Protein 2EAX (pdb70)

GO terms:
  GO:0042834 peptidoglycan binding (F, IDA)
  GO:0016019 peptidoglycan immune receptor activity (F, IDA)
  GO:0032991 protein-containing complex (C, IDA)
  GO:0016045 detection of bacterium (P, IDA)
  GO:0031640 killing of cells of another organism (P, IDA)
  GO:0050830 defense response to Gram-positive bacterium (P, IDA)
  GO:0061844 antimicrobial humoral immune response mediated by antimicrobial peptide (P, IDA)
  GO:0046982 protein heterodimerization activity (F, IPI)

InterPro domains:
  IPR002502 N-acetylmuramoyl-L-alanine amidase domain [PF01510] (74-212)
  IPR002502 N-acetylmuramoyl-L-alanine amidase domain [PF01510] (232-359)
  IPR002502 N-acetylmuramoyl-L-alanine amidase domain [SM00644] (65-212)
  IPR002502 N-acetylmuramoyl-L-alanine amidase domain [SM00644] (221-358)
  IPR002502 N-acetylmuramoyl-L-alanine amidase domain [cd06583] (75-212)
  IPR002502 N-acetylmuramoyl-L-alanine amidase domain [cd06583] (232-360)
  IPR006619 Peptidoglycan recognition protein family domain, metazoa/bacteria [SM00701] (53-195)
  IPR006619 Peptidoglycan recognition protein family domain, metazoa/bacteria [SM00701] (211-352)
  IPR015510 Peptidoglycan recognition protein [PTHR11022] (204-371)
  IPR036505 N-acetylmuramoyl-L-alanine amidase/PGRP domain superfamily [G3DSA:3.40.80.10] (49-211)
  IPR036505 N-acetylmuramoyl-L-alanine amidase/PGRP domain superfamily [G3DSA:3.40.80.10] (212-373)
  IPR036505 N-acetylmuramoyl-L-alanine amidase/PGRP domain superfamily [SSF55846] (56-213)
  IPR036505 N-acetylmuramoyl-L-alanine amidase/PGRP domain superfamily [SSF55846] (210-372)

Solvent-accessible surface area: 22883 Å² total

Nearest PDB structures (foldseek):
  2eax-assembly1_B  TM=1.003E+00  e=4.173E-35  Homo sapiens
  2aph-assembly1_A  TM=9.874E-01  e=2.428E-28  Homo sapiens
  4z8i-assembly1_A  TM=9.765E-01  e=5.369E-21  Branchiostoma belcheri tsingtauense
  5xz4-assembly2_B  TM=9.677E-01  e=7.755E-20  Bombus
  5xz3-assembly4_D  TM=9.638E-01  e=4.050E-19  Apis mellifera

B-factor: mean 18.82, std 8.01, range [1.0, 116.06]

Foldseek 3Di:
DPQEDECVRLPEDDFDAAWADDQFQEEEEFEPQDAADADDNRVSVVLNVQQCCCVVPVVHRTRQAQKEFHLVLGIYGGPHLIHFGDQFPPRGNRYHYYYYYHAPQPHDHDPSRVVSVLVVVVVCVVVRNHPVLHEYDYSVVRDDDCPPHPRVRVVCCVPPRYDD/DPQEDECVVLPEDDFDAAWADDQFQEEEEFEPAAAADADDNGVSVVLRVQQCCCCPPVVHRTRQAQWEFHLHLGIYGGPHLTHFGDQFPPRRRRYHGYYYYHQPQPHDRDPSGVVSVVVVVVVCVVVRNYPPQHAYEYSVVRDDDCPPHPRVRVVCCPPPRYDD/DPLEDACVRLPEDDFDADWADDAAQEEEEFAPQDAADADDVRVSVVLNVQQCCCVPVVVHRTRQAQKEFHLVLGIYGGPHLTHFGPQFVPRRNRYHGYYYYHQPAPNDGDPSGVVSVVVVVVVCVVVRNYPPLHAYEYSVVRDDDPPPHPRHRVVCCVPPRYDD

Sequence (494 aa):
CPGIVPRSVWGARETHCPRMTLPAKYGIIIHTAGRTCNISDECRLLVRDIQSFYIDRLKSCDIGYNFLVGQDGAIYEGVGWNVQGSSTPGYDDIALGITFMGTFTGIPPNAAALEAAQDLIQCAMVKGYLTPNYLLVGHSDVARTLSPGQALYNIISTWPHFKHCPGIVPRSVWGARETHCPRMTLPAKYGIIIHTAGRTCNISDECRLLVRDIQSFYIDRLKSCDIGYNFLVGQDGAIYEGVGWNVQGSSTPGYDDIALGITFMGTFTGIPPNAAALEAAQDLIQCAMVKGYLTPNYLLVGHSDVARTLSPGQALYNIISTWPHFKHCPGIVPRSVWGARETHCPRMTLPAKYGIIIHTAGRTCNISDECRLLVRDIQSFYIDRLKSCDIGYNFLVGQDGAIYEGVGWNVQGSSTPGYDDIALGITFMGTFTGIPPNAAALEAAQDLIQCAMVKGYLTPNYLLVGHSDVARTLSPGQALYNIISTWPHFKHAK

Structure (mmCIF, N/CA/C/O backbone):
data_2EAX
#
_entry.id   2EAX
#
_cell.length_a   41.940
_cell.length_b   61.390
_cell.length_c   97.950
_cell.angle_alpha   90.00
_cell.angle_beta   96.45
_cell.angle_gamma   90.00
#
_symmetry.space_group_name_H-M   'P 1 21 1'
#
loop_
_entity.id
_entity.type
_entity.pdbx_description
1 polymer 'Peptidoglycan recognition protein-I-beta'
2 polymer 'GLYCOSAMYL MURAMYL PENTAPEPTIDE'
3 branched '2-acetamido-2-deoxy-beta-D-glucopyranose-(1-4)-methyl 2-acetamido-3-O-[(1R)-1-carboxyethyl]-2-deoxy-beta-D-glucopyranoside'
4 water water
#
loop_
_atom_site.group_PDB
_atom_site.id
_atom_site.type_symbol
_atom_site.label_atom_id
_atom_site.label_alt_id
_atom_site.label_comp_id
_atom_site.label_asym_id
_atom_site.label_entity_id
_atom_site.label_seq_id
_atom_site.pdbx_PDB_ins_code
_atom_site.Cartn_x
_atom_site.Cartn_y
_atom_site.Cartn_z
_atom_site.occupancy
_atom_site.B_iso_or_equiv
_atom_site.auth_seq_id
_atom_site.auth_comp_id
_atom_site.auth_asym_id
_atom_site.auth_atom_id
_atom_site.pdbx_PDB_model_num
ATOM 1 N N . CYS A 1 1 ? 10.006 -7.925 -1.989 1.00 24.81 210 CYS A N 1
ATOM 2 C CA . CYS A 1 1 ? 8.932 -7.042 -2.536 1.00 26.00 210 CYS A CA 1
ATOM 3 C C . CYS A 1 1 ? 9.500 -6.058 -3.556 1.00 25.85 210 CYS A C 1
ATOM 4 O O . CYS A 1 1 ? 10.547 -5.447 -3.334 1.00 27.08 210 CYS A O 1
ATOM 7 N N . PRO A 1 2 ? 8.823 -5.909 -4.705 1.00 24.98 211 PRO A N 1
ATOM 8 C CA . PRO A 1 2 ? 9.280 -4.990 -5.748 1.00 23.41 211 PRO A CA 1
ATOM 9 C C . PRO A 1 2 ? 9.255 -3.518 -5.340 1.00 21.96 211 PRO A C 1
ATOM 10 O O . PRO A 1 2 ? 8.533 -3.124 -4.418 1.00 21.89 211 PRO A O 1
ATOM 14 N N . GLY A 1 3 ? 10.052 -2.712 -6.043 1.00 19.81 212 GLY A N 1
ATOM 15 C CA . GLY A 1 3 ? 10.128 -1.288 -5.765 1.00 16.67 212 GLY A CA 1
ATOM 16 C C . GLY A 1 3 ? 11.072 -0.915 -4.634 1.00 14.08 212 GLY A C 1
ATOM 17 O O . GLY A 1 3 ? 10.848 0.083 -3.945 1.00 13.53 212 GLY A O 1
ATOM 18 N N . ILE A 1 4 ? 12.135 -1.697 -4.458 1.00 12.33 213 ILE A N 1
ATOM 19 C CA . ILE A 1 4 ? 13.112 -1.457 -3.394 1.00 12.95 213 ILE A CA 1
ATOM 20 C C . ILE A 1 4 ? 14.561 -1.442 -3.902 1.00 13.79 213 ILE A C 1
ATOM 21 O O . ILE A 1 4 ? 15.032 -2.437 -4.460 1.00 13.56 213 ILE A O 1
ATOM 26 N N . VAL A 1 5 ? 15.259 -0.317 -3.713 1.00 12.83 214 VAL A N 1
ATOM 27 C CA . VAL A 1 5 ? 16.662 -0.194 -4.126 1.00 10.10 214 VAL A CA 1
ATOM 28 C C . VAL A 1 5 ? 17.495 -0.742 -2.952 1.00 9.68 214 VAL A C 1
ATOM 29 O O . VAL A 1 5 ? 17.375 -0.261 -1.830 1.00 6.73 214 VAL A O 1
ATOM 33 N N . PRO A 1 6 ? 18.341 -1.761 -3.202 1.00 8.56 215 PRO A N 1
ATOM 34 C CA . PRO A 1 6 ? 19.197 -2.408 -2.190 1.00 7.68 215 PRO A CA 1
ATOM 35 C C . PRO A 1 6 ? 20.448 -1.671 -1.701 1.00 8.69 215 PRO A C 1
ATOM 36 O O . PRO A 1 6 ? 20.947 -0.756 -2.353 1.00 10.28 215 PRO A O 1
ATOM 40 N N . ARG A 1 7 ? 20.964 -2.105 -0.551 1.00 11.64 216 ARG A N 1
ATOM 41 C CA . ARG A 1 7 ? 22.152 -1.500 0.055 1.00 10.88 216 ARG A CA 1
ATOM 42 C C . ARG A 1 7 ? 23.320 -1.269 -0.917 1.00 12.01 216 ARG A C 1
ATOM 43 O O . ARG A 1 7 ? 23.915 -0.196 -0.916 1.00 12.77 216 ARG A O 1
ATOM 51 N N . SER A 1 8 ? 23.640 -2.258 -1.750 1.00 12.99 217 SER A N 1
ATOM 52 C CA . SER A 1 8 ? 24.744 -2.121 -2.699 1.00 13.77 217 SER A CA 1
ATOM 53 C C . SER A 1 8 ? 24.522 -1.003 -3.716 1.00 14.43 217 SER A C 1
ATOM 54 O O . SER A 1 8 ? 25.479 -0.363 -4.152 1.00 14.76 217 SER A O 1
ATOM 57 N N . VAL A 1 9 ? 23.267 -0.766 -4.093 1.00 14.87 218 VAL A N 1
ATOM 58 C CA . VAL A 1 9 ? 22.954 0.277 -5.063 1.00 12.05 218 VAL A CA 1
ATOM 59 C C . VAL A 1 9 ? 23.231 1.687 -4.538 1.00 11.12 218 VAL A C 1
ATOM 60 O O . VAL A 1 9 ? 23.780 2.509 -5.275 1.00 8.84 218 VAL A O 1
ATOM 64 N N . TRP A 1 10 ? 22.855 1.980 -3.290 1.00 9.76 219 TRP A N 1
ATOM 65 C CA . TRP A 1 10 ? 23.131 3.311 -2.740 1.00 9.75 219 TRP A CA 1
ATOM 66 C C . TRP A 1 10 ? 24.467 3.373 -2.007 1.00 9.59 219 TRP A C 1
ATOM 67 O O . TRP A 1 10 ? 24.831 4.410 -1.460 1.00 11.59 219 TRP A O 1
ATOM 78 N N . GLY A 1 11 ? 25.188 2.252 -2.011 1.00 10.62 220 GLY A N 1
ATOM 79 C CA . GLY A 1 11 ? 26.507 2.176 -1.404 1.00 8.78 220 GLY A CA 1
ATOM 80 C C . GLY A 1 11 ? 26.642 2.201 0.102 1.00 10.01 220 GLY A C 1
ATOM 81 O O . GLY A 1 11 ? 27.370 3.033 0.639 1.00 9.74 220 GLY A O 1
ATOM 82 N N . ALA A 1 12 ? 25.982 1.274 0.788 1.00 10.94 221 ALA A N 1
ATOM 83 C CA . ALA A 1 12 ? 26.030 1.217 2.252 1.00 9.54 221 ALA A CA 1
ATOM 84 C C . ALA A 1 12 ? 27.363 0.718 2.821 1.00 10.76 221 ALA A C 1
ATOM 85 O O . ALA A 1 12 ? 28.119 0.018 2.140 1.00 12.39 221 ALA A O 1
ATOM 87 N N . ARG A 1 13 ? 27.632 1.072 4.080 1.00 10.57 222 ARG A N 1
ATOM 88 C CA . ARG A 1 13 ? 28.850 0.644 4.773 1.00 10.28 222 ARG A CA 1
ATOM 89 C C . ARG A 1 13 ? 28.597 -0.747 5.366 1.00 10.59 222 ARG A C 1
ATOM 90 O O . ARG A 1 13 ? 27.458 -1.081 5.704 1.00 9.44 222 ARG A O 1
ATOM 98 N N . GLU A 1 14 ? 29.652 -1.552 5.483 1.00 11.64 223 GLU A N 1
ATOM 99 C CA . GLU A 1 14 ? 29.543 -2.912 6.009 1.00 10.24 223 GLU A CA 1
ATOM 100 C C . GLU A 1 14 ? 29.340 -2.966 7.523 1.00 12.28 223 GLU A C 1
ATOM 101 O O . GLU A 1 14 ? 29.960 -2.203 8.272 1.00 11.53 223 GLU A O 1
ATOM 107 N N . THR A 1 15 ? 28.479 -3.884 7.965 1.00 12.67 224 THR A N 1
ATOM 108 C CA . THR A 1 15 ? 28.176 -4.058 9.389 1.00 14.10 224 THR A CA 1
ATOM 109 C C . THR A 1 15 ? 27.787 -5.502 9.695 1.00 15.23 224 THR A C 1
ATOM 110 O O . THR A 1 15 ? 27.595 -6.299 8.783 1.00 16.80 224 THR A O 1
ATOM 114 N N . HIS A 1 16 ? 27.675 -5.831 10.984 1.00 18.10 225 HIS A N 1
ATOM 115 C CA . HIS A 1 16 ? 27.285 -7.173 11.429 1.00 17.69 225 HIS A CA 1
ATOM 116 C C . HIS A 1 16 ? 26.505 -7.055 12.744 1.00 18.24 225 HIS A C 1
ATOM 117 O O . HIS A 1 16 ? 27.072 -7.191 13.837 1.00 15.66 225 HIS A O 1
ATOM 124 N N . CYS A 1 17 ? 25.199 -6.815 12.621 1.00 17.49 226 CYS A N 1
ATOM 125 C CA . CYS A 1 17 ? 24.312 -6.622 13.772 1.00 17.79 226 CYS A CA 1
ATOM 126 C C . CYS A 1 17 ? 23.295 -7.739 14.010 1.00 18.78 226 CYS A C 1
ATOM 127 O O . CYS A 1 17 ? 23.020 -8.540 13.114 1.00 22.14 226 CYS A O 1
ATOM 130 N N . PRO A 1 18 ? 22.714 -7.793 15.225 1.00 17.87 227 PRO A N 1
ATOM 131 C CA . PRO A 1 18 ? 21.717 -8.793 15.637 1.00 17.93 227 PRO A CA 1
ATOM 132 C C . PRO A 1 18 ? 20.542 -8.974 14.667 1.00 18.38 227 PRO A C 1
ATOM 133 O O . PRO A 1 18 ? 19.937 -8.006 14.203 1.00 17.99 227 PRO A O 1
ATOM 137 N N . ARG A 1 19 ? 20.213 -10.229 14.389 1.00 17.08 228 ARG A N 1
ATOM 138 C CA . ARG A 1 19 ? 19.133 -10.550 13.475 1.00 17.91 228 ARG A CA 1
ATOM 139 C C . ARG A 1 19 ? 17.735 -10.528 14.100 1.00 17.69 228 ARG A C 1
ATOM 140 O O . ARG A 1 19 ? 17.568 -10.663 15.319 1.00 13.82 228 ARG A O 1
ATOM 148 N N . MET A 1 20 ? 16.738 -10.350 13.237 1.00 17.59 229 MET A N 1
ATOM 149 C CA . MET A 1 20 ? 15.329 -10.278 13.624 1.00 20.38 229 MET A CA 1
ATOM 150 C C . MET A 1 20 ? 14.614 -11.599 13.339 1.00 20.90 229 MET A C 1
ATOM 151 O O . MET A 1 20 ? 14.971 -12.301 12.398 1.00 20.58 229 MET A O 1
ATOM 156 N N . THR A 1 21 ? 13.604 -11.919 14.149 1.00 22.50 230 THR A N 1
ATOM 157 C CA . THR A 1 21 ? 12.819 -13.149 13.991 1.00 22.95 230 THR A CA 1
ATOM 158 C C . THR A 1 21 ? 11.431 -12.822 13.431 1.00 23.85 230 THR A C 1
ATOM 159 O O . THR A 1 21 ? 10.669 -12.089 14.058 1.00 26.12 230 THR A O 1
ATOM 163 N N . LEU A 1 22 ? 11.102 -13.371 12.263 1.00 23.03 231 LEU A N 1
ATOM 164 C CA . LEU A 1 22 ? 9.805 -13.129 11.627 1.00 24.33 231 LEU A CA 1
ATOM 165 C C . LEU A 1 22 ? 8.759 -14.203 11.939 1.00 24.83 231 LEU A C 1
ATOM 166 O O . LEU A 1 22 ? 9.100 -15.353 12.209 1.00 26.49 231 LEU A O 1
ATOM 171 N N . PRO A 1 23 ? 7.463 -13.838 11.908 1.00 24.74 232 PRO A N 1
ATOM 172 C CA . PRO A 1 23 ? 6.924 -12.506 11.606 1.00 23.99 232 PRO A CA 1
ATOM 173 C C . PRO A 1 23 ? 7.037 -11.543 12.781 1.00 24.67 232 PRO A C 1
ATOM 174 O O . PRO A 1 23 ? 7.391 -11.943 13.891 1.00 24.43 232 PRO A O 1
ATOM 178 N N . ALA A 1 24 ? 6.732 -10.273 12.524 1.00 24.23 233 ALA A N 1
ATOM 179 C CA . ALA A 1 24 ? 6.782 -9.235 13.552 1.00 23.41 233 ALA A CA 1
ATOM 180 C C . ALA A 1 24 ? 5.358 -8.810 13.909 1.00 22.13 233 ALA A C 1
ATOM 181 O O . ALA A 1 24 ? 4.553 -8.498 13.024 1.00 21.17 233 ALA A O 1
ATOM 183 N N . LYS A 1 25 ? 5.049 -8.791 15.201 1.00 20.06 234 LYS A N 1
ATOM 184 C CA . LYS A 1 25 ? 3.708 -8.427 15.654 1.00 19.08 234 LYS A CA 1
ATOM 185 C C . LYS A 1 25 ? 3.340 -6.948 15.526 1.00 19.18 234 LYS A C 1
ATOM 186 O O . LYS A 1 25 ? 2.158 -6.612 15.459 1.00 19.18 234 LYS A O 1
ATOM 192 N N . TYR A 1 26 ? 4.337 -6.067 15.497 1.00 18.50 235 TYR A N 1
ATOM 193 C CA . TYR A 1 26 ? 4.065 -4.638 15.377 1.00 18.40 235 TYR A CA 1
ATOM 194 C C . TYR A 1 26 ? 4.656 -3.992 14.118 1.00 17.87 235 TYR A C 1
ATOM 195 O O . TYR A 1 26 ? 5.616 -4.489 13.530 1.00 16.98 235 TYR A O 1
ATOM 204 N N . GLY A 1 27 ? 4.042 -2.883 13.713 1.00 18.17 236 GLY A N 1
ATOM 205 C CA . GLY A 1 27 ? 4.483 -2.120 12.556 1.00 19.88 236 GLY A CA 1
ATOM 206 C C . GLY A 1 27 ? 4.598 -0.698 13.065 1.00 18.92 236 GLY A C 1
ATOM 207 O O . GLY A 1 27 ? 3.622 -0.155 13.578 1.00 20.19 236 GLY A O 1
ATOM 208 N N . ILE A 1 28 ? 5.773 -0.090 12.939 1.00 18.00 237 ILE A N 1
ATOM 209 C CA . ILE A 1 28 ? 5.972 1.258 13.462 1.00 15.22 237 ILE A CA 1
ATOM 210 C C . ILE A 1 28 ? 6.277 2.338 12.430 1.00 14.06 237 ILE A C 1
ATOM 211 O O . ILE A 1 28 ? 7.291 2.290 11.729 1.00 13.63 237 ILE A O 1
ATOM 216 N N . ILE A 1 29 ? 5.383 3.319 12.345 1.00 13.65 238 ILE A N 1
ATOM 217 C CA . ILE A 1 29 ? 5.548 4.424 11.409 1.00 13.62 238 ILE A CA 1
ATOM 218 C C . ILE A 1 29 ? 6.339 5.531 12.102 1.00 14.96 238 ILE A C 1
ATOM 219 O O . ILE A 1 29 ? 5.925 6.049 13.146 1.00 16.56 238 ILE A O 1
ATOM 224 N N . ILE A 1 30 ? 7.480 5.880 11.511 1.00 14.20 239 ILE A N 1
ATOM 225 C CA . ILE A 1 30 ? 8.377 6.893 12.060 1.00 13.63 239 ILE A CA 1
ATOM 226 C C . ILE A 1 30 ? 8.810 7.893 10.982 1.00 14.63 239 ILE A C 1
ATOM 227 O O . ILE A 1 30 ? 8.590 7.674 9.797 1.00 11.68 239 ILE A O 1
ATOM 232 N N . HIS A 1 31 ? 9.410 8.997 11.412 1.00 15.30 240 HIS A N 1
ATOM 233 C CA . HIS A 1 31 ? 9.928 10.005 10.493 1.00 14.55 240 HIS A CA 1
ATOM 234 C C . HIS A 1 31 ? 11.289 10.458 11.033 1.00 14.89 240 HIS A C 1
ATOM 235 O O . HIS A 1 31 ? 11.530 10.420 12.244 1.00 14.60 240 HIS A O 1
ATOM 242 N N . THR A 1 32 ? 12.179 10.872 10.135 1.00 16.79 241 THR A N 1
ATOM 243 C CA . THR A 1 32 ? 13.524 11.294 10.521 1.00 17.42 241 THR A CA 1
ATOM 244 C C . THR A 1 32 ? 13.611 12.688 11.128 1.00 17.64 241 THR A C 1
ATOM 245 O O . THR A 1 32 ? 14.540 12.987 11.882 1.00 17.61 241 THR A O 1
ATOM 249 N N . ALA A 1 33 ? 12.642 13.538 10.805 1.00 15.97 242 ALA A N 1
ATOM 250 C CA . ALA A 1 33 ? 12.637 14.906 11.303 1.00 16.97 242 ALA A CA 1
ATOM 251 C C . ALA A 1 33 ? 13.832 15.642 10.705 1.00 17.06 242 ALA A C 1
ATOM 252 O O . ALA A 1 33 ? 14.343 16.594 11.294 1.00 17.04 242 ALA A O 1
ATOM 254 N N . GLY A 1 34 ? 14.265 15.189 9.528 1.00 16.95 243 GLY A N 1
ATOM 255 C CA . GLY A 1 34 ? 15.397 15.798 8.845 1.00 15.95 243 GLY A CA 1
ATOM 256 C C . GLY A 1 34 ? 15.001 16.320 7.479 1.00 16.43 243 GLY A C 1
ATOM 257 O O . GLY A 1 34 ? 13.837 16.647 7.267 1.00 17.65 243 GLY A O 1
ATOM 258 N N . ARG A 1 35 ? 15.954 16.399 6.552 1.00 16.39 244 ARG A N 1
ATOM 259 C CA . ARG A 1 35 ? 15.665 16.895 5.206 1.00 16.61 244 ARG A CA 1
ATOM 260 C C . ARG A 1 35 ? 15.124 15.769 4.328 1.00 15.96 244 ARG A C 1
ATOM 261 O O . ARG A 1 35 ? 15.352 14.593 4.612 1.00 16.96 244 ARG A O 1
ATOM 269 N N . THR A 1 36 ? 14.415 16.128 3.260 1.00 15.97 245 THR A N 1
ATOM 270 C CA . THR A 1 36 ? 13.837 15.129 2.360 1.00 16.32 245 THR A CA 1
ATOM 271 C C . THR A 1 36 ? 14.589 15.043 1.029 1.00 16.47 245 THR A C 1
ATOM 272 O O . THR A 1 36 ? 15.605 15.705 0.841 1.00 15.78 245 THR A O 1
ATOM 276 N N . CYS A 1 37 ? 14.086 14.222 0.113 1.00 15.07 246 CYS A N 1
ATOM 277 C CA . CYS A 1 37 ? 14.714 14.046 -1.195 1.00 15.61 246 CYS A CA 1
ATOM 278 C C . CYS A 1 37 ? 13.635 13.762 -2.245 1.00 15.83 246 CYS A C 1
ATOM 279 O O . CYS A 1 37 ? 12.659 13.074 -1.958 1.00 15.13 246 CYS A O 1
ATOM 282 N N . ASN A 1 38 ? 13.814 14.293 -3.455 1.00 15.81 247 ASN A N 1
ATOM 283 C CA . ASN A 1 38 ? 12.846 14.103 -4.535 1.00 16.03 247 ASN A CA 1
ATOM 284 C C . ASN A 1 38 ? 13.384 13.381 -5.786 1.00 17.22 247 ASN A C 1
ATOM 285 O O . ASN A 1 38 ? 12.600 12.838 -6.569 1.00 16.80 247 ASN A O 1
ATOM 290 N N . ILE A 1 39 ? 14.702 13.393 -5.989 1.00 19.16 248 ILE A N 1
ATOM 291 C CA . ILE A 1 39 ? 15.311 12.718 -7.146 1.00 18.73 248 ILE A CA 1
ATOM 292 C C . ILE A 1 39 ? 16.241 11.589 -6.695 1.00 18.34 248 ILE A C 1
ATOM 293 O O . ILE A 1 39 ? 17.064 11.769 -5.803 1.00 19.73 248 ILE A O 1
ATOM 298 N N . SER A 1 40 ? 16.101 10.427 -7.325 1.00 17.77 249 SE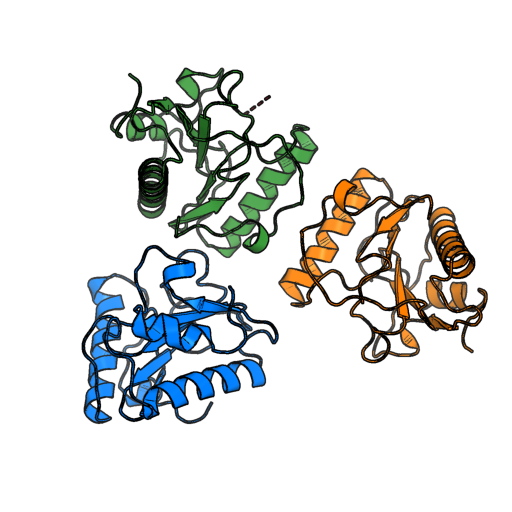R A N 1
ATOM 299 C CA . SER A 1 40 ? 16.896 9.238 -6.999 1.00 16.28 249 SER A CA 1
ATOM 300 C C . SER A 1 40 ? 18.345 9.461 -6.528 1.00 16.40 249 SER A C 1
ATOM 301 O O . SER A 1 40 ? 18.692 9.112 -5.392 1.00 15.68 249 SER A O 1
ATOM 304 N N . ASP A 1 41 ? 19.188 10.025 -7.396 1.00 17.31 250 ASP A N 1
ATOM 305 C CA . ASP A 1 41 ? 20.594 10.257 -7.061 1.00 16.96 250 ASP A CA 1
ATOM 306 C C . ASP A 1 41 ? 20.782 11.049 -5.766 1.00 18.88 250 ASP A C 1
ATOM 307 O O . ASP A 1 41 ? 21.801 10.901 -5.086 1.00 17.60 250 ASP A O 1
ATOM 312 N N . GLU A 1 42 ? 19.789 11.868 -5.423 1.00 18.76 251 GLU A N 1
ATOM 313 C CA . GLU A 1 42 ? 19.825 12.667 -4.201 1.00 18.96 251 GLU A CA 1
ATOM 314 C C . GLU A 1 42 ? 19.428 11.834 -2.978 1.00 19.47 251 GLU A C 1
ATOM 315 O O . GLU A 1 42 ? 19.993 11.997 -1.888 1.00 19.58 251 GLU A O 1
ATOM 321 N N . CYS A 1 43 ? 18.449 10.948 -3.157 1.00 17.13 252 CYS A N 1
ATOM 322 C CA . CYS A 1 43 ? 17.991 10.090 -2.066 1.00 14.95 252 CYS A CA 1
ATOM 323 C C . CYS A 1 43 ? 19.079 9.091 -1.667 1.00 13.99 252 CYS A C 1
ATOM 324 O O . CYS A 1 43 ? 19.310 8.862 -0.474 1.00 11.63 252 CYS A O 1
ATOM 327 N N . ARG A 1 44 ? 19.740 8.500 -2.666 1.00 11.90 253 ARG A N 1
ATOM 328 C CA . ARG A 1 44 ? 20.801 7.529 -2.418 1.00 9.46 253 ARG A CA 1
ATOM 329 C C . ARG A 1 44 ? 21.863 8.140 -1.507 1.00 9.35 253 ARG A C 1
ATOM 330 O O . ARG A 1 44 ? 22.432 7.457 -0.662 1.00 6.48 253 ARG A O 1
ATOM 338 N N . LEU A 1 45 ? 22.124 9.432 -1.683 1.00 10.28 254 LEU A N 1
ATOM 339 C CA . LEU A 1 45 ? 23.109 10.135 -0.862 1.00 8.76 254 LEU A CA 1
ATOM 340 C C . LEU A 1 45 ? 22.584 10.414 0.557 1.00 9.81 254 LEU A C 1
ATOM 341 O O . LEU A 1 45 ? 23.329 10.285 1.538 1.00 9.64 254 LEU A O 1
ATOM 346 N N . LEU A 1 46 ? 21.311 10.788 0.677 1.00 9.20 255 LEU A N 1
ATOM 347 C CA . LEU A 1 46 ? 20.732 11.078 2.000 1.00 10.71 255 LEU A CA 1
ATOM 348 C C . LEU A 1 46 ? 20.731 9.820 2.865 1.00 11.15 255 LEU A C 1
ATOM 349 O O . LEU A 1 46 ? 20.900 9.885 4.078 1.00 10.61 255 LEU A O 1
ATOM 354 N N . VAL A 1 47 ? 20.523 8.677 2.225 1.00 11.54 256 VAL A N 1
ATOM 355 C CA . VAL A 1 47 ? 20.488 7.406 2.925 1.00 11.67 256 VAL A CA 1
ATOM 356 C C . VAL A 1 47 ? 21.866 7.089 3.503 1.00 11.87 256 VAL A C 1
ATOM 357 O O . VAL A 1 47 ? 21.976 6.553 4.605 1.00 12.22 256 VAL A O 1
ATOM 361 N N . ARG A 1 48 ? 22.912 7.424 2.751 1.00 12.11 257 ARG A N 1
ATOM 362 C CA . ARG A 1 48 ? 24.281 7.191 3.193 1.00 10.04 257 ARG A CA 1
ATOM 363 C C . ARG A 1 48 ? 24.566 8.087 4.410 1.00 9.01 257 ARG A C 1
ATOM 364 O O . ARG A 1 48 ? 25.238 7.669 5.358 1.00 9.04 257 ARG A O 1
ATOM 372 N N . ASP A 1 49 ? 24.037 9.309 4.385 1.00 9.94 258 ASP A N 1
ATOM 373 C CA . ASP A 1 49 ? 24.230 10.260 5.481 1.00 8.27 258 ASP A CA 1
ATOM 374 C C . ASP A 1 49 ? 23.571 9.793 6.766 1.00 9.22 258 ASP A C 1
ATOM 375 O O . ASP A 1 49 ? 24.118 9.997 7.854 1.00 8.48 258 ASP A O 1
ATOM 380 N N . ILE A 1 50 ? 22.395 9.178 6.649 1.00 9.56 259 ILE A N 1
ATOM 381 C CA . ILE A 1 50 ? 21.683 8.699 7.836 1.00 9.48 259 ILE A CA 1
ATOM 382 C C . ILE A 1 50 ? 22.388 7.519 8.492 1.00 9.79 259 ILE A C 1
ATOM 383 O O . ILE A 1 50 ? 22.528 7.473 9.717 1.00 9.87 259 ILE A O 1
ATOM 388 N N . GLN A 1 51 ? 22.826 6.558 7.687 1.00 9.41 260 GLN A N 1
ATOM 389 C CA . GLN A 1 51 ? 23.518 5.399 8.242 1.00 10.01 260 GLN A CA 1
ATOM 390 C C . GLN A 1 51 ? 24.756 5.794 9.049 1.00 9.92 260 GLN A C 1
ATOM 391 O O . GLN A 1 51 ? 24.959 5.313 10.164 1.00 11.73 260 GLN A O 1
ATOM 397 N N . SER A 1 52 ? 25.581 6.666 8.478 1.00 9.85 261 SER A N 1
ATOM 398 C CA . SER A 1 52 ? 26.802 7.120 9.135 1.00 10.66 261 SER A CA 1
ATOM 399 C C . SER A 1 52 ? 26.557 7.858 10.451 1.00 12.22 261 SER A C 1
ATOM 400 O O . SER A 1 52 ? 27.414 7.847 11.334 1.00 11.55 261 SER A O 1
ATOM 403 N N . PHE A 1 53 ? 25.396 8.498 10.585 1.00 12.47 262 PHE A N 1
ATOM 404 C CA . PHE A 1 53 ? 25.062 9.227 11.808 1.00 13.35 262 PHE A CA 1
ATOM 405 C C . PHE A 1 53 ? 24.797 8.273 12.978 1.00 13.26 262 PHE A C 1
ATOM 406 O O . PHE A 1 53 ? 25.205 8.530 14.109 1.00 13.86 262 PHE A O 1
ATOM 414 N N . TYR A 1 54 ? 24.094 7.183 12.693 1.00 12.87 263 TYR A N 1
ATOM 415 C CA . TYR A 1 54 ? 23.766 6.175 13.694 1.00 12.46 263 TYR A CA 1
ATOM 416 C C . TYR A 1 54 ? 25.032 5.463 14.172 1.00 11.71 263 TYR A C 1
ATOM 417 O O . TYR A 1 54 ? 25.226 5.245 15.369 1.00 13.71 263 TYR A O 1
ATOM 426 N N . ILE A 1 55 ? 25.897 5.131 13.221 1.00 11.99 264 ILE A N 1
ATOM 427 C CA . ILE A 1 55 ? 27.149 4.434 13.481 1.00 11.57 264 ILE A CA 1
ATOM 428 C C . ILE A 1 55 ? 28.243 5.290 14.122 1.00 14.66 264 ILE A C 1
ATOM 429 O O . ILE A 1 55 ? 28.778 4.944 15.183 1.00 16.53 264 ILE A O 1
ATOM 434 N N . ASP A 1 56 ? 28.573 6.405 13.483 1.00 13.56 265 ASP A N 1
ATOM 435 C CA . ASP A 1 56 ? 29.623 7.283 13.985 1.00 14.36 265 ASP A CA 1
ATOM 436 C C . ASP A 1 56 ? 29.253 8.125 15.210 1.00 15.14 265 ASP A C 1
ATOM 437 O O . ASP A 1 56 ? 30.065 8.276 16.126 1.00 13.40 265 ASP A O 1
ATOM 442 N N . ARG A 1 57 ? 28.039 8.670 15.226 1.00 16.49 266 ARG A N 1
ATOM 443 C CA . ARG A 1 57 ? 27.598 9.546 16.315 1.00 15.92 266 ARG A CA 1
ATOM 444 C C . ARG A 1 57 ? 26.840 8.925 17.490 1.00 16.95 266 ARG A C 1
ATOM 445 O O . ARG A 1 57 ? 27.213 9.129 18.645 1.00 18.63 266 ARG A O 1
ATOM 453 N N . LEU A 1 58 ? 25.769 8.189 17.208 1.00 16.55 267 LEU A N 1
ATOM 454 C CA . LEU A 1 58 ? 24.977 7.581 18.277 1.00 15.46 267 LEU A CA 1
ATOM 455 C C . LEU A 1 58 ? 25.577 6.284 18.802 1.00 14.86 267 LEU A C 1
ATOM 456 O O . LEU A 1 58 ? 25.060 5.691 19.748 1.00 12.13 267 LEU A O 1
ATOM 461 N N . LYS A 1 59 ? 26.676 5.858 18.191 1.00 12.59 268 LYS A N 1
ATOM 462 C CA . LYS A 1 59 ? 27.349 4.625 18.583 1.00 11.33 268 LYS A CA 1
ATOM 463 C C . LYS A 1 59 ? 26.464 3.384 18.411 1.00 11.62 268 LYS A C 1
ATOM 464 O O . LYS A 1 59 ? 26.603 2.415 19.153 1.00 8.76 268 LYS A O 1
ATOM 470 N N . SER A 1 60 ? 25.564 3.410 17.428 1.00 14.28 269 SER A N 1
ATOM 471 C CA . SER A 1 60 ? 24.686 2.266 17.166 1.00 12.20 269 SER A CA 1
ATOM 472 C C . SER A 1 60 ? 25.394 1.294 16.230 1.00 13.65 269 SER A C 1
ATOM 473 O O . SER A 1 60 ? 26.389 1.657 15.595 1.00 13.61 269 SER A O 1
ATOM 476 N N . CYS A 1 61 ? 24.888 0.065 16.139 1.00 12.91 270 CYS A N 1
ATOM 477 C CA . CYS A 1 61 ? 25.505 -0.940 15.271 1.00 14.14 270 CYS A CA 1
ATOM 478 C C . CYS A 1 61 ? 25.281 -0.674 13.781 1.00 12.11 270 CYS A C 1
ATOM 479 O O . CYS A 1 61 ? 26.147 -0.973 12.970 1.00 13.73 270 CYS A O 1
ATOM 482 N N . ASP A 1 62 ? 24.125 -0.115 13.428 1.00 11.23 271 ASP A N 1
ATOM 483 C CA . ASP A 1 62 ? 23.795 0.194 12.027 1.00 9.98 271 ASP A CA 1
ATOM 484 C C . ASP A 1 62 ? 22.645 1.211 12.017 1.00 8.68 271 ASP A C 1
ATOM 485 O O . ASP A 1 62 ? 22.282 1.760 13.064 1.00 7.10 271 ASP A O 1
ATOM 490 N N . ILE A 1 63 ? 22.063 1.455 10.845 1.00 8.31 272 ILE A N 1
ATOM 491 C CA . ILE A 1 63 ? 20.948 2.388 10.747 1.00 9.52 272 ILE A CA 1
ATOM 492 C C . ILE A 1 63 ? 19.829 1.778 11.597 1.00 11.52 272 ILE A C 1
ATOM 493 O O . ILE A 1 63 ? 19.586 0.571 11.545 1.00 12.91 272 ILE A O 1
ATOM 498 N N . GLY A 1 64 ? 19.167 2.595 12.410 1.00 11.77 273 GLY A N 1
ATOM 499 C CA . GLY A 1 64 ? 18.120 2.071 13.271 1.00 10.42 273 GLY A CA 1
ATOM 500 C C . GLY A 1 64 ? 16.746 1.852 12.667 1.00 10.84 273 GLY A C 1
ATOM 501 O O . GLY A 1 64 ? 15.774 1.759 13.412 1.00 12.08 273 GLY A O 1
ATOM 502 N N . TYR A 1 65 ? 16.659 1.749 11.338 1.00 11.72 274 TYR A N 1
ATOM 503 C CA . TYR A 1 65 ? 15.381 1.558 10.647 1.00 9.87 274 TYR A CA 1
ATOM 504 C C . TYR A 1 65 ? 15.440 0.400 9.653 1.00 10.41 274 TYR A C 1
ATOM 505 O O . TYR A 1 65 ? 16.445 0.214 8.964 1.00 8.96 274 TYR A O 1
ATOM 514 N N . ASN A 1 66 ? 14.359 -0.376 9.573 1.00 10.14 275 ASN A N 1
ATOM 515 C CA . ASN A 1 66 ? 14.297 -1.502 8.636 1.00 8.87 275 ASN A CA 1
ATOM 516 C C . ASN A 1 66 ? 14.160 -1.002 7.185 1.00 5.55 275 ASN A C 1
ATOM 517 O O . ASN A 1 66 ? 14.857 -1.480 6.294 1.00 4.92 275 ASN A O 1
ATOM 522 N N . PHE A 1 67 ? 13.279 -0.032 6.950 1.00 5.87 276 PHE A N 1
ATOM 523 C CA . PHE A 1 67 ? 13.089 0.520 5.599 1.00 7.64 276 PHE A CA 1
ATOM 524 C C . PHE A 1 67 ? 12.839 2.036 5.615 1.00 8.75 276 PHE A C 1
ATOM 525 O O . PHE A 1 67 ? 12.401 2.584 6.631 1.00 9.47 276 PHE A O 1
ATOM 533 N N . LEU A 1 68 ? 13.139 2.701 4.495 1.00 9.33 277 LEU A N 1
ATOM 534 C CA . LEU A 1 68 ? 12.942 4.153 4.343 1.00 10.61 277 LEU A CA 1
ATOM 535 C C . LEU A 1 68 ? 12.171 4.520 3.067 1.00 12.49 277 LEU A C 1
ATOM 536 O O . LEU A 1 68 ? 12.156 3.769 2.087 1.00 8.73 277 LEU A O 1
ATOM 541 N N . VAL A 1 69 ? 11.539 5.692 3.082 1.00 13.71 278 VAL A N 1
ATOM 542 C CA . VAL A 1 69 ? 10.743 6.144 1.950 1.00 11.65 278 VAL A CA 1
ATOM 543 C C . VAL A 1 69 ? 11.183 7.501 1.399 1.00 14.43 278 VAL A C 1
ATOM 544 O O . VAL A 1 69 ? 11.332 8.469 2.150 1.00 11.66 278 VAL A O 1
ATOM 548 N N . GLY A 1 70 ? 11.367 7.562 0.080 1.00 14.45 279 GLY A N 1
ATOM 549 C CA . GLY A 1 70 ? 11.764 8.800 -0.574 1.00 14.90 279 GLY A CA 1
ATOM 550 C C . GLY A 1 70 ? 10.571 9.349 -1.342 1.00 16.13 279 GLY A C 1
ATOM 551 O O . GLY A 1 70 ? 9.618 8.607 -1.600 1.00 17.15 279 GLY A O 1
ATOM 552 N N . GLN A 1 71 ? 10.614 10.630 -1.710 1.00 13.97 280 GLN A N 1
ATOM 553 C CA . GLN A 1 71 ? 9.508 11.255 -2.441 1.00 13.78 280 GLN A CA 1
ATOM 554 C C . GLN A 1 71 ? 9.690 11.149 -3.959 1.00 12.82 280 GLN A C 1
ATOM 555 O O . GLN A 1 71 ? 9.062 11.873 -4.738 1.00 9.73 280 GLN A O 1
ATOM 561 N N . ASP A 1 72 ? 10.564 10.239 -4.369 1.00 12.45 281 ASP A N 1
ATOM 562 C CA . ASP A 1 72 ? 10.812 9.996 -5.781 1.00 13.72 281 ASP A CA 1
ATOM 563 C C . ASP A 1 72 ? 9.996 8.759 -6.126 1.00 14.44 281 ASP A C 1
ATOM 564 O O . ASP A 1 72 ? 10.116 8.198 -7.221 1.00 16.30 281 ASP A O 1
ATOM 569 N N . GLY A 1 73 ? 9.181 8.341 -5.158 1.00 14.90 282 GLY A N 1
ATOM 570 C CA . GLY A 1 73 ? 8.336 7.174 -5.318 1.00 17.56 282 GLY A CA 1
ATOM 571 C C . GLY A 1 73 ? 8.997 5.830 -5.053 1.00 17.50 282 GLY A C 1
ATOM 572 O O . GLY A 1 73 ? 8.392 4.787 -5.309 1.00 18.25 282 GLY A O 1
ATOM 573 N N . ALA A 1 74 ? 10.220 5.839 -4.528 1.00 19.40 283 ALA A N 1
ATOM 574 C CA . ALA A 1 74 ? 10.943 4.593 -4.265 1.00 18.69 283 ALA A CA 1
ATOM 575 C C . ALA A 1 74 ? 11.153 4.266 -2.789 1.00 18.07 283 ALA A C 1
ATOM 576 O O . ALA A 1 74 ? 11.080 5.141 -1.926 1.00 19.03 283 ALA A O 1
ATOM 578 N N . ILE A 1 75 ? 11.417 2.987 -2.520 1.00 16.16 284 ILE A N 1
ATOM 579 C CA . ILE A 1 75 ? 11.663 2.489 -1.165 1.00 13.59 284 ILE A CA 1
ATOM 580 C C . ILE A 1 75 ? 13.143 2.108 -1.028 1.00 12.14 284 ILE A C 1
ATOM 581 O O . ILE A 1 75 ? 13.725 1.502 -1.940 1.00 7.25 284 ILE A O 1
ATOM 586 N N . TYR A 1 76 ? 13.742 2.462 0.112 1.00 10.48 285 TYR A N 1
ATOM 587 C CA . TYR A 1 76 ? 15.154 2.178 0.370 1.00 9.37 285 TYR A CA 1
ATOM 588 C C . TYR A 1 76 ? 15.410 1.325 1.610 1.00 9.35 285 TYR A C 1
ATOM 589 O O . TYR A 1 76 ? 14.996 1.678 2.717 1.00 7.92 285 TYR A O 1
ATOM 598 N N . GLU A 1 77 ? 16.116 0.214 1.409 1.00 8.50 286 GLU A N 1
ATOM 599 C CA . GLU A 1 77 ? 16.455 -0.732 2.475 1.00 9.54 286 GLU A CA 1
ATOM 600 C C . GLU A 1 77 ? 17.437 -0.185 3.525 1.00 10.02 286 GLU A C 1
ATOM 601 O O . GLU A 1 77 ? 18.542 0.230 3.181 1.00 10.66 286 GLU A O 1
ATOM 607 N N . GLY A 1 78 ? 17.029 -0.188 4.796 1.00 8.77 287 GLY A N 1
ATOM 608 C CA . GLY A 1 78 ? 17.899 0.285 5.867 1.00 9.67 287 GLY A CA 1
ATOM 609 C C . GLY A 1 78 ? 18.723 -0.880 6.404 1.00 10.05 287 GLY A C 1
ATOM 610 O O . GLY A 1 78 ? 19.894 -1.041 6.057 1.00 12.36 287 GLY A O 1
ATOM 611 N N . VAL A 1 79 ? 18.112 -1.696 7.254 1.00 8.80 288 VAL A N 1
ATOM 612 C CA . VAL A 1 79 ? 18.784 -2.871 7.795 1.00 9.62 288 VAL A CA 1
ATOM 613 C C . VAL A 1 79 ? 18.124 -4.110 7.179 1.00 10.24 288 VAL A C 1
ATOM 614 O O . VAL A 1 79 ? 18.694 -5.210 7.187 1.00 7.46 288 VAL A O 1
ATOM 618 N N . GLY A 1 80 ? 16.926 -3.905 6.627 1.00 11.75 289 GLY A N 1
ATOM 619 C CA . GLY A 1 80 ? 16.196 -4.979 5.968 1.00 11.56 289 GLY A CA 1
ATOM 620 C C . GLY A 1 80 ? 15.125 -5.705 6.766 1.00 12.64 289 GLY A C 1
ATOM 621 O O . GLY A 1 80 ? 14.754 -5.300 7.872 1.00 11.05 289 GLY A O 1
ATOM 622 N N . TRP A 1 81 ? 14.622 -6.795 6.193 1.00 13.31 290 TRP A N 1
ATOM 623 C CA . TRP A 1 81 ? 13.599 -7.593 6.852 1.00 12.33 290 TRP A CA 1
ATOM 624 C C . TRP A 1 81 ? 14.212 -8.481 7.938 1.00 13.43 290 TRP A C 1
ATOM 625 O O . TRP A 1 81 ? 13.578 -8.757 8.967 1.00 11.05 290 TRP A O 1
ATOM 636 N N . ASN A 1 82 ? 15.451 -8.911 7.711 1.00 13.26 291 ASN A N 1
ATOM 637 C CA . ASN A 1 82 ? 16.121 -9.827 8.627 1.00 14.71 291 ASN A CA 1
ATOM 638 C C . ASN A 1 82 ? 17.040 -9.294 9.733 1.00 14.97 291 ASN A C 1
ATOM 639 O O . ASN A 1 82 ? 17.777 -10.071 10.341 1.00 13.31 291 ASN A O 1
ATOM 644 N N . VAL A 1 83 ? 16.988 -7.993 10.007 1.00 14.94 292 VAL A N 1
ATOM 645 C CA . VAL A 1 83 ? 17.810 -7.404 11.069 1.00 1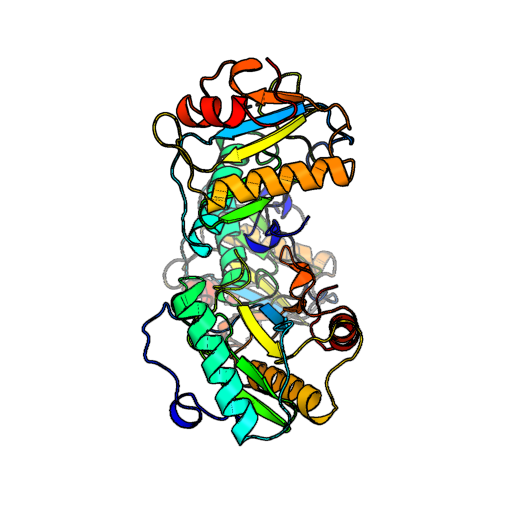3.80 292 VAL A CA 1
ATOM 646 C C . VAL A 1 83 ? 16.997 -6.466 11.975 1.00 15.05 292 VAL A C 1
ATOM 647 O O . VAL A 1 83 ? 16.112 -5.735 11.508 1.00 14.35 292 VAL A O 1
ATOM 651 N N . GLN A 1 84 ? 17.297 -6.496 13.272 1.00 13.90 293 GLN A N 1
ATOM 652 C CA . GLN A 1 84 ? 16.600 -5.656 14.233 1.00 11.92 293 GLN A CA 1
ATOM 653 C C . GLN A 1 84 ? 17.070 -4.215 14.076 1.00 13.77 293 GLN A C 1
ATOM 654 O O . GLN A 1 84 ? 18.236 -3.959 13.752 1.00 12.71 293 GLN A O 1
ATOM 660 N N . GLY A 1 85 ? 16.151 -3.279 14.287 1.00 13.08 294 GLY A N 1
ATOM 661 C CA . GLY A 1 85 ? 16.495 -1.876 14.222 1.00 12.42 294 GLY A CA 1
ATOM 662 C C . GLY A 1 85 ? 16.669 -1.450 15.672 1.00 12.71 294 GLY A C 1
ATOM 663 O O . GLY A 1 85 ? 16.699 -2.302 16.561 1.00 9.95 294 GLY A O 1
ATOM 664 N N . SER A 1 86 ? 16.785 -0.152 15.923 1.00 14.47 295 SER A N 1
ATOM 665 C CA . SER A 1 86 ? 16.926 0.348 17.290 1.00 16.11 295 SER A CA 1
ATOM 666 C C . SER A 1 86 ? 16.300 1.733 17.387 1.00 15.71 295 SER A C 1
ATOM 667 O O . SER A 1 86 ? 16.992 2.742 17.212 1.00 16.23 295 SER A O 1
ATOM 670 N N . SER A 1 87 ? 14.996 1.781 17.669 1.00 14.31 296 SER A N 1
ATOM 671 C CA . SER A 1 87 ? 14.288 3.055 17.761 1.00 13.83 296 SER A CA 1
ATOM 672 C C . SER A 1 87 ? 13.174 3.077 18.798 1.00 14.31 296 SER A C 1
ATOM 673 O O . SER A 1 87 ? 12.663 4.146 19.125 1.00 15.83 296 SER A O 1
ATOM 676 N N . THR A 1 88 ? 12.795 1.903 19.303 1.00 14.79 297 THR A N 1
ATOM 677 C CA . THR A 1 88 ? 11.734 1.785 20.306 1.00 14.42 297 THR A CA 1
ATOM 678 C C . THR A 1 88 ? 12.130 0.775 21.393 1.00 16.16 297 THR A C 1
ATOM 679 O O . THR A 1 88 ? 11.901 -0.424 21.240 1.00 17.34 297 THR A O 1
ATOM 683 N N . PRO A 1 89 ? 12.715 1.248 22.512 1.00 17.86 298 PRO A N 1
ATOM 684 C CA . PRO A 1 89 ? 13.137 0.368 23.609 1.00 16.99 298 PRO A CA 1
ATOM 685 C C . PRO A 1 89 ? 12.037 -0.533 24.179 1.00 18.43 298 PRO A C 1
ATOM 686 O O . PRO A 1 89 ? 11.086 -0.059 24.805 1.00 18.38 298 PRO A O 1
ATOM 690 N N . GLY A 1 90 ? 12.184 -1.837 23.967 1.00 18.42 299 GLY A N 1
ATOM 691 C CA . GLY A 1 90 ? 11.210 -2.787 24.472 1.00 16.08 299 GLY A CA 1
ATOM 692 C C . GLY A 1 90 ? 10.323 -3.413 23.413 1.00 16.04 299 GLY A C 1
ATOM 693 O O . GLY A 1 90 ? 9.634 -4.394 23.695 1.00 13.96 299 GLY A O 1
ATOM 694 N N . TYR A 1 91 ? 10.339 -2.848 22.204 1.00 15.58 300 TYR A N 1
ATOM 695 C CA . TYR A 1 91 ? 9.529 -3.349 21.091 1.00 18.33 300 TYR A CA 1
ATOM 696 C C . TYR A 1 91 ? 10.381 -3.702 19.862 1.00 17.90 300 TYR A C 1
ATOM 697 O O . TYR A 1 91 ? 9.865 -4.217 18.870 1.00 18.21 300 TYR A O 1
ATOM 706 N N . ASP A 1 92 ? 11.681 -3.424 19.943 1.00 17.86 301 ASP A N 1
ATOM 707 C CA . ASP A 1 92 ? 12.631 -3.669 18.853 1.00 17.45 301 ASP A CA 1
ATOM 708 C C . ASP A 1 92 ? 12.713 -5.097 18.297 1.00 17.87 301 ASP A C 1
ATOM 709 O O . ASP A 1 92 ? 12.740 -5.293 17.079 1.00 15.13 301 ASP A O 1
ATOM 714 N N . ASP A 1 93 ? 12.752 -6.095 19.175 1.00 16.38 302 ASP A N 1
ATOM 715 C CA . ASP A 1 93 ? 12.854 -7.472 18.711 1.00 15.55 302 ASP A CA 1
ATOM 716 C C . ASP A 1 93 ? 11.545 -8.070 18.201 1.00 14.63 302 ASP A C 1
ATOM 717 O O . ASP A 1 93 ? 11.502 -9.246 17.837 1.00 14.19 302 ASP A O 1
ATOM 722 N N . ILE A 1 94 ? 10.492 -7.259 18.150 1.00 13.96 303 ILE A N 1
ATOM 723 C CA . ILE A 1 94 ? 9.186 -7.726 17.688 1.00 13.40 303 ILE A CA 1
ATOM 724 C C . ILE A 1 94 ? 8.447 -6.721 16.790 1.00 13.23 303 ILE A C 1
ATOM 725 O O . ILE A 1 94 ? 7.219 -6.754 16.707 1.00 10.79 303 ILE A O 1
ATOM 730 N N . ALA A 1 95 ? 9.187 -5.843 16.115 1.00 13.72 304 ALA A N 1
ATOM 731 C CA . ALA A 1 95 ? 8.567 -4.839 15.257 1.00 12.88 304 ALA A CA 1
ATOM 732 C C . ALA A 1 95 ? 9.400 -4.459 14.038 1.00 13.29 304 ALA A C 1
ATOM 733 O O . ALA A 1 95 ? 10.604 -4.697 13.994 1.00 14.34 304 ALA A O 1
ATOM 735 N N . LEU A 1 96 ? 8.729 -3.865 13.052 1.00 12.40 305 LEU A N 1
ATOM 736 C CA . LEU A 1 96 ? 9.352 -3.419 11.811 1.00 11.56 305 LEU A CA 1
ATOM 737 C C . LEU A 1 96 ? 9.197 -1.909 11.669 1.00 10.38 305 LEU A C 1
ATOM 738 O O . LEU A 1 96 ? 8.099 -1.419 11.425 1.00 12.05 305 LEU A O 1
ATOM 743 N N . GLY A 1 97 ? 10.295 -1.176 11.821 1.00 8.01 306 GLY A N 1
ATOM 744 C CA . GLY A 1 97 ? 10.233 0.267 11.696 1.00 10.56 306 GLY A CA 1
ATOM 745 C C . GLY A 1 97 ? 10.255 0.771 10.257 1.00 9.22 306 GLY A C 1
ATOM 746 O O . GLY A 1 97 ? 11.141 0.416 9.484 1.00 8.70 306 GLY A O 1
ATOM 747 N N . ILE A 1 98 ? 9.267 1.588 9.902 1.00 10.70 307 ILE A N 1
ATOM 748 C CA . ILE A 1 98 ? 9.165 2.177 8.565 1.00 13.69 307 ILE A CA 1
ATOM 749 C C . ILE A 1 98 ? 9.142 3.696 8.730 1.00 12.53 307 ILE A C 1
ATOM 750 O O . ILE A 1 98 ? 8.224 4.240 9.339 1.00 14.96 307 ILE A O 1
ATOM 755 N N . THR A 1 99 ? 10.149 4.379 8.194 1.00 13.61 308 THR A N 1
ATOM 756 C CA . THR A 1 99 ? 10.226 5.829 8.334 1.00 11.89 308 THR A CA 1
ATOM 757 C C . THR A 1 99 ? 10.441 6.625 7.042 1.00 12.85 308 THR A C 1
ATOM 758 O O . THR A 1 99 ? 11.286 6.282 6.207 1.00 11.61 308 THR A O 1
ATOM 762 N N . PHE A 1 100 ? 9.672 7.702 6.889 1.00 14.23 309 PHE A N 1
ATOM 763 C CA . PHE A 1 100 ? 9.783 8.572 5.716 1.00 14.04 309 PHE A CA 1
ATOM 764 C C . PHE A 1 100 ? 10.909 9.585 5.923 1.00 14.38 309 PHE A C 1
ATOM 765 O O . PHE A 1 100 ? 10.971 10.245 6.963 1.00 15.17 309 PHE A O 1
ATOM 773 N N . MET A 1 101 ? 11.794 9.711 4.940 1.00 15.78 310 MET A N 1
ATOM 774 C CA . MET A 1 101 ? 12.897 10.668 5.031 1.00 15.34 310 MET A CA 1
ATOM 775 C C . MET A 1 101 ? 12.347 12.091 4.923 1.00 15.73 310 MET A C 1
ATOM 776 O O . MET A 1 101 ? 11.950 12.528 3.833 1.00 13.18 310 MET A O 1
ATOM 781 N N . GLY A 1 102 ? 12.325 12.805 6.052 1.00 14.62 311 GLY A N 1
ATOM 782 C CA . GLY A 1 102 ? 11.821 14.171 6.065 1.00 14.70 311 GLY A CA 1
ATOM 783 C C . GLY A 1 102 ? 11.150 14.568 7.371 1.00 15.29 311 GLY A C 1
ATOM 784 O O . GLY A 1 102 ? 11.219 13.838 8.354 1.00 12.60 311 GLY A O 1
ATOM 785 N N . THR A 1 103 ? 10.503 15.732 7.387 1.00 16.41 312 THR A N 1
ATOM 786 C CA . THR A 1 103 ? 9.805 16.204 8.585 1.00 18.21 312 THR A CA 1
ATOM 787 C C . THR A 1 103 ? 8.337 16.436 8.224 1.00 19.98 312 THR A C 1
ATOM 788 O O . THR A 1 103 ? 8.020 17.311 7.412 1.00 18.46 312 THR A O 1
ATOM 792 N N . PHE A 1 104 ? 7.443 15.661 8.838 1.00 21.23 313 PHE A N 1
ATOM 793 C CA . PHE A 1 104 ? 6.019 15.755 8.530 1.00 22.30 313 PHE A CA 1
ATOM 794 C C . PHE A 1 104 ? 5.079 16.056 9.699 1.00 23.29 313 PHE A C 1
ATOM 795 O O . PHE A 1 104 ? 4.102 15.338 9.918 1.00 24.12 313 PHE A O 1
ATOM 803 N N . THR A 1 105 ? 5.361 17.125 10.435 1.00 23.15 314 THR A N 1
ATOM 804 C CA . THR A 1 105 ? 4.524 17.508 11.569 1.00 23.59 314 THR A CA 1
ATOM 805 C C . THR A 1 105 ? 3.364 18.388 11.113 1.00 23.01 314 THR A C 1
ATOM 806 O O . THR A 1 105 ? 2.308 18.422 11.744 1.00 21.77 314 THR A O 1
ATOM 810 N N . GLY A 1 106 ? 3.576 19.107 10.016 1.00 22.74 315 GLY A N 1
ATOM 811 C CA . GLY A 1 106 ? 2.540 19.974 9.489 1.00 23.87 315 GLY A CA 1
ATOM 812 C C . GLY A 1 106 ? 2.129 19.578 8.087 1.00 23.59 315 GLY A C 1
ATOM 813 O O . GLY A 1 106 ? 0.957 19.674 7.726 1.00 24.70 315 GLY A O 1
ATOM 814 N N . ILE A 1 107 ? 3.098 19.128 7.295 1.00 24.80 316 ILE A N 1
ATOM 815 C CA . ILE A 1 107 ? 2.845 18.716 5.916 1.00 24.55 316 ILE A CA 1
ATOM 816 C C . ILE A 1 107 ? 3.147 17.235 5.716 1.00 23.80 316 ILE A C 1
ATOM 817 O O . ILE A 1 107 ? 4.248 16.777 6.009 1.00 22.07 316 ILE A O 1
ATOM 822 N N . PRO A 1 108 ? 2.164 16.466 5.219 1.00 24.24 317 PRO A N 1
ATOM 823 C CA . PRO A 1 108 ? 2.344 15.032 4.979 1.00 23.71 317 PRO A CA 1
ATOM 824 C C . PRO A 1 108 ? 3.092 14.801 3.661 1.00 22.35 317 PRO A C 1
ATOM 825 O O . PRO A 1 108 ? 3.283 15.737 2.888 1.00 22.39 317 PRO A O 1
ATOM 829 N N . PRO A 1 109 ? 3.546 13.559 3.404 1.00 21.86 318 PRO A N 1
ATOM 830 C CA . PRO A 1 109 ? 4.278 13.189 2.182 1.00 22.40 318 PRO A CA 1
ATOM 831 C C . PRO A 1 109 ? 3.387 13.104 0.936 1.00 22.45 318 PRO A C 1
ATOM 832 O O . PRO A 1 109 ? 2.195 12.818 1.045 1.00 21.40 318 PRO A O 1
ATOM 836 N N . ASN A 1 110 ? 3.973 13.331 -0.240 1.00 21.53 319 ASN A N 1
ATOM 837 C CA . ASN A 1 110 ? 3.225 13.281 -1.491 1.00 22.10 319 ASN A CA 1
ATOM 838 C C . ASN A 1 110 ? 2.561 11.923 -1.702 1.00 22.83 319 ASN A C 1
ATOM 839 O O . ASN A 1 110 ? 2.820 10.978 -0.960 1.00 22.53 319 ASN A O 1
ATOM 844 N N . ALA A 1 111 ? 1.707 11.835 -2.719 1.00 23.77 320 ALA A N 1
ATOM 845 C CA . ALA A 1 111 ? 0.988 10.601 -3.027 1.00 24.51 320 ALA A CA 1
ATOM 846 C C . ALA A 1 111 ? 1.912 9.441 -3.380 1.00 24.53 320 ALA A C 1
ATOM 847 O O . ALA A 1 111 ? 1.665 8.297 -2.993 1.00 23.70 320 ALA A O 1
ATOM 849 N N . ALA A 1 112 ? 2.975 9.746 -4.119 1.00 25.24 321 ALA A N 1
ATOM 850 C CA . ALA A 1 112 ? 3.943 8.741 -4.548 1.00 24.99 321 ALA A CA 1
ATOM 851 C C . ALA A 1 112 ? 4.533 7.963 -3.372 1.00 24.46 321 ALA A C 1
ATOM 852 O O . ALA A 1 112 ? 4.573 6.730 -3.380 1.00 24.38 321 ALA A O 1
ATOM 854 N N . ALA A 1 113 ? 4.981 8.694 -2.358 1.00 22.91 322 ALA A N 1
ATOM 855 C CA . ALA A 1 113 ? 5.582 8.091 -1.177 1.00 21.83 322 ALA A CA 1
ATOM 856 C C . ALA A 1 113 ? 4.591 7.305 -0.314 1.00 21.27 322 ALA A C 1
ATOM 857 O O . ALA A 1 113 ? 4.902 6.203 0.137 1.00 22.13 322 ALA A O 1
ATOM 859 N N . LEU A 1 114 ? 3.406 7.867 -0.080 1.00 21.42 323 LEU A N 1
ATOM 860 C CA . LEU A 1 114 ? 2.385 7.198 0.734 1.00 21.87 323 LEU A CA 1
ATOM 861 C C . LEU A 1 114 ? 1.922 5.882 0.102 1.00 21.53 323 LEU A C 1
ATOM 862 O O . LEU A 1 114 ? 1.676 4.901 0.806 1.00 19.02 323 LEU A O 1
ATOM 867 N N . GLU A 1 115 ? 1.809 5.875 -1.225 1.00 21.58 324 GLU A N 1
ATOM 868 C CA . GLU A 1 115 ? 1.388 4.683 -1.966 1.00 22.42 324 GLU A CA 1
ATOM 869 C C . GLU A 1 115 ? 2.411 3.561 -1.856 1.00 21.64 324 GLU A C 1
ATOM 870 O O . GLU A 1 115 ? 2.048 2.385 -1.817 1.00 23.72 324 GLU A O 1
ATOM 876 N N . ALA A 1 116 ? 3.689 3.925 -1.821 1.00 19.82 325 ALA A N 1
ATOM 877 C CA . ALA A 1 116 ? 4.756 2.939 -1.726 1.00 18.10 325 ALA A CA 1
ATOM 878 C C . ALA A 1 116 ? 4.832 2.336 -0.328 1.00 17.10 325 ALA A C 1
ATOM 879 O O . ALA A 1 116 ? 5.207 1.179 -0.169 1.00 14.66 325 ALA A O 1
ATOM 881 N N . ALA A 1 117 ? 4.468 3.122 0.682 1.00 18.18 326 ALA A N 1
ATOM 882 C CA . ALA A 1 117 ? 4.497 2.652 2.066 1.00 18.64 326 ALA A CA 1
ATOM 883 C C . ALA A 1 117 ? 3.389 1.630 2.308 1.00 19.58 326 ALA A C 1
ATOM 884 O O . ALA A 1 117 ? 3.626 0.574 2.902 1.00 20.65 326 ALA A O 1
ATOM 886 N N . GLN A 1 118 ? 2.181 1.949 1.848 1.00 18.95 327 GLN A N 1
ATOM 887 C CA . GLN A 1 118 ? 1.038 1.054 2.002 1.00 20.41 327 GLN A CA 1
ATOM 888 C C . GLN A 1 118 ? 1.238 -0.223 1.185 1.00 20.10 327 GLN A C 1
ATOM 889 O O . GLN A 1 118 ? 0.844 -1.313 1.609 1.00 19.06 327 GLN A O 1
ATOM 895 N N . ASP A 1 119 ? 1.845 -0.086 0.010 1.00 19.68 328 ASP A N 1
ATOM 896 C CA . ASP A 1 119 ? 2.113 -1.241 -0.832 1.00 20.09 328 ASP A CA 1
ATOM 897 C C . ASP A 1 119 ? 3.109 -2.166 -0.129 1.00 20.99 328 ASP A C 1
ATOM 898 O O . ASP A 1 119 ? 2.963 -3.389 -0.156 1.00 21.59 328 ASP A O 1
ATOM 903 N N . LEU A 1 120 ? 4.118 -1.576 0.507 1.00 20.02 329 LEU A N 1
ATOM 904 C CA . LEU A 1 120 ? 5.129 -2.352 1.214 1.00 20.37 329 LEU A CA 1
ATOM 905 C C . LEU A 1 120 ? 4.506 -3.142 2.364 1.00 20.80 329 LEU A C 1
ATOM 906 O O . LEU A 1 120 ? 4.769 -4.336 2.510 1.00 20.66 329 LEU A O 1
ATOM 911 N N . ILE A 1 121 ? 3.688 -2.473 3.178 1.00 21.83 330 ILE A N 1
ATOM 912 C CA . ILE A 1 121 ? 3.028 -3.116 4.317 1.00 23.25 330 ILE A CA 1
ATOM 913 C C . ILE A 1 121 ? 2.132 -4.272 3.866 1.00 24.80 330 ILE A C 1
ATOM 914 O O . ILE A 1 121 ? 2.127 -5.342 4.479 1.00 22.79 330 ILE A O 1
ATOM 919 N N . GLN A 1 122 ? 1.375 -4.050 2.795 1.00 25.44 331 GLN A N 1
ATOM 920 C CA . GLN A 1 122 ? 0.491 -5.080 2.269 1.00 26.20 331 GLN A CA 1
ATOM 921 C C . GLN A 1 122 ? 1.324 -6.254 1.751 1.00 27.43 331 GLN A C 1
ATOM 922 O O . GLN A 1 122 ? 0.941 -7.413 1.928 1.00 27.07 331 GLN A O 1
ATOM 928 N N . CYS A 1 123 ? 2.458 -5.950 1.117 1.00 27.67 332 CYS A N 1
ATOM 929 C CA . CYS A 1 123 ? 3.349 -6.987 0.594 1.00 28.09 332 CYS A CA 1
ATOM 930 C C . CYS A 1 123 ? 4.022 -7.714 1.756 1.00 29.75 332 CYS A C 1
ATOM 931 O O . CYS A 1 123 ? 4.443 -8.862 1.623 1.00 29.42 332 CYS A O 1
ATOM 934 N N . ALA A 1 124 ? 4.115 -7.030 2.895 1.00 31.20 333 ALA A N 1
ATOM 935 C CA . ALA A 1 124 ? 4.731 -7.589 4.092 1.00 31.95 333 ALA A CA 1
ATOM 936 C C . ALA A 1 124 ? 3.844 -8.649 4.751 1.00 33.57 333 ALA A C 1
ATOM 937 O O . ALA A 1 124 ? 4.324 -9.709 5.156 1.00 34.58 333 ALA A O 1
ATOM 939 N N . MET A 1 125 ? 2.553 -8.350 4.865 1.00 33.93 334 MET A N 1
ATOM 940 C CA . MET A 1 125 ? 1.592 -9.267 5.473 1.00 33.55 334 MET A CA 1
ATOM 941 C C . MET A 1 125 ? 1.359 -10.493 4.591 1.00 33.58 334 MET A C 1
ATOM 942 O O . MET A 1 125 ? 1.339 -11.626 5.077 1.00 34.15 334 MET A O 1
ATOM 947 N N . VAL A 1 126 ? 1.187 -10.251 3.296 1.00 32.88 335 VAL A N 1
ATOM 948 C CA . VAL A 1 126 ? 0.945 -11.311 2.322 1.00 31.80 335 VAL A CA 1
ATOM 949 C C . VAL A 1 126 ? 2.055 -12.357 2.280 1.00 30.69 335 VAL A C 1
ATOM 950 O O . VAL A 1 126 ? 1.785 -13.540 2.084 1.00 30.85 335 VAL A O 1
ATOM 954 N N . LYS A 1 127 ? 3.297 -11.922 2.468 1.00 30.20 336 LYS A N 1
ATOM 955 C CA . LYS A 1 127 ? 4.436 -12.834 2.441 1.00 30.40 336 LYS A CA 1
ATOM 956 C C . LYS A 1 127 ? 4.803 -13.365 3.825 1.00 29.97 336 LYS A C 1
ATOM 957 O O . LYS A 1 127 ? 5.852 -13.987 4.000 1.00 31.08 336 LYS A O 1
ATOM 963 N N . GLY A 1 128 ? 3.937 -13.119 4.803 1.00 28.34 337 GLY A N 1
ATOM 964 C CA . GLY A 1 128 ? 4.182 -13.603 6.150 1.00 27.32 337 GLY A CA 1
ATOM 965 C C . GLY A 1 128 ? 5.213 -12.833 6.954 1.00 27.31 337 GLY A C 1
ATOM 966 O O . GLY A 1 128 ? 5.594 -13.261 8.045 1.00 27.09 337 GLY A O 1
ATOM 967 N N . TYR A 1 129 ? 5.667 -11.698 6.431 1.00 27.40 338 TYR A N 1
ATOM 968 C CA . TYR A 1 129 ? 6.660 -10.889 7.134 1.00 26.74 338 TYR A CA 1
ATOM 969 C C . TYR A 1 129 ? 6.048 -10.270 8.396 1.00 26.31 338 TYR A C 1
ATOM 970 O O . TYR A 1 129 ? 6.752 -10.012 9.373 1.00 26.71 338 TYR A O 1
ATOM 979 N N . LEU A 1 130 ? 4.738 -10.037 8.359 1.00 26.48 339 LEU A N 1
ATOM 980 C CA . LEU A 1 130 ? 3.988 -9.473 9.487 1.00 26.50 339 LEU A CA 1
ATOM 981 C C . LEU A 1 130 ? 2.833 -10.412 9.813 1.00 26.28 339 LEU A C 1
ATOM 982 O O . LEU A 1 130 ? 2.154 -10.900 8.908 1.00 26.45 339 LEU A O 1
ATOM 987 N N . THR A 1 131 ? 2.608 -10.658 11.100 1.00 25.07 340 THR A N 1
ATOM 988 C CA . THR A 1 131 ? 1.525 -11.530 11.538 1.00 24.22 340 THR A CA 1
ATOM 989 C C . THR A 1 131 ? 0.213 -11.080 10.909 1.00 24.90 340 THR A C 1
ATOM 990 O O . THR A 1 131 ? -0.073 -9.885 10.851 1.00 24.59 340 THR A O 1
ATOM 994 N N . PRO A 1 132 ? -0.615 -12.033 10.446 1.00 26.28 341 PRO A N 1
ATOM 995 C CA . PRO A 1 132 ? -1.900 -11.697 9.822 1.00 26.55 341 PRO A CA 1
ATOM 996 C C . PRO A 1 132 ? -2.797 -10.802 10.680 1.00 27.63 341 PRO A C 1
ATOM 997 O O . PRO A 1 132 ? -3.775 -10.236 10.189 1.00 27.33 341 PRO A O 1
ATOM 1001 N N . ASN A 1 133 ? -2.460 -10.679 11.961 1.00 28.46 342 ASN A N 1
ATOM 1002 C CA . ASN A 1 133 ? -3.224 -9.842 12.878 1.00 29.65 342 ASN A CA 1
ATOM 1003 C C . ASN A 1 133 ? -2.284 -8.859 13.571 1.00 29.56 342 ASN A C 1
ATOM 1004 O O . ASN A 1 133 ? -2.448 -8.544 14.751 1.00 30.06 342 ASN A O 1
ATOM 1009 N N . TYR A 1 134 ? -1.294 -8.381 12.824 1.00 28.96 343 TYR A N 1
ATOM 1010 C CA . TYR A 1 134 ? -0.319 -7.437 13.355 1.00 27.56 343 TYR A CA 1
ATOM 1011 C C . TYR A 1 134 ? -1.016 -6.166 13.827 1.00 25.65 343 TYR A C 1
ATOM 1012 O O . TYR A 1 134 ? -2.200 -5.959 13.556 1.00 26.95 343 TYR A O 1
ATOM 1021 N N . LEU A 1 135 ? -0.273 -5.317 14.526 1.00 22.83 344 LEU A N 1
ATOM 1022 C CA . LEU A 1 135 ? -0.818 -4.064 15.037 1.00 20.00 344 LEU A CA 1
ATOM 1023 C C . LEU A 1 135 ? -0.079 -2.851 14.480 1.00 18.46 344 LEU A C 1
ATOM 1024 O O . LEU A 1 135 ? 1.137 -2.739 14.626 1.00 18.79 344 LEU A O 1
ATOM 1029 N N . LEU A 1 136 ? -0.814 -1.942 13.846 1.00 18.15 345 LEU A N 1
ATOM 1030 C CA . LEU A 1 136 ? -0.215 -0.726 13.300 1.00 15.55 345 LEU A CA 1
ATOM 1031 C C . LEU A 1 136 ? -0.162 0.311 14.424 1.00 16.75 345 LEU A C 1
ATOM 1032 O O . LEU A 1 136 ? -1.135 0.478 15.170 1.00 16.92 345 LEU A O 1
ATOM 1037 N N . VAL A 1 137 ? 0.971 0.996 14.563 1.00 14.80 346 VAL A N 1
ATOM 1038 C CA . VAL A 1 137 ? 1.121 2.001 15.615 1.00 13.68 346 VAL A CA 1
ATOM 1039 C C . VAL A 1 137 ? 2.080 3.117 15.243 1.00 14.48 346 VAL A C 1
ATOM 1040 O O . VAL A 1 137 ? 3.003 2.923 14.445 1.00 13.28 346 VAL A O 1
ATOM 1044 N N . GLY A 1 138 ? 1.852 4.284 15.839 1.00 15.71 347 GLY A N 1
ATOM 1045 C CA . GLY A 1 138 ? 2.712 5.430 15.608 1.00 17.07 347 GLY A CA 1
ATOM 1046 C C . GLY A 1 138 ? 3.827 5.385 16.635 1.00 18.15 347 GLY A C 1
ATOM 1047 O O . GLY A 1 138 ? 3.650 4.833 17.715 1.00 17.18 347 GLY A O 1
ATOM 1048 N N . HIS A 1 139 ? 4.977 5.964 16.311 1.00 20.14 348 HIS A N 1
ATOM 1049 C CA . HIS A 1 139 ? 6.115 5.950 17.221 1.00 20.76 348 HIS A CA 1
ATOM 1050 C C . HIS A 1 139 ? 5.748 6.500 18.602 1.00 21.75 348 HIS A C 1
ATOM 1051 O O . HIS A 1 139 ? 6.177 5.966 19.622 1.00 20.46 348 HIS A O 1
ATOM 1058 N N . SER A 1 140 ? 4.933 7.553 18.621 1.00 22.44 349 SER A N 1
ATOM 1059 C CA . SER A 1 140 ? 4.512 8.206 19.859 1.00 24.34 349 SER A CA 1
ATOM 1060 C C . SER A 1 140 ? 3.733 7.310 20.807 1.00 25.00 349 SER A C 1
ATOM 1061 O O . SER A 1 140 ? 3.725 7.532 22.019 1.00 25.18 349 SER A O 1
ATOM 1064 N N . ASP A 1 141 ? 3.068 6.303 20.254 1.00 24.40 350 ASP A N 1
ATOM 1065 C CA . ASP A 1 141 ? 2.273 5.391 21.062 1.00 23.31 350 ASP A CA 1
ATOM 1066 C C . ASP A 1 141 ? 3.113 4.515 21.996 1.00 21.63 350 ASP A C 1
ATOM 1067 O O . ASP A 1 141 ? 2.682 4.188 23.105 1.00 22.75 350 ASP A O 1
ATOM 1072 N N . VAL A 1 142 ? 4.314 4.154 21.552 1.00 19.61 351 VAL A N 1
ATOM 1073 C CA . VAL A 1 142 ? 5.187 3.284 22.331 1.00 17.97 351 VAL A CA 1
ATOM 1074 C C . VAL A 1 142 ? 6.581 3.835 22.632 1.00 19.21 351 VAL A C 1
ATOM 1075 O O . VAL A 1 142 ? 7.525 3.066 22.833 1.00 18.54 351 VAL A O 1
ATOM 1079 N N . ALA A 1 143 ? 6.712 5.157 22.681 1.00 19.66 352 ALA A N 1
ATOM 1080 C CA . ALA A 1 143 ? 8.008 5.763 22.949 1.00 21.53 352 ALA A CA 1
ATOM 1081 C C . ALA A 1 143 ? 7.932 7.213 23.420 1.00 22.86 352 ALA A C 1
ATOM 1082 O O . ALA A 1 143 ? 6.896 7.873 23.316 1.00 23.25 352 ALA A O 1
ATOM 1084 N N . ARG A 1 144 ? 9.051 7.692 23.950 1.00 23.41 353 ARG A N 1
ATOM 1085 C CA . ARG A 1 144 ? 9.170 9.060 24.430 1.00 23.55 353 ARG A CA 1
ATOM 1086 C C . ARG A 1 144 ? 9.582 9.946 23.251 1.00 23.62 353 ARG A C 1
ATOM 1087 O O . ARG A 1 144 ? 10.748 10.337 23.129 1.00 22.97 353 ARG A O 1
ATOM 1095 N N . THR A 1 145 ? 8.621 10.248 22.378 1.00 22.33 354 THR A N 1
ATOM 1096 C CA . THR A 1 145 ? 8.887 11.072 21.201 1.00 21.86 354 THR A CA 1
ATOM 1097 C C . THR A 1 145 ? 7.607 11.612 20.550 1.00 22.75 354 THR A C 1
ATOM 1098 O O . THR A 1 145 ? 6.500 11.159 20.849 1.00 22.17 354 THR A O 1
ATOM 1102 N N . LEU A 1 146 ? 7.772 12.581 19.653 1.00 23.34 355 LEU A N 1
ATOM 1103 C CA . LEU A 1 146 ? 6.649 13.192 18.946 1.00 23.66 355 LEU A CA 1
ATOM 1104 C C . LEU A 1 146 ? 6.508 12.622 17.535 1.00 24.04 355 LEU A C 1
ATOM 1105 O O . LEU A 1 146 ? 5.568 12.954 16.815 1.00 25.16 355 LEU A O 1
ATOM 1110 N N . SER A 1 147 ? 7.454 11.771 17.147 1.00 23.69 356 SER A N 1
ATOM 1111 C CA . SER A 1 147 ? 7.451 11.131 15.832 1.00 22.53 356 SER A CA 1
ATOM 1112 C C . SER A 1 147 ? 6.206 10.243 15.678 1.00 22.11 356 SER A C 1
ATOM 1113 O O . SER A 1 147 ? 5.680 9.733 16.672 1.00 20.20 356 SER A O 1
ATOM 1116 N N . PRO A 1 148 ? 5.722 10.040 14.433 1.00 20.93 357 PRO A N 1
ATOM 1117 C CA . PRO A 1 148 ? 6.222 10.559 13.155 1.00 21.18 357 PRO A CA 1
ATOM 1118 C C . PRO A 1 148 ? 5.533 11.844 12.701 1.00 22.17 357 PRO A C 1
ATOM 1119 O O . PRO A 1 148 ? 5.306 12.035 11.503 1.00 25.20 357 PRO A O 1
ATOM 1123 N N . GLY A 1 149 ? 5.191 12.718 13.641 1.00 21.88 358 GLY A N 1
ATOM 1124 C CA . GLY A 1 149 ? 4.535 13.961 13.273 1.00 21.43 358 GLY A CA 1
ATOM 1125 C C . GLY A 1 149 ? 3.027 13.825 13.269 1.00 20.74 358 GLY A C 1
ATOM 1126 O O . GLY A 1 149 ? 2.494 12.791 12.876 1.00 20.82 358 GLY A O 1
ATOM 1127 N N . GLN A 1 150 ? 2.337 14.875 13.706 1.00 22.19 359 GLN A N 1
ATOM 1128 C CA . GLN A 1 150 ? 0.880 14.869 13.776 1.00 22.09 359 GLN A CA 1
ATOM 1129 C C . GLN A 1 150 ? 0.235 14.627 12.409 1.00 21.85 359 GLN A C 1
ATOM 1130 O O . GLN A 1 150 ? -0.629 13.761 12.270 1.00 20.93 359 GLN A O 1
ATOM 1136 N N . ALA A 1 151 ? 0.659 15.389 11.404 1.00 23.18 360 ALA A N 1
ATOM 1137 C CA . ALA A 1 151 ? 0.113 15.259 10.055 1.00 23.05 360 ALA A CA 1
ATOM 1138 C C . ALA A 1 151 ? 0.090 13.812 9.576 1.00 24.99 360 ALA A C 1
ATOM 1139 O O . ALA A 1 151 ? -0.933 13.322 9.097 1.00 24.38 360 ALA A O 1
ATOM 1141 N N . LEU A 1 152 ? 1.228 13.137 9.707 1.00 25.52 361 LEU A N 1
ATOM 1142 C CA . LEU A 1 152 ? 1.361 11.756 9.269 1.00 25.54 361 LEU A CA 1
ATOM 1143 C C . LEU A 1 152 ? 0.624 10.806 10.207 1.00 26.03 361 LEU A C 1
ATOM 1144 O O . LEU A 1 152 ? 0.102 9.782 9.772 1.00 25.03 361 LEU A O 1
ATOM 1149 N N . TYR A 1 153 ? 0.580 11.151 11.492 1.00 27.28 362 TYR A N 1
ATOM 1150 C CA . TYR A 1 153 ? -0.098 10.320 12.485 1.00 28.04 362 TYR A CA 1
ATOM 1151 C C . TYR A 1 153 ? -1.598 10.240 12.199 1.00 28.95 362 TYR A C 1
ATOM 1152 O O . TYR A 1 153 ? -2.217 9.196 12.399 1.00 29.90 362 TYR A O 1
ATOM 1161 N N . ASN A 1 154 ? -2.179 11.342 11.729 1.00 29.16 363 ASN A N 1
ATOM 1162 C CA . ASN A 1 154 ? -3.607 11.376 11.421 1.00 28.57 363 ASN A CA 1
ATOM 1163 C C . ASN A 1 154 ? -3.950 10.495 10.218 1.00 28.21 363 ASN A C 1
ATOM 1164 O O . ASN A 1 154 ? -4.940 9.763 10.242 1.00 26.69 363 ASN A O 1
ATOM 1169 N N . ILE A 1 155 ? -3.137 10.575 9.166 1.00 28.62 364 ILE A N 1
ATOM 1170 C CA . ILE A 1 155 ? -3.368 9.777 7.963 1.00 28.42 364 ILE A CA 1
ATOM 1171 C C . ILE A 1 155 ? -3.322 8.279 8.254 1.00 27.10 364 ILE A C 1
ATOM 1172 O O . ILE A 1 155 ? -4.236 7.545 7.897 1.00 28.63 364 ILE A O 1
ATOM 1177 N N . ILE A 1 156 ? -2.254 7.833 8.903 1.00 26.30 365 ILE A N 1
ATOM 1178 C CA . ILE A 1 156 ? -2.088 6.422 9.228 1.00 24.80 365 ILE A CA 1
ATOM 1179 C C . ILE A 1 156 ? -3.131 5.905 10.215 1.00 25.30 365 ILE A C 1
ATOM 1180 O O . ILE A 1 156 ? -3.322 4.691 10.349 1.00 24.19 365 ILE A O 1
ATOM 1185 N N . SER A 1 157 ? -3.815 6.823 10.893 1.00 24.40 366 SER A N 1
ATOM 1186 C CA . SER A 1 157 ? -4.837 6.445 11.862 1.00 23.68 366 SER A CA 1
ATOM 1187 C C . SER A 1 157 ? -6.071 5.833 11.209 1.00 25.69 366 SER A C 1
ATOM 1188 O O . SER A 1 157 ? -6.890 5.216 11.886 1.00 25.48 366 SER A O 1
ATOM 1191 N N . THR A 1 158 ? -6.207 6.007 9.895 1.00 27.51 367 THR A N 1
ATOM 1192 C CA . THR A 1 158 ? -7.341 5.443 9.170 1.00 28.60 367 THR A CA 1
ATOM 1193 C C . THR A 1 158 ? -6.902 4.133 8.522 1.00 30.51 367 THR A C 1
ATOM 1194 O O . THR A 1 158 ? -7.728 3.294 8.165 1.00 30.18 367 THR A O 1
ATOM 1198 N N . TRP A 1 159 ? -5.591 3.965 8.386 1.00 32.25 368 TRP A N 1
ATOM 1199 C CA . TRP A 1 159 ? -5.022 2.761 7.787 1.00 33.97 368 TRP A CA 1
ATOM 1200 C C . TRP A 1 159 ? -5.409 1.507 8.576 1.00 34.18 368 TRP A C 1
ATOM 1201 O O . TRP A 1 159 ? -5.551 1.544 9.798 1.00 34.81 368 TRP A O 1
ATOM 1212 N N . PRO A 1 160 ? -5.591 0.377 7.876 1.00 34.73 369 PRO A N 1
ATOM 1213 C CA . PRO A 1 160 ? -5.967 -0.912 8.466 1.00 34.40 369 PRO A CA 1
ATOM 1214 C C . PRO A 1 160 ? -5.080 -1.381 9.620 1.00 34.44 369 PRO A C 1
ATOM 1215 O O . PRO A 1 160 ? -3.943 -0.934 9.769 1.00 34.00 369 PRO A O 1
ATOM 1219 N N . HIS A 1 161 ? -5.624 -2.284 10.430 1.00 34.42 370 HIS A N 1
ATOM 1220 C CA . HIS A 1 161 ? -4.917 -2.860 11.569 1.00 33.59 370 HIS A CA 1
ATOM 1221 C C . HIS A 1 161 ? -4.351 -1.873 12.583 1.00 32.89 370 HIS A C 1
ATOM 1222 O O . HIS A 1 161 ? -3.456 -2.227 13.350 1.00 32.53 370 HIS A O 1
ATOM 1229 N N . PHE A 1 162 ? -4.861 -0.645 12.599 1.00 32.89 371 PHE A N 1
ATOM 1230 C CA . PHE A 1 162 ? -4.366 0.340 13.557 1.00 32.07 371 PHE A CA 1
ATOM 1231 C C . PHE A 1 162 ? -4.884 0.031 14.958 1.00 32.00 371 PHE A C 1
ATOM 1232 O O . PHE A 1 162 ? -6.026 -0.400 15.130 1.00 30.71 371 PHE A O 1
ATOM 1240 N N . LYS A 1 163 ? -4.041 0.259 15.960 1.00 31.29 372 LYS A N 1
ATOM 1241 C CA . LYS A 1 163 ? -4.430 -0.003 17.335 1.00 31.65 372 LYS A CA 1
ATOM 1242 C C . LYS A 1 163 ? -4.864 1.276 18.039 1.00 30.84 372 LYS A C 1
ATOM 1243 O O . LYS A 1 163 ? -4.031 2.126 18.347 1.00 31.75 372 LYS A O 1
ATOM 1249 N N . HIS A 1 164 ? -6.169 1.394 18.280 1.00 30.59 373 HIS A N 1
ATOM 1250 C CA . HIS A 1 164 ? -6.787 2.536 18.965 1.00 30.74 373 HIS A CA 1
ATOM 1251 C C . HIS A 1 164 ? -8.128 2.902 18.326 1.00 30.29 373 HIS A C 1
ATOM 1252 O O . HIS A 1 164 ? -8.230 4.012 17.760 1.00 28.09 373 HIS A O 1
ATOM 1260 N N . CYS B 1 1 ? -22.334 -25.334 33.718 1.00 28.62 210 CYS B N 1
ATOM 1261 C CA . CYS B 1 1 ? -22.527 -26.687 34.303 1.00 27.02 210 CYS B CA 1
ATOM 1262 C C . CYS B 1 1 ? -21.591 -26.839 35.501 1.00 26.91 210 CYS B C 1
ATOM 1263 O O . CYS B 1 1 ? -20.593 -26.130 35.605 1.00 27.43 210 CYS B O 1
ATOM 1266 N N . PRO B 1 2 ? -21.918 -27.751 36.429 1.00 24.87 211 PRO B N 1
ATOM 1267 C CA . PRO B 1 2 ? -21.117 -28.009 37.629 1.00 24.64 211 PRO B CA 1
ATOM 1268 C C . PRO B 1 2 ? -19.763 -28.671 37.368 1.00 22.61 211 PRO B C 1
ATOM 1269 O O . PRO B 1 2 ? -19.565 -29.321 36.346 1.00 23.39 211 PRO B O 1
ATOM 1273 N N . GLY B 1 3 ? -18.835 -28.492 38.305 1.00 21.28 212 GLY B N 1
ATOM 1274 C CA . GLY B 1 3 ? -17.521 -29.098 38.193 1.00 17.79 212 GLY B CA 1
ATOM 1275 C C . GLY B 1 3 ? -16.495 -28.462 37.269 1.00 16.22 212 GLY B C 1
ATOM 1276 O O . GLY B 1 3 ? -15.583 -29.150 36.809 1.00 15.17 212 GLY B O 1
ATOM 1277 N N . ILE B 1 4 ? -16.627 -27.167 36.996 1.00 12.84 213 ILE B N 1
ATOM 1278 C CA . ILE B 1 4 ? -15.672 -26.466 36.136 1.00 11.30 213 ILE B CA 1
ATOM 1279 C C . ILE B 1 4 ? -14.988 -25.307 36.868 1.00 10.07 213 ILE B C 1
ATOM 1280 O O . ILE B 1 4 ? -15.658 -24.428 37.405 1.00 11.17 213 ILE B O 1
ATOM 1285 N N . VAL B 1 5 ? -13.659 -25.310 36.891 1.00 8.51 214 VAL B N 1
ATOM 1286 C CA . VAL B 1 5 ? -12.917 -24.217 37.519 1.00 8.91 214 VAL B CA 1
ATOM 1287 C C . VAL B 1 5 ? -12.754 -23.135 36.442 1.00 8.39 214 VAL B C 1
ATOM 1288 O O . VAL B 1 5 ? -12.149 -23.368 35.401 1.00 11.24 214 VAL B O 1
ATOM 1292 N N . PRO B 1 6 ? -13.319 -21.942 36.680 1.00 8.69 215 PRO B N 1
ATOM 1293 C CA . PRO B 1 6 ? -13.282 -20.791 35.770 1.00 7.87 215 PRO B CA 1
ATOM 1294 C C . PRO B 1 6 ? -11.931 -20.108 35.542 1.00 10.11 215 PRO B C 1
ATOM 1295 O O . PRO B 1 6 ? -11.017 -20.188 36.371 1.00 8.32 215 PRO B O 1
ATOM 1299 N N . ARG B 1 7 ? -11.840 -19.419 34.406 1.00 10.82 216 ARG B N 1
ATOM 1300 C CA . ARG B 1 7 ? -10.638 -18.697 33.983 1.00 9.36 216 ARG B CA 1
ATOM 1301 C C . ARG B 1 7 ? -10.001 -17.798 35.042 1.00 9.48 216 ARG B C 1
ATOM 1302 O O . ARG B 1 7 ? -8.796 -17.555 34.987 1.00 9.69 216 ARG B O 1
ATOM 1310 N N . SER B 1 8 ? -10.791 -17.305 35.998 1.00 8.04 217 SER B N 1
ATOM 1311 C CA . SER B 1 8 ? -10.241 -16.427 37.030 1.00 8.40 217 SER B CA 1
ATOM 1312 C C . SER B 1 8 ? -9.550 -17.201 38.158 1.00 9.97 217 SER B C 1
ATOM 1313 O O . SER B 1 8 ? -8.688 -16.657 38.854 1.00 11.00 217 SER B O 1
ATOM 1316 N N . VAL B 1 9 ? -9.917 -18.463 38.351 1.00 9.10 218 VAL B N 1
ATOM 1317 C CA . VAL B 1 9 ? -9.271 -19.230 39.405 1.00 8.64 218 VAL B CA 1
ATOM 1318 C C . VAL B 1 9 ? -7.889 -19.735 39.003 1.00 7.38 218 VAL B C 1
ATOM 1319 O O . VAL B 1 9 ? -7.007 -19.854 39.852 1.00 8.38 218 VAL B O 1
ATOM 1323 N N . TRP B 1 10 ? -7.688 -20.035 37.723 1.00 7.06 219 TRP B N 1
ATOM 1324 C CA . TRP B 1 10 ? -6.379 -20.496 37.295 1.00 6.15 219 TRP B CA 1
ATOM 1325 C C . TRP B 1 10 ? -5.495 -19.383 36.728 1.00 7.86 219 TRP B C 1
ATOM 1326 O O . TRP B 1 10 ? -4.347 -19.630 36.365 1.00 7.02 219 TRP B O 1
ATOM 1337 N N . GLY B 1 11 ? -6.032 -18.161 36.652 1.00 7.24 220 GLY B N 1
ATOM 1338 C CA . GLY B 1 11 ? -5.263 -17.024 36.156 1.00 6.09 220 GLY B CA 1
ATOM 1339 C C . GLY B 1 11 ? -5.010 -16.916 34.663 1.00 9.80 220 GLY B C 1
ATOM 1340 O O . GLY B 1 11 ? -3.858 -16.860 34.217 1.00 10.56 220 GLY B O 1
ATOM 1341 N N . ALA B 1 12 ? -6.087 -16.864 33.882 1.00 10.35 221 ALA B N 1
ATOM 1342 C CA . ALA B 1 12 ? -5.982 -16.758 32.432 1.00 6.86 221 ALA B CA 1
ATOM 1343 C C . ALA B 1 12 ? -5.657 -15.326 32.014 1.00 6.81 221 ALA B C 1
ATOM 1344 O O . ALA B 1 12 ? -6.103 -14.379 32.655 1.00 7.16 221 ALA B O 1
ATOM 1346 N N . ARG B 1 13 ? -4.868 -15.164 30.952 1.00 7.07 222 ARG B N 1
ATOM 1347 C CA . ARG B 1 13 ? -4.543 -13.822 30.462 1.00 7.14 222 ARG B CA 1
ATOM 1348 C C . ARG B 1 13 ? -5.825 -13.328 29.783 1.00 7.95 222 ARG B C 1
ATOM 1349 O O . ARG B 1 13 ? -6.659 -14.135 29.370 1.00 5.43 222 ARG B O 1
ATOM 1357 N N . GLU B 1 14 ? -5.984 -12.013 29.674 1.00 8.38 223 GLU B N 1
ATOM 1358 C CA . GLU B 1 14 ? -7.180 -11.411 29.071 1.00 10.50 223 GLU B CA 1
ATOM 1359 C C . GLU B 1 14 ? -7.116 -11.280 27.535 1.00 10.26 223 GLU B C 1
ATOM 1360 O O . GLU B 1 14 ? -6.091 -10.875 26.993 1.00 8.11 223 GLU B O 1
ATOM 1366 N N . THR B 1 15 ? -8.216 -11.612 26.852 1.00 9.63 224 THR B N 1
ATOM 1367 C CA . THR B 1 15 ? -8.302 -11.513 25.386 1.00 11.21 224 THR B CA 1
ATOM 1368 C C . THR B 1 15 ? -9.725 -11.157 24.937 1.00 12.48 224 THR B C 1
ATOM 1369 O O . THR B 1 15 ? -10.641 -11.067 25.756 1.00 12.18 224 THR B O 1
ATOM 1373 N N . HIS B 1 16 ? -9.900 -10.975 23.629 1.00 12.66 225 HIS B N 1
ATOM 1374 C CA . HIS B 1 16 ? -11.199 -10.640 23.037 1.00 14.71 225 HIS B CA 1
ATOM 1375 C C . HIS B 1 16 ? -11.298 -11.276 21.650 1.00 13.97 225 HIS B C 1
ATOM 1376 O O . HIS B 1 16 ? -10.814 -10.710 20.672 1.00 14.96 225 HIS B O 1
ATOM 1383 N N . CYS B 1 17 ? -11.940 -12.438 21.561 1.00 14.51 226 CYS B N 1
ATOM 1384 C CA . CYS B 1 17 ? -12.054 -13.148 20.286 1.00 13.44 226 CYS B CA 1
ATOM 1385 C C . CYS B 1 17 ? -13.482 -13.407 19.779 1.00 13.17 226 CYS B C 1
ATOM 1386 O O . CYS B 1 17 ? -14.442 -13.335 20.537 1.00 11.54 226 CYS B O 1
ATOM 1389 N N . PRO B 1 18 ? -13.630 -13.716 18.477 1.00 13.88 227 PRO B N 1
ATOM 1390 C CA . PRO B 1 18 ? -14.919 -13.989 17.826 1.00 16.97 227 PRO B CA 1
ATOM 1391 C C . PRO B 1 18 ? -15.884 -14.852 18.644 1.00 18.83 227 PRO B C 1
ATOM 1392 O O . PRO B 1 18 ? -15.498 -15.883 19.195 1.00 21.12 227 PRO B O 1
ATOM 1396 N N . ARG B 1 19 ? -17.142 -14.418 18.707 1.00 19.95 228 ARG B N 1
ATOM 1397 C CA . ARG B 1 19 ? -18.188 -15.102 19.475 1.00 19.67 228 ARG B CA 1
ATOM 1398 C C . ARG B 1 19 ? -18.733 -16.346 18.777 1.00 19.82 228 ARG B C 1
ATOM 1399 O O . ARG B 1 19 ? -18.657 -16.471 17.555 1.00 21.90 228 ARG B O 1
ATOM 1407 N N . MET B 1 20 ? -19.292 -17.260 19.562 1.00 19.75 229 MET B N 1
ATOM 1408 C CA . MET B 1 20 ? -19.857 -18.503 19.031 1.00 18.80 229 MET B CA 1
ATOM 1409 C C . MET B 1 20 ? -21.381 -18.525 19.162 1.00 17.80 229 MET B C 1
ATOM 1410 O O . MET B 1 20 ? -21.926 -18.166 20.206 1.00 14.98 229 MET B O 1
ATOM 1415 N N . THR B 1 21 ? -22.055 -18.953 18.095 1.00 16.42 230 THR B N 1
ATOM 1416 C CA . THR B 1 21 ? -23.512 -19.028 18.063 1.00 18.21 230 THR B CA 1
ATOM 1417 C C . THR B 1 21 ? -23.981 -20.438 18.418 1.00 18.94 230 THR B C 1
ATOM 1418 O O . THR B 1 21 ? -23.598 -21.410 17.760 1.00 19.20 230 THR B O 1
ATOM 1422 N N . LEU B 1 22 ? -24.822 -20.541 19.444 1.00 17.61 231 LEU B N 1
ATOM 1423 C CA . LEU B 1 22 ? -25.344 -21.832 19.882 1.00 19.28 231 LEU B CA 1
ATOM 1424 C C . LEU B 1 22 ? -26.731 -22.136 19.305 1.00 19.65 231 LEU B C 1
ATOM 1425 O O . LEU B 1 22 ? -27.468 -21.231 18.907 1.00 17.74 231 LEU B O 1
ATOM 1430 N N . PRO B 1 23 ? -27.093 -23.427 19.233 1.00 21.17 232 PRO B N 1
ATOM 1431 C CA . PRO B 1 23 ? -26.260 -24.559 19.661 1.00 21.37 232 PRO B CA 1
ATOM 1432 C C . PRO B 1 23 ? -25.288 -25.010 18.567 1.00 22.71 232 PRO B C 1
ATOM 1433 O O . PRO B 1 23 ? -25.516 -24.763 17.382 1.00 21.67 232 PRO B O 1
ATOM 1437 N N . ALA B 1 24 ? -24.205 -25.666 18.973 1.00 22.80 233 ALA B N 1
ATOM 1438 C CA . ALA B 1 24 ? -23.209 -26.156 18.026 1.00 21.05 233 ALA B CA 1
ATOM 1439 C C . ALA B 1 24 ? -23.592 -27.545 17.543 1.00 21.71 233 ALA B C 1
ATOM 1440 O O . ALA B 1 24 ? -23.962 -28.407 18.342 1.00 21.90 233 ALA B O 1
ATOM 1442 N N . LYS B 1 25 ? -23.488 -27.768 16.237 1.00 21.91 234 LYS B N 1
ATOM 1443 C CA . LYS B 1 25 ? -23.845 -29.060 15.665 1.00 22.83 234 LYS B CA 1
ATOM 1444 C C . LYS B 1 25 ? -22.798 -30.164 15.830 1.00 23.42 234 LYS B C 1
ATOM 1445 O O . LYS B 1 25 ? -23.116 -31.339 15.644 1.00 23.04 234 LYS B O 1
ATOM 1451 N N . TYR B 1 26 ? -21.566 -29.802 16.197 1.00 23.02 235 TYR B N 1
ATOM 1452 C CA . TYR B 1 26 ? -20.503 -30.799 16.354 1.00 20.78 235 TYR B CA 1
ATOM 1453 C C . TYR B 1 26 ? -19.792 -30.820 17.709 1.00 19.02 235 TYR B C 1
ATOM 1454 O O . TYR B 1 26 ? -19.766 -29.832 18.437 1.00 20.66 235 TYR B O 1
ATOM 1463 N N . GLY B 1 27 ? -19.198 -31.967 18.020 1.00 17.05 236 GLY B N 1
ATOM 1464 C CA . GLY B 1 27 ? -18.455 -32.134 19.260 1.00 17.27 236 GLY B CA 1
ATOM 1465 C C . GLY B 1 27 ? -17.090 -32.689 18.895 1.00 14.43 236 GLY B C 1
ATOM 1466 O O . GLY B 1 27 ? -17.015 -33.724 18.242 1.00 13.40 236 GLY B O 1
ATOM 1467 N N . ILE B 1 28 ? -16.011 -32.031 19.317 1.00 12.27 237 ILE B N 1
ATOM 1468 C CA . ILE B 1 28 ? -14.676 -32.502 18.956 1.00 11.75 237 ILE B CA 1
ATOM 1469 C C . ILE B 1 28 ? -13.705 -32.825 20.105 1.00 12.20 237 ILE B C 1
ATOM 1470 O O . ILE B 1 28 ? -13.349 -31.957 20.908 1.00 10.98 237 ILE B O 1
ATOM 1475 N N . ILE B 1 29 ? -13.280 -34.088 20.159 1.00 12.53 238 ILE B N 1
ATOM 1476 C CA . ILE B 1 29 ? -12.341 -34.581 21.173 1.00 11.80 238 ILE B CA 1
ATOM 1477 C C . ILE B 1 29 ? -10.909 -34.410 20.655 1.00 11.10 238 ILE B C 1
ATOM 1478 O O . ILE B 1 29 ? -10.557 -34.914 19.583 1.00 10.17 238 ILE B O 1
ATOM 1483 N N . ILE B 1 30 ? -10.085 -33.711 21.428 1.00 9.67 239 ILE B N 1
ATOM 1484 C CA . ILE B 1 30 ? -8.703 -33.435 21.038 1.00 10.75 239 ILE B CA 1
ATOM 1485 C C . ILE B 1 30 ? -7.730 -33.699 22.195 1.00 13.62 239 ILE B C 1
ATOM 1486 O O . ILE B 1 30 ? -8.139 -33.713 23.359 1.00 8.32 239 ILE B O 1
ATOM 1491 N N . HIS B 1 31 ? -6.452 -33.923 21.884 1.00 13.37 240 HIS B N 1
ATOM 1492 C CA . HIS B 1 31 ? -5.458 -34.122 22.944 1.00 15.02 240 HIS B CA 1
ATOM 1493 C C . HIS B 1 31 ? -4.317 -33.152 22.677 1.00 14.51 240 HIS B C 1
ATOM 1494 O O . HIS B 1 31 ? -4.037 -32.841 21.526 1.00 12.36 240 HIS B O 1
ATOM 1501 N N . THR B 1 32 ? -3.652 -32.676 23.727 1.00 15.03 241 THR B N 1
ATOM 1502 C CA . THR B 1 32 ? -2.561 -31.722 23.532 1.00 15.73 241 THR B CA 1
ATOM 1503 C C . THR B 1 32 ? -1.273 -32.344 22.984 1.00 16.35 241 THR B C 1
ATOM 1504 O O . THR B 1 32 ? -0.546 -31.708 22.212 1.00 14.14 241 THR B O 1
ATOM 1508 N N . ALA B 1 33 ? -1.004 -33.587 23.373 1.00 16.49 242 ALA B N 1
ATOM 1509 C CA . ALA B 1 33 ? 0.209 -34.285 22.952 1.00 18.07 242 ALA B CA 1
ATOM 1510 C C . ALA B 1 33 ? 1.412 -33.724 23.721 1.00 17.86 242 ALA B C 1
ATOM 1511 O O . ALA B 1 33 ? 2.534 -33.696 23.217 1.00 17.69 242 ALA B O 1
ATOM 1513 N N . GLY B 1 34 ? 1.164 -33.267 24.943 1.00 17.08 243 GLY B N 1
ATOM 1514 C CA . GLY B 1 34 ? 2.233 -32.718 25.758 1.00 17.83 243 GLY B CA 1
ATOM 1515 C C . GLY B 1 34 ? 2.269 -33.425 27.098 1.00 18.06 243 GLY B C 1
ATOM 1516 O O . GLY B 1 34 ? 1.898 -34.596 27.185 1.00 18.23 243 GLY B O 1
ATOM 1517 N N . ARG B 1 35 ? 2.711 -32.729 28.145 1.00 17.41 244 ARG B N 1
ATOM 1518 C CA . ARG B 1 35 ? 2.768 -33.336 29.470 1.00 15.34 244 ARG B CA 1
ATOM 1519 C C . ARG B 1 35 ? 1.387 -33.252 30.109 1.00 15.59 244 ARG B C 1
ATOM 1520 O O . ARG B 1 35 ? 0.542 -32.488 29.639 1.00 15.11 244 ARG B O 1
ATOM 1528 N N . THR B 1 36 ? 1.168 -34.026 31.177 1.00 15.53 245 THR B N 1
ATOM 1529 C CA . THR B 1 36 ? -0.116 -34.063 31.888 1.00 15.67 245 THR B CA 1
ATOM 1530 C C . THR B 1 36 ? -0.018 -33.517 33.322 1.00 16.87 245 THR B C 1
ATOM 1531 O O . THR B 1 36 ? 1.054 -33.105 33.754 1.00 18.07 245 THR B O 1
ATOM 1535 N N . CYS B 1 37 ? -1.138 -33.518 34.051 1.00 18.15 246 CYS B N 1
ATOM 1536 C CA . CYS B 1 37 ? -1.176 -33.021 35.435 1.00 18.24 246 CYS B CA 1
ATOM 1537 C C . CYS B 1 37 ? -2.091 -33.868 36.328 1.00 17.95 246 CYS B C 1
ATOM 1538 O O . CYS B 1 37 ? -3.169 -34.274 35.898 1.00 17.16 246 CYS B O 1
ATOM 1541 N N . ASN B 1 38 ? -1.670 -34.117 37.571 1.00 18.17 247 ASN B N 1
ATOM 1542 C CA . ASN B 1 38 ? -2.468 -34.919 38.502 1.00 17.30 247 ASN B CA 1
ATOM 1543 C C . ASN B 1 38 ? -3.010 -34.209 39.756 1.00 17.36 247 ASN B C 1
ATOM 1544 O O . ASN B 1 38 ? -4.027 -34.631 40.301 1.00 18.17 247 ASN B O 1
ATOM 1549 N N . ILE B 1 39 ? -2.340 -33.161 40.234 1.00 17.69 248 ILE B N 1
ATOM 1550 C CA . ILE B 1 39 ? -2.852 -32.423 41.392 1.00 19.05 248 ILE B CA 1
ATOM 1551 C C . ILE B 1 39 ? -3.315 -31.037 40.933 1.00 19.46 248 ILE B C 1
ATOM 1552 O O . ILE B 1 39 ? -2.770 -30.484 39.978 1.00 19.24 248 ILE B O 1
ATOM 1557 N N . SER B 1 40 ? -4.321 -30.493 41.617 1.00 19.31 249 SER B N 1
ATOM 1558 C CA . SER B 1 40 ? -4.916 -29.189 41.294 1.00 18.97 249 SER B CA 1
ATOM 1559 C C . SER B 1 40 ? -3.989 -28.003 41.045 1.00 18.08 249 SER B C 1
ATOM 1560 O O . SER B 1 40 ? -3.988 -27.427 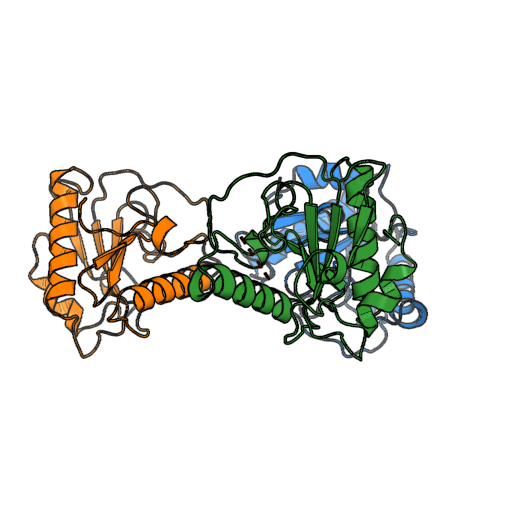39.955 1.00 18.54 249 SER B O 1
ATOM 1563 N N . ASP B 1 41 ? -3.224 -27.616 42.061 1.00 16.51 250 ASP B N 1
ATOM 1564 C CA . ASP B 1 41 ? -2.323 -26.476 41.929 1.00 16.92 250 ASP B CA 1
ATOM 1565 C C . ASP B 1 41 ? -1.371 -26.664 40.749 1.00 17.18 250 ASP B C 1
ATOM 1566 O O . ASP B 1 41 ? -0.878 -25.690 40.185 1.00 17.73 250 ASP B O 1
ATOM 1571 N N . GLU B 1 42 ? -1.131 -27.920 40.373 1.00 17.69 251 GLU B N 1
ATOM 1572 C CA . GLU B 1 42 ? -0.250 -28.243 39.249 1.00 15.53 251 GLU B CA 1
ATOM 1573 C C . GLU B 1 42 ? -0.943 -28.079 37.900 1.00 14.80 251 GLU B C 1
ATOM 1574 O O . GLU B 1 42 ? -0.318 -27.645 36.932 1.00 14.04 251 GLU B O 1
ATOM 1580 N N . CYS B 1 43 ? -2.225 -28.429 37.831 1.00 14.32 252 CYS B N 1
ATOM 1581 C CA . CYS B 1 43 ? -2.991 -28.312 36.581 1.00 14.23 252 CYS B CA 1
ATOM 1582 C C . CYS B 1 43 ? -3.252 -26.863 36.170 1.00 13.65 252 CYS B C 1
ATOM 1583 O O . CYS B 1 43 ? -3.270 -26.543 34.979 1.00 13.54 252 CYS B O 1
ATOM 1586 N N . ARG B 1 44 ? -3.484 -26.000 37.158 1.00 12.98 253 ARG B N 1
ATOM 1587 C CA . ARG B 1 44 ? -3.753 -24.587 36.908 1.00 11.62 253 ARG B CA 1
ATOM 1588 C C . ARG B 1 44 ? -2.564 -23.947 36.213 1.00 12.42 253 ARG B C 1
ATOM 1589 O O . ARG B 1 44 ? -2.712 -22.999 35.444 1.00 10.46 253 ARG B O 1
ATOM 1597 N N . LEU B 1 45 ? -1.380 -24.480 36.488 1.00 12.73 254 LEU B N 1
ATOM 1598 C CA . LEU B 1 45 ? -0.154 -23.965 35.892 1.00 10.44 254 LEU B CA 1
ATOM 1599 C C . LEU B 1 45 ? -0.013 -24.490 34.474 1.00 8.83 254 LEU B C 1
ATOM 1600 O O . LEU B 1 45 ? 0.498 -23.802 33.587 1.00 6.39 254 LEU B O 1
ATOM 1605 N N . LEU B 1 46 ? -0.482 -25.714 34.263 1.00 9.39 255 LEU B N 1
ATOM 1606 C CA . LEU B 1 46 ? -0.403 -26.336 32.949 1.00 8.62 255 LEU B CA 1
ATOM 1607 C C . LEU B 1 46 ? -1.308 -25.581 31.978 1.00 10.44 255 LEU B C 1
ATOM 1608 O O . LEU B 1 46 ? -0.958 -25.370 30.817 1.00 11.13 255 LEU B O 1
ATOM 1613 N N . VAL B 1 47 ? -2.473 -25.172 32.467 1.00 11.13 256 VAL B N 1
ATOM 1614 C CA . VAL B 1 47 ? -3.438 -24.449 31.650 1.00 12.65 256 VAL B CA 1
ATOM 1615 C C . VAL B 1 47 ? -2.893 -23.072 31.309 1.00 11.31 256 VAL B C 1
ATOM 1616 O O . VAL B 1 47 ? -3.218 -22.510 30.264 1.00 12.52 256 VAL B O 1
ATOM 1620 N N . ARG B 1 48 ? -2.069 -22.527 32.199 1.00 11.32 257 ARG B N 1
ATOM 1621 C CA . ARG B 1 48 ? -1.470 -21.223 31.964 1.00 10.19 257 ARG B CA 1
ATOM 1622 C C . ARG B 1 48 ? -0.448 -21.306 30.822 1.00 10.56 257 ARG B C 1
ATOM 1623 O O . ARG B 1 48 ? -0.463 -20.476 29.917 1.00 10.87 257 ARG B O 1
ATOM 1631 N N . ASP B 1 49 ? 0.410 -22.327 30.851 1.00 10.28 258 ASP B N 1
ATOM 1632 C CA . ASP B 1 49 ? 1.437 -22.513 29.821 1.00 9.66 258 ASP B CA 1
ATOM 1633 C C . ASP B 1 49 ? 0.882 -22.712 28.404 1.00 10.31 258 ASP B C 1
ATOM 1634 O O . ASP B 1 49 ? 1.469 -22.236 27.428 1.00 11.38 258 ASP B O 1
ATOM 1639 N N . ILE B 1 50 ? -0.238 -23.421 28.292 1.00 11.02 259 ILE B N 1
ATOM 1640 C CA . ILE B 1 50 ? -0.860 -23.699 26.994 1.00 11.02 259 ILE B CA 1
ATOM 1641 C C . ILE B 1 50 ? -1.444 -22.473 26.292 1.00 11.09 259 ILE B C 1
ATOM 1642 O O . ILE B 1 50 ? -1.262 -22.286 25.085 1.00 9.81 259 ILE B O 1
ATOM 1647 N N . GLN B 1 51 ? -2.170 -21.653 27.041 1.00 10.56 260 GLN B N 1
ATOM 1648 C CA . GLN B 1 51 ? -2.768 -20.451 26.481 1.00 9.34 260 GLN B CA 1
ATOM 1649 C C . GLN B 1 51 ? -1.668 -19.539 25.932 1.00 9.74 260 GLN B C 1
ATOM 1650 O O . GLN B 1 51 ? -1.806 -18.964 24.844 1.00 9.15 260 GLN B O 1
ATOM 1656 N N . SER B 1 52 ? -0.581 -19.416 26.692 1.00 8.98 261 SER B N 1
ATOM 1657 C CA . SER B 1 52 ? 0.560 -18.582 26.311 1.00 8.21 261 SER B CA 1
ATOM 1658 C C . SER B 1 52 ? 1.262 -19.098 25.048 1.00 10.14 261 SER B C 1
ATOM 1659 O O . SER B 1 52 ? 1.868 -18.325 24.304 1.00 9.86 261 SER B O 1
ATOM 1662 N N . PHE B 1 53 ? 1.172 -20.402 24.801 1.00 10.78 262 PHE B N 1
ATOM 1663 C CA . PHE B 1 53 ? 1.787 -21.001 23.619 1.00 12.26 262 PHE B CA 1
ATOM 1664 C C . PHE B 1 53 ? 0.962 -20.627 22.393 1.00 14.13 262 PHE B C 1
ATOM 1665 O O . PHE B 1 53 ? 1.492 -20.346 21.315 1.00 11.50 262 PHE B O 1
ATOM 1673 N N . TYR B 1 54 ? -0.351 -20.632 22.574 1.00 14.28 263 TYR B N 1
ATOM 1674 C CA . TYR B 1 54 ? -1.273 -20.312 21.500 1.00 12.81 263 TYR B CA 1
ATOM 1675 C C . TYR B 1 54 ? -1.223 -18.846 21.114 1.00 13.09 263 TYR B C 1
ATOM 1676 O O . TYR B 1 54 ? -1.336 -18.497 19.938 1.00 14.61 263 TYR B O 1
ATOM 1685 N N . ILE B 1 55 ? -1.034 -17.992 22.110 1.00 13.15 264 ILE B N 1
ATOM 1686 C CA . ILE B 1 55 ? -0.974 -16.556 21.891 1.00 14.46 264 ILE B CA 1
ATOM 1687 C C . ILE B 1 55 ? 0.402 -16.084 21.409 1.00 14.78 264 ILE B C 1
ATOM 1688 O O . ILE B 1 55 ? 0.501 -15.392 20.398 1.00 14.68 264 ILE B O 1
ATOM 1693 N N . ASP B 1 56 ? 1.455 -16.478 22.126 1.00 15.89 265 ASP B N 1
ATOM 1694 C CA . ASP B 1 56 ? 2.829 -16.078 21.805 1.00 15.16 265 ASP B CA 1
ATOM 1695 C C . ASP B 1 56 ? 3.528 -16.745 20.611 1.00 16.19 265 ASP B C 1
ATOM 1696 O O . ASP B 1 56 ? 4.170 -16.061 19.816 1.00 15.04 265 ASP B O 1
ATOM 1701 N N . ARG B 1 57 ? 3.415 -18.066 20.490 1.00 16.85 266 ARG B N 1
ATOM 1702 C CA . ARG B 1 57 ? 4.077 -18.801 19.413 1.00 16.22 266 ARG B CA 1
ATOM 1703 C C . ARG B 1 57 ? 3.262 -19.002 18.123 1.00 19.41 266 ARG B C 1
ATOM 1704 O O . ARG B 1 57 ? 3.754 -18.742 17.013 1.00 15.89 266 ARG B O 1
ATOM 1712 N N . LEU B 1 58 ? 2.027 -19.474 18.271 1.00 19.48 267 LEU B N 1
ATOM 1713 C CA . LEU B 1 58 ? 1.155 -19.736 17.130 1.00 19.09 267 LEU B CA 1
ATOM 1714 C C . LEU B 1 58 ? 0.436 -18.491 16.589 1.00 20.99 267 LEU B C 1
ATOM 1715 O O . LEU B 1 58 ? -0.207 -18.546 15.539 1.00 21.08 267 LEU B O 1
ATOM 1720 N N . LYS B 1 59 ? 0.551 -17.376 17.305 1.00 22.18 268 LYS B N 1
ATOM 1721 C CA . LYS B 1 59 ? -0.079 -16.112 16.908 1.00 23.03 268 LYS B CA 1
ATOM 1722 C C . LYS B 1 59 ? -1.596 -16.186 16.773 1.00 22.02 268 LYS B C 1
ATOM 1723 O O . LYS B 1 59 ? -2.177 -15.490 15.946 1.00 20.89 268 LYS B O 1
ATOM 1729 N N . SER B 1 60 ? -2.226 -17.031 17.587 1.00 21.63 269 SER B N 1
ATOM 1730 C CA . SER B 1 60 ? -3.678 -17.200 17.589 1.00 19.06 269 SER B CA 1
ATOM 1731 C C . SER B 1 60 ? -4.283 -16.187 18.567 1.00 17.92 269 SER B C 1
ATOM 1732 O O . SER B 1 60 ? -3.565 -15.654 19.411 1.00 19.23 269 SER B O 1
ATOM 1735 N N . CYS B 1 61 ? -5.588 -15.925 18.470 1.00 16.55 270 CYS B N 1
ATOM 1736 C CA . CYS B 1 61 ? -6.244 -14.957 19.373 1.00 15.92 270 CYS B CA 1
ATOM 1737 C C . CYS B 1 61 ? -6.334 -15.432 20.828 1.00 14.66 270 CYS B C 1
ATOM 1738 O O . CYS B 1 61 ? -6.277 -14.629 21.765 1.00 13.71 270 CYS B O 1
ATOM 1741 N N . ASP B 1 62 ? -6.486 -16.737 21.025 1.00 13.69 271 ASP B N 1
ATOM 1742 C CA . ASP B 1 62 ? -6.580 -17.278 22.379 1.00 11.41 271 ASP B CA 1
ATOM 1743 C C . ASP B 1 62 ? -6.331 -18.770 22.324 1.00 11.22 271 ASP B C 1
ATOM 1744 O O . ASP B 1 62 ? -6.031 -19.312 21.260 1.00 15.28 271 ASP B O 1
ATOM 1749 N N . ILE B 1 63 ? -6.460 -19.434 23.468 1.00 11.71 272 ILE B N 1
ATOM 1750 C CA . ILE B 1 63 ? -6.282 -20.873 23.519 1.00 10.37 272 ILE B CA 1
ATOM 1751 C C . ILE B 1 63 ? -7.298 -21.430 22.522 1.00 8.48 272 ILE B C 1
ATOM 1752 O O . ILE B 1 63 ? -8.441 -20.972 22.470 1.00 6.69 272 ILE B O 1
ATOM 1757 N N . GLY B 1 64 ? -6.873 -22.393 21.709 1.00 7.63 273 GLY B N 1
ATOM 1758 C CA . GLY B 1 64 ? -7.758 -22.953 20.702 1.00 8.28 273 GLY B CA 1
ATOM 1759 C C . GLY B 1 64 ? -8.736 -24.037 21.128 1.00 7.57 273 GLY B C 1
ATOM 1760 O O . GLY B 1 64 ? -9.212 -24.803 20.287 1.00 6.97 273 GLY B O 1
ATOM 1761 N N . TYR B 1 65 ? -9.062 -24.093 22.415 1.00 8.69 274 TYR B N 1
ATOM 1762 C CA . TYR B 1 65 ? -9.986 -25.109 22.918 1.00 8.34 274 TYR B CA 1
ATOM 1763 C C . TYR B 1 65 ? -11.094 -24.501 23.788 1.00 9.53 274 TYR B C 1
ATOM 1764 O O . TYR B 1 65 ? -10.842 -23.599 24.598 1.00 8.88 274 TYR B O 1
ATOM 1773 N N . ASN B 1 66 ? -12.315 -25.006 23.621 1.00 8.98 275 ASN B N 1
ATOM 1774 C CA . ASN B 1 66 ? -13.458 -24.531 24.391 1.00 9.03 275 ASN B CA 1
ATOM 1775 C C . ASN B 1 66 ? -13.340 -24.958 25.857 1.00 7.31 275 ASN B C 1
ATOM 1776 O O . ASN B 1 66 ? -13.641 -24.179 26.761 1.00 5.46 275 ASN B O 1
ATOM 1781 N N . PHE B 1 67 ? -12.900 -26.197 26.071 1.00 9.02 276 PHE B N 1
ATOM 1782 C CA . PHE B 1 67 ? -12.713 -26.767 27.404 1.00 9.02 276 PHE B CA 1
ATOM 1783 C C . PHE B 1 67 ? -11.562 -27.787 27.422 1.00 9.28 276 PHE B C 1
ATOM 1784 O O . PHE B 1 67 ? -11.247 -28.395 26.403 1.00 10.42 276 PHE B O 1
ATOM 1792 N N . LEU B 1 68 ? -10.940 -27.963 28.587 1.00 10.09 277 LEU B N 1
ATOM 1793 C CA . LEU B 1 68 ? -9.837 -28.907 28.765 1.00 9.33 277 LEU B CA 1
ATOM 1794 C C . LEU B 1 68 ? -10.110 -29.851 29.938 1.00 9.15 277 LEU B C 1
ATOM 1795 O O . LEU B 1 68 ? -10.891 -29.533 30.823 1.00 7.17 277 LEU B O 1
ATOM 1800 N N . VAL B 1 69 ? -9.434 -30.999 29.945 1.00 10.94 278 VAL B N 1
ATOM 1801 C CA . VAL B 1 69 ? -9.621 -32.015 30.982 1.00 12.02 278 VAL B CA 1
ATOM 1802 C C . VAL B 1 69 ? -8.329 -32.370 31.739 1.00 12.14 278 VAL B C 1
ATOM 1803 O O . VAL B 1 69 ? -7.322 -32.753 31.131 1.00 11.90 278 VAL B O 1
ATOM 1807 N N . GLY B 1 70 ? -8.368 -32.263 33.064 1.00 13.61 279 GLY B N 1
ATOM 1808 C CA . GLY B 1 70 ? -7.198 -32.586 33.873 1.00 16.61 279 GLY B CA 1
ATOM 1809 C C . GLY B 1 70 ? -7.310 -33.949 34.539 1.00 17.25 279 GLY B C 1
ATOM 1810 O O . GLY B 1 70 ? -8.406 -34.362 34.909 1.00 15.88 279 GLY B O 1
ATOM 1811 N N . GLN B 1 71 ? -6.188 -34.653 34.689 1.00 19.53 280 GLN B N 1
ATOM 1812 C CA . GLN B 1 71 ? -6.201 -35.979 35.308 1.00 18.89 280 GLN B CA 1
ATOM 1813 C C . GLN B 1 71 ? -6.598 -35.883 36.763 1.00 20.95 280 GLN B C 1
ATOM 1814 O O . GLN B 1 71 ? -6.602 -36.869 37.513 1.00 20.61 280 GLN B O 1
ATOM 1820 N N . ASP B 1 72 ? -6.889 -34.661 37.171 1.00 21.21 281 ASP B N 1
ATOM 1821 C CA . ASP B 1 72 ? -7.405 -34.444 38.491 1.00 21.86 281 ASP B CA 1
ATOM 1822 C C . ASP B 1 72 ? -8.859 -34.435 38.002 1.00 25.01 281 ASP B C 1
ATOM 1823 O O . ASP B 1 72 ? -9.155 -33.870 36.948 1.00 28.04 281 ASP B O 1
ATOM 1828 N N . GLY B 1 73 ? -9.763 -35.096 38.704 1.00 22.91 282 GLY B N 1
ATOM 1829 C CA . GLY B 1 73 ? -11.134 -35.147 38.222 1.00 19.55 282 GLY B CA 1
ATOM 1830 C C . GLY B 1 73 ? -11.847 -33.844 37.901 1.00 15.36 282 GLY B C 1
ATOM 1831 O O . GLY B 1 73 ? -13.069 -33.814 37.946 1.00 15.99 282 GLY B O 1
ATOM 1832 N N . ALA B 1 74 ? -11.120 -32.785 37.554 1.00 13.26 283 ALA B N 1
ATOM 1833 C CA . ALA B 1 74 ? -11.756 -31.496 37.261 1.00 12.95 283 ALA B CA 1
ATOM 1834 C C . ALA B 1 74 ? -11.694 -31.012 35.808 1.00 13.49 283 ALA B C 1
ATOM 1835 O O . ALA B 1 74 ? -10.803 -31.391 35.052 1.00 13.06 283 ALA B O 1
ATOM 1837 N N . ILE B 1 75 ? -12.648 -30.149 35.447 1.00 13.04 284 ILE B N 1
ATOM 1838 C CA . ILE B 1 75 ? -12.742 -29.574 34.113 1.00 14.87 284 ILE B CA 1
ATOM 1839 C C . ILE B 1 75 ? -12.320 -28.108 34.161 1.00 12.96 284 ILE B C 1
ATOM 1840 O O . ILE B 1 75 ? -12.786 -27.361 35.021 1.00 13.78 284 ILE B O 1
ATOM 1845 N N . TYR B 1 76 ? -11.459 -27.697 33.231 1.00 10.42 285 TYR B N 1
ATOM 1846 C CA . TYR B 1 76 ? -10.987 -26.317 33.189 1.00 10.47 285 TYR B CA 1
ATOM 1847 C C . TYR B 1 76 ? -11.415 -25.582 31.912 1.00 11.73 285 TYR B C 1
ATOM 1848 O O . TYR B 1 76 ? -11.175 -26.043 30.788 1.00 7.84 285 TYR B O 1
ATOM 1857 N N . GLU B 1 77 ? -12.042 -24.426 32.107 1.00 13.14 286 GLU B N 1
ATOM 1858 C CA . GLU B 1 77 ? -12.536 -23.592 31.015 1.00 12.94 286 GLU B CA 1
ATOM 1859 C C . GLU B 1 77 ? -11.422 -23.016 30.136 1.00 12.80 286 GLU B C 1
ATOM 1860 O O . GLU B 1 77 ? -10.443 -22.463 30.639 1.00 13.08 286 GLU B O 1
ATOM 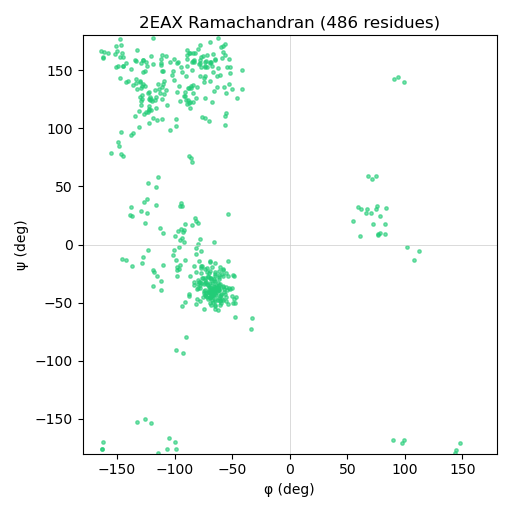1866 N N . GLY B 1 78 ? -11.588 -23.150 28.821 1.00 12.38 287 GLY B N 1
ATOM 1867 C CA . GLY B 1 78 ? -10.617 -22.626 27.870 1.00 10.07 287 GLY B CA 1
ATOM 1868 C C . GLY B 1 78 ? -11.149 -21.293 27.380 1.00 10.02 287 GLY B C 1
ATOM 1869 O O . GLY B 1 78 ? -10.856 -20.258 27.980 1.00 8.67 287 GLY B O 1
ATOM 1870 N N . VAL B 1 79 ? -11.922 -21.312 26.291 1.00 9.22 288 VAL B N 1
ATOM 1871 C CA . VAL B 1 79 ? -12.538 -20.092 25.778 1.00 7.43 288 VAL B CA 1
ATOM 1872 C C . VAL B 1 79 ? -14.011 -20.047 26.188 1.00 7.68 288 VAL B C 1
ATOM 1873 O O . VAL B 1 79 ? -14.675 -19.027 26.020 1.00 10.44 288 VAL B O 1
ATOM 1877 N N . GLY B 1 80 ? -14.511 -21.152 26.736 1.00 11.41 289 GLY B N 1
ATOM 1878 C CA . GLY B 1 80 ? -15.894 -21.212 27.189 1.00 11.84 289 GLY B CA 1
ATOM 1879 C C . GLY B 1 80 ? -16.913 -21.660 26.156 1.00 14.20 289 GLY B C 1
ATOM 1880 O O . GLY B 1 80 ? -16.542 -22.161 25.086 1.00 14.97 289 GLY B O 1
ATOM 1881 N N . TRP B 1 81 ? -18.196 -21.480 26.473 1.00 15.23 290 TRP B N 1
ATOM 1882 C CA . TRP B 1 81 ? -19.282 -21.870 25.564 1.00 16.51 290 TRP B CA 1
ATOM 1883 C C . TRP B 1 81 ? -19.565 -20.811 24.508 1.00 17.49 290 TRP B C 1
ATOM 1884 O O . TRP B 1 81 ? -19.960 -21.134 23.388 1.00 16.87 290 TRP B O 1
ATOM 1895 N N . ASN B 1 82 ? -19.362 -19.546 24.870 1.00 18.04 291 ASN B N 1
ATOM 1896 C CA . ASN B 1 82 ? -19.669 -18.435 23.974 1.00 18.02 291 ASN B CA 1
ATOM 1897 C C . ASN B 1 82 ? -18.591 -17.871 23.034 1.00 18.17 291 ASN B C 1
ATOM 1898 O O . ASN B 1 82 ? -18.791 -16.809 22.444 1.00 19.29 291 ASN B O 1
ATOM 1903 N N . VAL B 1 83 ? -17.472 -18.572 22.867 1.00 17.81 292 VAL B N 1
ATOM 1904 C CA . VAL B 1 83 ? -16.405 -18.099 21.974 1.00 15.86 292 VAL B CA 1
ATOM 1905 C C . VAL B 1 83 ? -15.917 -19.229 21.063 1.00 15.26 292 VAL B C 1
ATOM 1906 O O . VAL B 1 83 ? -15.767 -20.365 21.518 1.00 12.58 292 VAL B O 1
ATOM 1910 N N . GLN B 1 84 ? -15.672 -18.922 19.786 1.00 13.34 293 GLN B N 1
ATOM 1911 C CA . GLN B 1 84 ? -15.204 -19.939 18.841 1.00 14.71 293 GLN B CA 1
ATOM 1912 C C . GLN B 1 84 ? -13.780 -20.374 19.172 1.00 15.89 293 GLN B C 1
ATOM 1913 O O . GLN B 1 84 ? -13.020 -19.641 19.803 1.00 16.75 293 GLN B O 1
ATOM 1919 N N . GLY B 1 85 ? -13.423 -21.574 18.736 1.00 16.66 294 GLY B N 1
ATOM 1920 C CA . GLY B 1 85 ? -12.081 -22.070 18.975 1.00 17.95 294 GLY B CA 1
ATOM 1921 C C . GLY B 1 85 ? -11.299 -21.980 17.677 1.00 18.10 294 GLY B C 1
ATOM 1922 O O . GLY B 1 85 ? -11.742 -21.323 16.731 1.00 14.70 294 GLY B O 1
ATOM 1923 N N . SER B 1 86 ? -10.141 -22.633 17.622 1.00 18.84 295 SER B N 1
ATOM 1924 C CA . SER B 1 86 ? -9.317 -22.613 16.415 1.00 17.53 295 SER B CA 1
ATOM 1925 C C . SER B 1 86 ? -8.419 -23.836 16.339 1.00 18.37 295 SER B C 1
ATOM 1926 O O . SER B 1 86 ? -7.228 -23.767 16.643 1.00 20.09 295 SER B O 1
ATOM 1929 N N . SER B 1 87 ? -8.996 -24.961 15.934 1.00 16.36 296 SER B N 1
ATOM 1930 C CA . SER B 1 87 ? -8.238 -26.192 15.807 1.00 16.26 296 SER B CA 1
ATOM 1931 C C . SER B 1 87 ? -8.687 -27.004 14.595 1.00 14.45 296 SER B C 1
ATOM 1932 O O . SER B 1 87 ? -7.992 -27.928 14.168 1.00 13.55 296 SER B O 1
ATOM 1935 N N . THR B 1 88 ? -9.829 -26.629 14.020 1.00 14.55 297 THR B N 1
ATOM 1936 C CA . THR B 1 88 ? -10.384 -27.342 12.872 1.00 13.88 297 THR B CA 1
ATOM 1937 C C . THR B 1 88 ? -10.906 -26.397 11.787 1.00 15.92 297 THR B C 1
ATOM 1938 O O . THR B 1 88 ? -12.046 -25.928 11.853 1.00 15.78 297 THR B O 1
ATOM 1942 N N . PRO B 1 89 ? -10.076 -26.114 10.764 1.00 15.36 298 PRO B N 1
ATOM 1943 C CA . PRO B 1 89 ? -10.426 -25.228 9.653 1.00 13.97 298 PRO B CA 1
ATOM 1944 C C . PRO B 1 89 ? -11.685 -25.608 8.884 1.00 14.81 298 PRO B C 1
ATOM 1945 O O . PRO B 1 89 ? -11.666 -26.526 8.063 1.00 14.55 298 PRO B O 1
ATOM 1949 N N . GLY B 1 90 ? -12.774 -24.885 9.146 1.00 14.50 299 GLY B N 1
ATOM 1950 C CA . GLY B 1 90 ? -14.024 -25.145 8.455 1.00 12.98 299 GLY B CA 1
ATOM 1951 C C . GLY B 1 90 ? -15.136 -25.699 9.328 1.00 14.31 299 GLY B C 1
ATOM 1952 O O . GLY B 1 90 ? -16.270 -25.859 8.862 1.00 13.69 299 GLY B O 1
ATOM 1953 N N . TYR B 1 91 ? -14.819 -25.995 10.586 1.00 12.12 300 TYR B N 1
ATOM 1954 C CA . TYR B 1 91 ? -15.803 -26.534 11.521 1.00 13.37 300 TYR B CA 1
ATOM 1955 C C . TYR B 1 91 ? -15.832 -25.723 12.805 1.00 12.38 300 TYR B C 1
ATOM 1956 O O . TYR B 1 91 ? -16.721 -25.884 13.644 1.00 10.77 300 TYR B O 1
ATOM 1965 N N . ASP B 1 92 ? -14.846 -24.846 12.941 1.00 12.27 301 ASP B N 1
ATOM 1966 C CA . ASP B 1 92 ? -14.699 -23.984 14.102 1.00 13.09 301 ASP B CA 1
ATOM 1967 C C . ASP B 1 92 ? -15.949 -23.199 14.523 1.00 13.50 301 ASP B C 1
ATOM 1968 O O . ASP B 1 92 ? -16.273 -23.141 15.713 1.00 8.51 301 ASP B O 1
ATOM 1973 N N . ASP B 1 93 ? -16.648 -22.605 13.560 1.00 11.61 302 ASP B N 1
ATOM 1974 C CA . ASP B 1 93 ? -17.830 -21.808 13.878 1.00 13.47 302 ASP B CA 1
ATOM 1975 C C . ASP B 1 93 ? -19.117 -22.596 14.151 1.00 15.76 302 ASP B C 1
ATOM 1976 O O . ASP B 1 93 ? -20.165 -22.011 14.445 1.00 15.88 302 ASP B O 1
ATOM 1981 N N . ILE B 1 94 ? -19.030 -23.922 14.090 1.00 15.97 303 ILE B N 1
ATOM 1982 C CA . ILE B 1 94 ? -20.188 -24.773 14.339 1.00 14.89 303 ILE B CA 1
ATOM 1983 C C . ILE B 1 94 ? -19.851 -25.978 15.218 1.00 13.64 303 ILE B C 1
ATOM 1984 O O . ILE B 1 94 ? -20.549 -26.992 15.173 1.00 11.38 303 ILE B O 1
ATOM 1989 N N . ALA B 1 95 ? -18.799 -25.864 16.025 1.00 12.49 304 ALA B N 1
ATOM 1990 C CA . ALA B 1 95 ? -18.381 -26.980 16.870 1.00 11.31 304 ALA B CA 1
ATOM 1991 C C . ALA B 1 95 ? -17.816 -26.552 18.216 1.00 11.57 304 ALA B C 1
ATOM 1992 O O . ALA B 1 95 ? -17.482 -25.391 18.407 1.00 10.31 304 ALA B O 1
ATOM 1994 N N . LEU B 1 96 ? -17.714 -27.511 19.136 1.00 13.29 305 LEU B N 1
ATOM 1995 C CA . LEU B 1 96 ? -17.194 -27.289 20.493 1.00 14.17 305 LEU B CA 1
ATOM 1996 C C . LEU B 1 96 ? -16.003 -28.216 20.789 1.00 15.83 305 LEU B C 1
ATOM 1997 O O . LEU B 1 96 ? -16.165 -29.434 20.886 1.00 14.53 305 LEU B O 1
ATOM 2002 N N . GLY B 1 97 ? -14.819 -27.630 20.961 1.00 17.55 306 GLY B N 1
ATOM 2003 C CA . GLY B 1 97 ? -13.618 -28.413 21.226 1.00 18.48 306 GLY B CA 1
ATOM 2004 C C . GLY B 1 97 ? -13.293 -28.765 22.673 1.00 18.02 306 GLY B C 1
ATOM 2005 O O . GLY B 1 97 ? -13.125 -27.880 23.519 1.00 18.41 306 GLY B O 1
ATOM 2006 N N . ILE B 1 98 ? -13.190 -30.067 22.941 1.00 16.57 307 ILE B N 1
ATOM 2007 C CA . ILE B 1 98 ? -12.879 -30.605 24.266 1.00 16.21 307 ILE B CA 1
ATOM 2008 C C . ILE B 1 98 ? -11.589 -31.428 24.182 1.00 15.60 307 ILE B C 1
ATOM 2009 O O . ILE B 1 98 ? -11.564 -32.461 23.519 1.00 14.48 307 ILE B O 1
ATOM 2014 N N . THR B 1 99 ? -10.532 -30.989 24.865 1.00 16.95 308 THR B N 1
ATOM 2015 C CA . THR B 1 99 ? -9.265 -31.718 24.819 1.00 16.75 308 THR B CA 1
ATOM 2016 C C . THR B 1 99 ? -8.667 -32.080 26.173 1.00 15.70 308 THR B C 1
ATOM 2017 O O . THR B 1 99 ? -8.664 -31.274 27.099 1.00 17.21 308 THR B O 1
ATOM 2021 N N . PHE B 1 100 ? -8.148 -33.300 26.275 1.00 16.36 309 PHE B N 1
ATOM 2022 C CA . PHE B 1 100 ? -7.526 -33.765 27.515 1.00 14.50 309 PHE B CA 1
ATOM 2023 C C . PHE B 1 100 ? -6.048 -33.367 27.497 1.00 14.98 309 PHE B C 1
ATOM 2024 O O . PHE B 1 100 ? -5.350 -33.552 26.487 1.00 13.09 309 PHE B O 1
ATOM 2032 N N . MET B 1 101 ? -5.569 -32.827 28.612 1.00 14.57 310 MET B N 1
ATOM 2033 C CA . MET B 1 101 ? -4.181 -32.402 28.715 1.00 13.10 310 MET B CA 1
ATOM 2034 C C . MET B 1 101 ? -3.239 -33.585 28.885 1.00 14.01 310 MET B C 1
ATOM 2035 O O . MET B 1 101 ? -3.233 -34.231 29.929 1.00 14.68 310 MET B O 1
ATOM 2040 N N . GLY B 1 102 ? -2.448 -33.863 27.849 1.00 14.62 311 GLY B N 1
ATOM 2041 C CA . GLY B 1 102 ? -1.508 -34.969 27.903 1.00 14.78 311 GLY B CA 1
ATOM 2042 C C . GLY B 1 102 ? -1.326 -35.686 26.573 1.00 15.80 311 GLY B C 1
ATOM 2043 O O . GLY B 1 102 ? -1.887 -35.288 25.551 1.00 15.02 311 GLY B O 1
ATOM 2044 N N . THR B 1 103 ? -0.521 -36.744 26.580 1.00 15.29 312 THR B N 1
ATOM 2045 C CA . THR B 1 103 ? -0.290 -37.524 25.372 1.00 16.26 312 THR B CA 1
ATOM 2046 C C . THR B 1 103 ? -0.943 -38.887 25.565 1.00 16.16 312 THR B C 1
ATOM 2047 O O . THR B 1 103 ? -0.455 -39.710 26.333 1.00 16.03 312 THR B O 1
ATOM 2051 N N . PHE B 1 104 ? -2.050 -39.117 24.861 1.00 17.65 313 PHE B N 1
ATOM 2052 C CA . PHE B 1 104 ? -2.786 -40.373 24.969 1.00 17.63 313 PHE B CA 1
ATOM 2053 C C . PHE B 1 104 ? -2.821 -41.183 23.673 1.00 19.17 313 PHE B C 1
ATOM 2054 O O . PHE B 1 104 ? -3.881 -41.627 23.224 1.00 17.41 313 PHE B O 1
ATOM 2062 N N . THR B 1 105 ? -1.652 -41.367 23.073 1.00 21.56 314 THR B N 1
ATOM 2063 C CA . THR B 1 105 ? -1.536 -42.141 21.845 1.00 23.77 314 THR B CA 1
ATOM 2064 C C . THR B 1 105 ? -1.450 -43.615 22.225 1.00 23.29 314 THR B C 1
ATOM 2065 O O . THR B 1 105 ? -1.962 -44.479 21.518 1.00 23.12 314 THR B O 1
ATOM 2069 N N . GLY B 1 106 ? -0.795 -43.888 23.350 1.00 24.10 315 GLY B N 1
ATOM 2070 C CA . GLY B 1 106 ? -0.648 -45.255 23.813 1.00 25.12 315 GLY B CA 1
ATOM 2071 C C . GLY B 1 106 ? -1.438 -45.526 25.078 1.00 26.04 315 GLY B C 1
ATOM 2072 O O . GLY B 1 106 ? -2.036 -46.595 25.228 1.00 26.74 315 GLY B O 1
ATOM 2073 N N . ILE B 1 107 ? -1.444 -44.553 25.987 1.00 27.03 316 ILE B N 1
ATOM 2074 C CA . ILE B 1 107 ? -2.157 -44.674 27.256 1.00 26.90 316 ILE B CA 1
ATOM 2075 C C . ILE B 1 107 ? -3.328 -43.697 27.347 1.00 26.23 316 ILE B C 1
ATOM 2076 O O . ILE B 1 107 ? -3.190 -42.518 27.029 1.00 25.84 316 ILE B O 1
A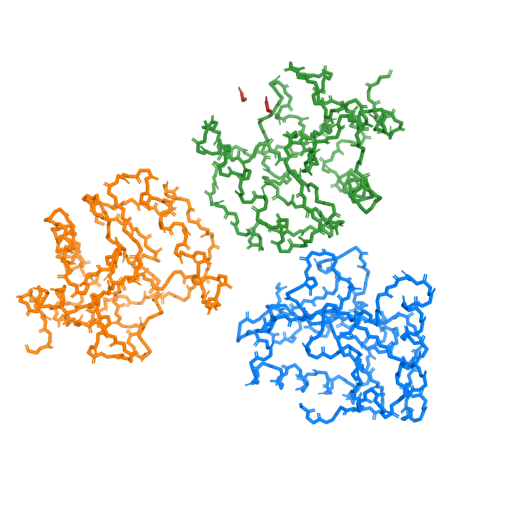TOM 2081 N N . PRO B 1 108 ? -4.501 -44.182 27.785 1.00 26.36 317 PRO B N 1
ATOM 2082 C CA . PRO B 1 108 ? -5.701 -43.351 27.921 1.00 25.99 317 PRO B CA 1
ATOM 2083 C C . PRO B 1 108 ? -5.787 -42.642 29.283 1.00 24.94 317 PRO B C 1
ATOM 2084 O O . PRO B 1 108 ? -5.069 -42.989 30.219 1.00 24.56 317 PRO B O 1
ATOM 2088 N N . PRO B 1 109 ? -6.665 -41.630 29.401 1.00 24.16 318 PRO B N 1
ATOM 2089 C CA . PRO B 1 109 ? -6.853 -40.869 30.645 1.00 24.03 318 PRO B CA 1
ATOM 2090 C C . PRO B 1 109 ? -7.417 -41.749 31.753 1.00 24.40 318 PRO B C 1
ATOM 2091 O O . PRO B 1 109 ? -7.999 -42.796 31.480 1.00 24.81 318 PRO B O 1
ATOM 2095 N N . ASN B 1 110 ? -7.255 -41.329 33.006 1.00 25.39 319 ASN B N 1
ATOM 2096 C CA . ASN B 1 110 ? -7.774 -42.124 34.112 1.00 24.14 319 ASN B CA 1
ATOM 2097 C C . ASN B 1 110 ? -9.298 -42.095 34.119 1.00 24.20 319 ASN B C 1
ATOM 2098 O O . ASN B 1 110 ? -9.915 -41.378 33.336 1.00 24.38 319 ASN B O 1
ATOM 2103 N N . ALA B 1 111 ? -9.901 -42.880 35.004 1.00 23.75 320 ALA B N 1
ATOM 2104 C CA . ALA B 1 111 ? -11.355 -42.955 35.097 1.00 24.07 320 ALA B CA 1
ATOM 2105 C C . ALA B 1 111 ? -12.008 -41.612 35.403 1.00 23.98 320 ALA B C 1
ATOM 2106 O O . ALA B 1 111 ? -12.992 -41.230 34.762 1.00 23.13 320 ALA B O 1
ATOM 2108 N N . ALA B 1 112 ? -11.457 -40.905 36.384 1.00 22.86 321 ALA B N 1
ATOM 2109 C CA . ALA B 1 112 ? -11.979 -39.610 36.809 1.00 22.10 321 ALA B CA 1
ATOM 2110 C C . ALA B 1 112 ? -12.049 -38.553 35.710 1.00 22.60 321 ALA B C 1
ATOM 2111 O O . ALA B 1 112 ? -12.878 -37.647 35.779 1.00 23.35 321 ALA B O 1
ATOM 2113 N N . ALA B 1 113 ? -11.181 -38.662 34.706 1.00 22.97 322 ALA B N 1
ATOM 2114 C CA . ALA B 1 113 ? -11.138 -37.702 33.601 1.00 22.60 322 ALA B CA 1
ATOM 2115 C C . ALA B 1 113 ? -12.203 -37.969 32.539 1.00 23.53 322 ALA B C 1
ATOM 2116 O O . ALA B 1 113 ? -12.887 -37.048 32.085 1.00 21.98 322 ALA B O 1
ATOM 2118 N N . LEU B 1 114 ? -12.328 -39.231 32.139 1.00 23.69 323 LEU B N 1
ATOM 2119 C CA . LEU B 1 114 ? -13.309 -39.628 31.137 1.00 23.20 323 LEU B CA 1
ATOM 2120 C C . LEU B 1 114 ? -14.715 -39.340 31.659 1.00 23.04 323 LEU B C 1
ATOM 2121 O O . LEU B 1 114 ? -15.599 -38.933 30.903 1.00 24.45 323 LEU B O 1
ATOM 2126 N N . GLU B 1 115 ? -14.917 -39.551 32.956 1.00 22.56 324 GLU B N 1
ATOM 2127 C CA . GLU B 1 115 ? -16.210 -39.294 33.582 1.00 20.15 324 GLU B CA 1
ATOM 2128 C C . GLU B 1 115 ? -16.522 -37.803 33.501 1.00 18.22 324 GLU B C 1
ATOM 2129 O O . GLU B 1 115 ? -17.641 -37.403 33.195 1.00 16.08 324 GLU B O 1
ATOM 2135 N N . ALA B 1 116 ? -15.513 -36.990 33.789 1.00 16.69 325 ALA B N 1
ATOM 2136 C CA . ALA B 1 116 ? -15.643 -35.546 33.747 1.00 15.69 325 ALA B CA 1
ATOM 2137 C C . ALA B 1 116 ? -16.094 -35.071 32.366 1.00 14.96 325 ALA B C 1
ATOM 2138 O O . ALA B 1 116 ? -16.932 -34.183 32.252 1.00 13.88 325 ALA B O 1
ATOM 2140 N N . ALA B 1 117 ? -15.538 -35.679 31.322 1.00 16.42 326 ALA B N 1
ATOM 2141 C CA . ALA B 1 117 ? -15.860 -35.323 29.939 1.00 16.94 326 ALA B CA 1
ATOM 2142 C C . ALA B 1 117 ? -17.289 -35.661 29.500 1.00 18.09 326 ALA B C 1
ATOM 2143 O O . ALA B 1 117 ? -17.974 -34.828 28.894 1.00 16.13 326 ALA B O 1
ATOM 2145 N N . GLN B 1 118 ? -17.736 -36.881 29.792 1.00 19.75 327 GLN B N 1
ATOM 2146 C CA . GLN B 1 118 ? -19.087 -37.313 29.423 1.00 19.92 327 GLN B CA 1
ATOM 2147 C C . GLN B 1 118 ? -20.169 -36.504 30.148 1.00 19.13 327 GLN B C 1
ATOM 2148 O O . GLN B 1 118 ? -21.201 -36.177 29.568 1.00 17.32 327 GLN B O 1
ATOM 2154 N N . ASP B 1 119 ? -19.926 -36.178 31.414 1.00 19.93 328 ASP B N 1
ATOM 2155 C CA . ASP B 1 119 ? -20.888 -35.400 32.196 1.00 21.61 328 ASP B CA 1
ATOM 2156 C C . ASP B 1 119 ? -21.042 -33.996 31.632 1.00 22.13 328 ASP B C 1
ATOM 2157 O O . ASP B 1 119 ? -22.105 -33.383 31.741 1.00 22.57 328 ASP B O 1
ATOM 2162 N N . LEU B 1 120 ? -19.968 -33.499 31.028 1.00 21.64 329 LEU B N 1
ATOM 2163 C CA . LEU B 1 120 ? -19.947 -32.170 30.433 1.00 21.47 329 LEU B CA 1
ATOM 2164 C C . LEU B 1 120 ? -20.749 -32.162 29.134 1.00 21.88 329 LEU B C 1
ATOM 2165 O O . LEU B 1 120 ? -21.513 -31.236 28.868 1.00 22.43 329 LEU B O 1
ATOM 2170 N N . ILE B 1 121 ? -20.565 -33.201 28.329 1.00 22.76 330 ILE B N 1
ATOM 2171 C CA . ILE B 1 121 ? -21.264 -33.314 27.058 1.00 24.11 330 ILE B CA 1
ATOM 2172 C C . ILE B 1 121 ? -22.765 -33.486 27.264 1.00 25.32 330 ILE B C 1
ATOM 2173 O O . ILE B 1 121 ? -23.562 -32.899 26.533 1.00 25.22 330 ILE B O 1
ATOM 2178 N N . GLN B 1 122 ? -23.148 -34.282 28.262 1.00 25.37 331 GLN B N 1
ATOM 2179 C CA . GLN B 1 122 ? -24.560 -34.518 28.544 1.00 26.18 331 GLN B CA 1
ATOM 2180 C C . GLN B 1 122 ? -25.229 -33.251 29.072 1.00 27.58 331 GLN B C 1
ATOM 2181 O O . GLN B 1 122 ? -26.385 -32.967 28.748 1.00 26.76 331 GLN B O 1
ATOM 2187 N N . CYS B 1 123 ? -24.500 -32.489 29.882 1.00 26.97 332 CYS B N 1
ATOM 2188 C CA . CYS B 1 123 ? -25.035 -31.252 30.431 1.00 27.42 332 CYS B CA 1
ATOM 2189 C C . CYS B 1 123 ? -25.189 -30.202 29.340 1.00 28.19 332 CYS B C 1
ATOM 2190 O O . CYS B 1 123 ? -25.987 -29.270 29.470 1.00 26.88 332 CYS B O 1
ATOM 2193 N N . ALA B 1 124 ? -24.427 -30.363 28.263 1.00 28.12 333 ALA B N 1
ATOM 2194 C CA . ALA B 1 124 ? -24.452 -29.424 27.152 1.00 28.83 333 ALA B CA 1
ATOM 2195 C C . ALA B 1 124 ? -25.752 -29.459 26.358 1.00 29.69 333 ALA B C 1
ATOM 2196 O O . ALA B 1 124 ? -26.360 -28.413 26.116 1.00 29.50 333 ALA B O 1
ATOM 2198 N N . MET B 1 125 ? -26.176 -30.654 25.950 1.00 29.55 334 MET B N 1
ATOM 2199 C CA . MET B 1 125 ? -27.405 -30.788 25.172 1.00 29.46 334 MET B CA 1
ATOM 2200 C C . MET B 1 125 ? -28.664 -30.647 26.017 1.00 29.52 334 MET B C 1
ATOM 2201 O O . MET B 1 125 ? -29.705 -30.222 25.514 1.00 29.59 334 MET B O 1
ATOM 2206 N N . VAL B 1 126 ? -28.576 -31.007 27.294 1.00 28.33 335 VAL B N 1
ATOM 2207 C CA . VAL B 1 126 ? -29.724 -30.890 28.185 1.00 28.44 335 VAL B CA 1
ATOM 2208 C C . VAL B 1 126 ? -30.087 -29.420 28.337 1.00 27.91 335 VAL B C 1
ATOM 2209 O O . VAL B 1 126 ? -31.224 -29.083 28.655 1.00 28.86 335 VAL B O 1
ATOM 2213 N N . LYS B 1 127 ? -29.112 -28.547 28.096 1.00 27.50 336 LYS B N 1
ATOM 2214 C CA . LYS B 1 127 ? -29.332 -27.111 28.207 1.00 27.05 336 LYS B CA 1
ATOM 2215 C C . LYS B 1 127 ? -29.327 -26.388 26.861 1.00 26.14 336 LYS B C 1
ATOM 2216 O O . LYS B 1 127 ? -29.322 -25.159 26.808 1.00 26.01 336 LYS B O 1
ATOM 2222 N N . GLY B 1 128 ? -29.330 -27.156 25.775 1.00 26.33 337 GLY B N 1
ATOM 2223 C CA . GLY B 1 128 ? -29.362 -26.566 24.446 1.00 25.65 337 GLY B CA 1
ATOM 2224 C C . GLY B 1 128 ? -28.062 -26.014 23.891 1.00 25.67 337 GLY B C 1
ATOM 2225 O O . GLY B 1 128 ? -28.068 -25.341 22.854 1.00 26.68 337 GLY B O 1
ATOM 2226 N N . TYR B 1 129 ? -26.951 -26.291 24.568 1.00 24.77 338 TYR B N 1
ATOM 2227 C CA . TYR B 1 129 ? -25.641 -25.817 24.124 1.00 22.98 338 TYR B CA 1
ATOM 2228 C C . TYR B 1 129 ? -25.203 -26.624 22.905 1.00 20.80 338 TYR B C 1
ATOM 2229 O O . TYR B 1 129 ? -24.345 -26.199 22.133 1.00 19.18 338 TYR B O 1
ATOM 2238 N N . LEU B 1 130 ? -25.797 -27.800 22.756 1.00 20.37 339 LEU B N 1
ATOM 2239 C CA . LEU B 1 130 ? -25.501 -28.693 21.644 1.00 19.20 339 LEU B CA 1
ATOM 2240 C C . LEU B 1 130 ? -26.821 -29.127 21.013 1.00 19.81 339 LEU B C 1
ATOM 2241 O O . LEU B 1 130 ? -27.715 -29.601 21.707 1.00 20.94 339 LEU B O 1
ATOM 2246 N N . THR B 1 131 ? -26.947 -28.950 19.701 1.00 21.07 340 THR B N 1
ATOM 2247 C CA . THR B 1 131 ? -28.166 -29.324 18.987 1.00 22.32 340 THR B CA 1
ATOM 2248 C C . THR B 1 131 ? -28.707 -30.666 19.485 1.00 22.69 340 THR B C 1
ATOM 2249 O O . THR B 1 131 ? -27.946 -31.527 19.916 1.00 21.11 340 THR B O 1
ATOM 2253 N N . PRO B 1 132 ? -30.034 -30.858 19.425 1.00 23.54 341 PRO B N 1
ATOM 2254 C CA . PRO B 1 132 ? -30.633 -32.115 19.881 1.00 24.78 341 PRO B CA 1
ATOM 2255 C C . PRO B 1 132 ? -30.100 -33.334 19.129 1.00 25.78 341 PRO B C 1
ATOM 2256 O O . PRO B 1 132 ? -30.110 -34.442 19.658 1.00 27.35 341 PRO B O 1
ATOM 2260 N N . ASN B 1 133 ? -29.625 -33.125 17.902 1.00 27.07 342 ASN B N 1
ATOM 2261 C CA . ASN B 1 133 ? -29.091 -34.218 17.089 1.00 28.60 342 ASN B CA 1
ATOM 2262 C C . ASN B 1 133 ? -27.655 -33.954 16.626 1.00 28.80 342 ASN B C 1
ATOM 2263 O O . ASN B 1 133 ? -27.284 -34.282 15.495 1.00 27.14 342 ASN B O 1
ATOM 2268 N N . TYR B 1 134 ? -26.851 -33.374 17.512 1.00 28.20 343 TYR B N 1
ATOM 2269 C CA . TYR B 1 134 ? -25.459 -33.043 17.204 1.00 27.68 343 TYR B CA 1
ATOM 2270 C C . TYR B 1 134 ? -24.660 -34.253 16.742 1.00 26.25 343 TYR B C 1
ATOM 2271 O O . TYR B 1 134 ? -25.134 -35.383 16.817 1.00 27.21 343 TYR B O 1
ATOM 2280 N N . LEU B 1 135 ? -23.434 -34.004 16.289 1.00 24.89 344 LEU B N 1
ATOM 2281 C CA . LEU B 1 135 ? -22.550 -35.062 15.808 1.00 21.97 344 LEU B CA 1
ATOM 2282 C C . LEU B 1 135 ? -21.183 -35.057 16.503 1.00 20.49 344 LEU B C 1
ATOM 2283 O O . LEU B 1 135 ? -20.390 -34.135 16.322 1.00 19.70 344 LEU B O 1
ATOM 2288 N N . LEU B 1 136 ? -20.920 -36.090 17.301 1.00 18.68 345 LEU B N 1
ATOM 2289 C CA . LEU B 1 136 ? -19.646 -36.216 18.004 1.00 17.82 345 LEU B CA 1
ATOM 2290 C C . LEU B 1 136 ? -18.630 -36.768 17.011 1.00 19.41 345 LEU B C 1
ATOM 2291 O O . LEU B 1 136 ? -18.930 -37.702 16.264 1.00 18.68 345 LEU B O 1
ATOM 2296 N N . VAL B 1 137 ? -17.429 -36.193 17.004 1.00 19.50 346 VAL B N 1
ATOM 2297 C CA . VAL B 1 137 ? -16.392 -36.626 16.077 1.00 18.87 346 VAL B CA 1
ATOM 2298 C C . VAL B 1 137 ? -14.965 -36.582 16.634 1.00 19.90 346 VAL B C 1
ATOM 2299 O O . VAL B 1 137 ? -14.688 -35.911 17.631 1.00 18.61 346 VAL B O 1
ATOM 2303 N N . GLY B 1 138 ? -14.067 -37.319 15.981 1.00 18.31 347 GLY B N 1
ATOM 2304 C CA . GLY B 1 138 ? -12.678 -37.348 16.397 1.00 16.72 347 GLY B CA 1
ATOM 2305 C C . GLY B 1 138 ? -11.932 -36.252 15.666 1.00 17.06 347 GLY B C 1
ATOM 2306 O O . GLY B 1 138 ? -12.237 -35.957 14.507 1.00 17.03 347 GLY B O 1
ATOM 2307 N N . HIS B 1 139 ? -10.955 -35.645 16.329 1.00 17.63 348 HIS B N 1
ATOM 2308 C CA . HIS B 1 139 ? -10.197 -34.562 15.719 1.00 19.00 348 HIS B CA 1
ATOM 2309 C C . HIS B 1 139 ? -9.658 -34.955 14.353 1.00 20.11 348 HIS B C 1
ATOM 2310 O O . HIS B 1 139 ? -9.647 -34.145 13.430 1.00 21.22 348 HIS B O 1
ATOM 2317 N N . SER B 1 140 ? -9.224 -36.207 14.230 1.00 21.34 349 SER B N 1
ATOM 2318 C CA . SER B 1 140 ? -8.654 -36.726 12.990 1.00 21.42 349 SER B CA 1
ATOM 2319 C C . SER B 1 140 ? -9.620 -36.895 11.818 1.00 22.24 349 SER B C 1
ATOM 2320 O O . SER B 1 140 ? -9.180 -37.068 10.679 1.00 23.64 349 SER B O 1
ATOM 2323 N N . ASP B 1 141 ? -10.923 -36.846 12.082 1.00 22.14 350 ASP B N 1
ATOM 2324 C CA . ASP B 1 141 ? -11.920 -37.015 11.019 1.00 21.23 350 ASP B CA 1
ATOM 2325 C C . ASP B 1 141 ? -12.107 -35.800 10.117 1.00 20.67 350 ASP B C 1
ATOM 2326 O O . ASP B 1 141 ? -12.643 -35.914 9.015 1.00 21.56 350 ASP B O 1
ATOM 2331 N N . VAL B 1 142 ? -11.674 -34.637 10.579 1.00 20.51 351 VAL B N 1
ATOM 2332 C CA . VAL B 1 142 ? -11.840 -33.420 9.798 1.00 19.59 351 VAL B CA 1
ATOM 2333 C C . VAL B 1 142 ? -10.607 -32.516 9.819 1.00 19.04 351 VAL B C 1
ATOM 2334 O O . VAL B 1 142 ? -10.736 -31.291 9.745 1.00 19.77 351 VAL B O 1
ATOM 2338 N N . ALA B 1 143 ? -9.419 -33.115 9.905 1.00 17.44 352 ALA B N 1
ATOM 2339 C CA . ALA B 1 143 ? -8.182 -32.337 9.959 1.00 17.70 352 ALA B CA 1
ATOM 2340 C C . ALA B 1 143 ? -6.889 -33.095 9.626 1.00 17.73 352 ALA B C 1
ATOM 2341 O O . ALA B 1 143 ? -6.836 -34.325 9.673 1.00 16.10 352 ALA B O 1
ATOM 2343 N N . ARG B 1 144 ? -5.848 -32.331 9.301 1.00 17.85 353 ARG B N 1
ATOM 2344 C CA . ARG B 1 144 ? -4.535 -32.877 8.971 1.00 19.94 353 ARG B CA 1
ATOM 2345 C C . ARG B 1 144 ? -3.764 -33.103 10.267 1.00 20.44 353 ARG B C 1
ATOM 2346 O O . ARG B 1 144 ? -2.809 -32.384 10.571 1.00 19.39 353 ARG B O 1
ATOM 2354 N N . THR B 1 145 ? -4.195 -34.107 11.027 1.00 22.62 354 THR B N 1
ATOM 2355 C CA . THR B 1 145 ? -3.577 -34.441 12.302 1.00 22.79 354 THR B CA 1
ATOM 2356 C C . THR B 1 145 ? -3.858 -35.885 12.705 1.00 23.98 354 THR B C 1
ATOM 2357 O O . THR B 1 145 ? -4.741 -36.539 12.153 1.00 23.82 354 THR B O 1
ATOM 2361 N N . LEU B 1 146 ? -3.096 -36.370 13.679 1.00 24.01 355 LEU B N 1
ATOM 2362 C CA . LEU B 1 146 ? -3.258 -37.723 14.190 1.00 25.33 355 LEU B CA 1
ATOM 2363 C C . LEU B 1 146 ? -4.082 -37.672 15.475 1.00 25.37 355 LEU B C 1
ATOM 2364 O O . LEU B 1 146 ? -4.561 -38.696 15.958 1.00 26.31 355 LEU B O 1
ATOM 2369 N N . SER B 1 147 ? -4.246 -36.463 16.012 1.00 25.77 356 SER B N 1
ATOM 2370 C CA . SER B 1 147 ? -5.007 -36.228 17.242 1.00 23.58 356 SER B CA 1
ATOM 2371 C C . SER B 1 147 ? -6.397 -36.861 17.180 1.00 23.33 356 SER B C 1
ATOM 2372 O O . SER B 1 147 ? -6.964 -37.024 16.099 1.00 23.80 356 SER B O 1
ATOM 2375 N N . PRO B 1 148 ? -6.969 -37.224 18.343 1.00 22.79 357 PRO B N 1
ATOM 2376 C CA . PRO B 1 148 ? -6.428 -37.095 19.701 1.00 21.82 357 PRO B CA 1
ATOM 2377 C C . PRO B 1 148 ? -5.739 -38.373 20.183 1.00 21.48 357 PRO B C 1
ATOM 2378 O O . PRO B 1 148 ? -5.774 -38.699 21.377 1.00 18.85 357 PRO B O 1
ATOM 2382 N N . GLY B 1 149 ? -5.114 -39.091 19.254 1.00 22.03 358 GLY B N 1
ATOM 2383 C CA . GLY B 1 149 ? -4.440 -40.327 19.611 1.00 22.87 358 GLY B CA 1
ATOM 2384 C C . GLY B 1 149 ? -5.344 -41.528 19.409 1.00 23.54 358 GLY B C 1
ATOM 2385 O O . GLY B 1 149 ? -6.548 -41.452 19.635 1.00 24.50 358 GLY B O 1
ATOM 2386 N N . GLN B 1 150 ? -4.761 -42.642 18.986 1.00 24.29 359 GLN B N 1
ATOM 2387 C CA . GLN B 1 150 ? -5.521 -43.861 18.743 1.00 25.58 359 GLN B CA 1
ATOM 2388 C C . GLN B 1 150 ? -6.240 -44.387 19.989 1.00 25.22 359 GLN B C 1
ATOM 2389 O O . GLN B 1 150 ? -7.428 -44.708 19.940 1.00 25.40 359 GLN B O 1
ATOM 2395 N N . ALA B 1 151 ? -5.515 -44.477 21.100 1.00 23.58 360 ALA B N 1
ATOM 2396 C CA . ALA B 1 151 ? -6.066 -44.984 22.353 1.00 23.90 360 ALA B CA 1
ATOM 2397 C C . ALA B 1 151 ? -7.340 -44.277 22.809 1.00 23.23 360 ALA B C 1
ATOM 2398 O O . ALA B 1 151 ? -8.340 -44.920 23.129 1.00 25.28 360 ALA B O 1
ATOM 2400 N N . LEU B 1 152 ? -7.293 -42.952 22.856 1.00 22.72 361 LEU B N 1
ATOM 2401 C CA . LEU B 1 152 ? -8.439 -42.157 23.281 1.00 22.11 361 LEU B CA 1
ATOM 2402 C C . LEU B 1 152 ? -9.504 -42.145 22.184 1.00 23.01 361 LEU B C 1
ATOM 2403 O O . LEU B 1 152 ? -10.695 -42.030 22.465 1.00 21.59 361 LEU B O 1
ATOM 2408 N N . TYR B 1 153 ? -9.066 -42.272 20.933 1.00 24.35 362 TYR B N 1
ATOM 2409 C CA . TYR B 1 153 ? -9.973 -42.273 19.787 1.00 24.97 362 TYR B CA 1
ATOM 2410 C C . TYR B 1 153 ? -10.933 -43.463 19.813 1.00 24.95 362 TYR B C 1
ATOM 2411 O O . TYR B 1 153 ? -12.108 -43.326 19.490 1.00 24.50 362 TYR B O 1
ATOM 2420 N N . ASN B 1 154 ? -10.426 -44.631 20.190 1.00 25.12 363 ASN B N 1
ATOM 2421 C CA . ASN B 1 154 ? -11.250 -45.833 20.237 1.00 25.91 363 ASN B CA 1
ATOM 2422 C C . ASN B 1 154 ? -12.259 -45.777 21.391 1.00 25.15 363 ASN B C 1
ATOM 2423 O O . ASN B 1 154 ? -13.324 -46.392 21.324 1.00 24.84 363 ASN B O 1
ATOM 2428 N N . ILE B 1 155 ? -11.919 -45.041 22.445 1.00 25.06 364 ILE B N 1
ATOM 2429 C CA . ILE B 1 155 ? -12.801 -44.903 23.604 1.00 24.39 364 ILE B CA 1
ATOM 2430 C C . ILE B 1 155 ? -14.094 -44.173 23.249 1.00 24.62 364 ILE B C 1
ATOM 2431 O O . ILE B 1 155 ? -15.194 -44.689 23.464 1.00 25.74 364 ILE B O 1
ATOM 2436 N N . ILE B 1 156 ? -13.945 -42.971 22.701 1.00 24.31 365 ILE B N 1
ATOM 2437 C CA . ILE B 1 156 ? -15.073 -42.125 22.317 1.00 23.02 365 ILE B CA 1
ATOM 2438 C C . ILE B 1 156 ? -15.890 -42.677 21.153 1.00 22.79 365 ILE B C 1
ATOM 2439 O O . ILE B 1 156 ? -17.037 -42.282 20.942 1.00 21.54 365 ILE B O 1
ATOM 2444 N N . SER B 1 157 ? -15.294 -43.587 20.397 1.00 23.65 366 SER B N 1
ATOM 2445 C CA . SER B 1 157 ? -15.965 -44.184 19.250 1.00 25.07 366 SER B CA 1
ATOM 2446 C C . SER B 1 157 ? -17.278 -44.869 19.632 1.00 25.86 366 SER B C 1
ATOM 2447 O O . SER B 1 157 ? -18.159 -45.054 18.786 1.00 26.82 366 SER B O 1
ATOM 2450 N N . THR B 1 158 ? -17.400 -45.232 20.905 1.00 24.64 367 THR B N 1
ATOM 2451 C CA . THR B 1 158 ? -18.584 -45.916 21.419 1.00 24.74 367 THR B CA 1
ATOM 2452 C C . THR B 1 158 ? -19.596 -44.971 22.066 1.00 26.09 367 THR B C 1
ATOM 2453 O O . THR B 1 158 ? -20.773 -45.307 22.209 1.00 25.72 367 THR B O 1
ATOM 2457 N N . TRP B 1 159 ? -19.134 -43.794 22.468 1.00 26.05 368 TRP B N 1
ATOM 2458 C CA . TRP B 1 159 ? -20.005 -42.816 23.103 1.00 26.89 368 TRP B CA 1
ATOM 2459 C C . TRP B 1 159 ? -21.174 -42.460 22.187 1.00 26.66 368 TRP B C 1
ATOM 2460 O O . TRP B 1 159 ? -21.159 -42.775 20.999 1.00 27.21 368 TRP B O 1
ATOM 2471 N N . PRO B 1 160 ? -22.212 -41.814 22.741 1.00 26.98 369 PRO B N 1
ATOM 2472 C CA . PRO B 1 160 ? -23.419 -41.398 22.018 1.00 28.14 369 PRO B CA 1
ATOM 2473 C C . PRO B 1 160 ? -23.231 -40.271 21.002 1.00 29.82 369 PRO B C 1
ATOM 2474 O O . PRO B 1 160 ? -22.498 -39.310 21.250 1.00 28.98 369 PRO B O 1
ATOM 2478 N N . HIS B 1 161 ? -23.918 -40.406 19.867 1.00 31.24 370 HIS B N 1
ATOM 2479 C CA . HIS B 1 161 ? -23.900 -39.422 18.788 1.00 32.85 370 HIS B CA 1
ATOM 2480 C C . HIS B 1 161 ? -22.626 -39.335 17.957 1.00 33.29 370 HIS B C 1
ATOM 2481 O O . HIS B 1 161 ? -22.415 -38.342 17.264 1.00 34.06 370 HIS B O 1
ATOM 2488 N N . PHE B 1 162 ? -21.781 -40.360 18.010 1.00 34.81 371 PHE B N 1
ATOM 2489 C CA . PHE B 1 162 ? -20.541 -40.343 17.233 1.00 34.57 371 PHE B CA 1
ATOM 2490 C C . PHE B 1 162 ? -20.865 -40.513 15.749 1.00 34.35 371 PHE B C 1
ATOM 2491 O O . PHE B 1 162 ? -21.878 -41.120 15.402 1.00 34.25 371 PHE B O 1
ATOM 2499 N N . LYS B 1 163 ? -20.006 -39.986 14.877 1.00 34.26 372 LYS B N 1
ATOM 2500 C CA . LYS B 1 163 ? -20.239 -40.082 13.439 1.00 32.79 372 LYS B CA 1
ATOM 2501 C C . LYS B 1 163 ? -19.372 -41.121 12.733 1.00 33.05 372 LYS B C 1
ATOM 2502 O O . LYS B 1 163 ? -18.218 -40.851 12.396 1.00 33.54 372 LYS B O 1
ATOM 2508 N N . HIS B 1 164 ? -19.954 -42.296 12.503 1.00 32.45 373 HIS B N 1
ATOM 2509 C CA . HIS B 1 164 ? -19.304 -43.414 11.819 1.00 32.03 373 HIS B CA 1
ATOM 2510 C C . HIS B 1 164 ? -19.878 -44.719 12.363 1.00 31.29 373 HIS B C 1
ATOM 2511 O O . HIS B 1 164 ? -20.557 -44.671 13.414 1.00 28.52 373 HIS B O 1
ATOM 2519 N N . CYS C 1 1 ? 1.940 7.349 30.351 1.00 24.51 210 CYS C N 1
ATOM 2520 C CA . CYS C 1 1 ? 3.337 7.781 30.061 1.00 24.33 210 CYS C CA 1
ATOM 2521 C C . CYS C 1 1 ? 4.013 6.802 29.093 1.00 23.10 210 CYS C C 1
ATOM 2522 O O . CYS C 1 1 ? 3.793 5.594 29.171 1.00 23.88 210 CYS C O 1
ATOM 2525 N N . PRO C 1 2 ? 4.825 7.322 28.153 1.00 20.96 211 PRO C N 1
ATOM 2526 C CA . PRO C 1 2 ? 5.557 6.541 27.144 1.00 21.13 211 PRO C CA 1
ATOM 2527 C C . PRO C 1 2 ? 6.729 5.722 27.688 1.00 19.78 211 PRO C C 1
ATOM 2528 O O . PRO C 1 2 ? 7.223 5.974 28.785 1.00 21.95 211 PRO C O 1
ATOM 2532 N N . GLY C 1 3 ? 7.181 4.756 26.897 1.00 19.19 212 GLY C N 1
ATOM 2533 C CA . GLY C 1 3 ? 8.296 3.921 27.302 1.00 16.94 212 GLY C CA 1
ATOM 2534 C C . GLY C 1 3 ? 7.861 2.902 28.329 1.00 16.82 212 GLY C C 1
ATOM 2535 O O . GLY C 1 3 ? 8.630 2.525 29.217 1.00 16.95 212 GLY C O 1
ATOM 2536 N N . ILE C 1 4 ? 6.618 2.453 28.199 1.00 15.79 213 ILE C N 1
ATOM 2537 C CA . ILE C 1 4 ? 6.046 1.484 29.124 1.00 12.97 213 ILE C CA 1
ATOM 2538 C C . ILE C 1 4 ? 5.381 0.336 28.367 1.00 10.62 213 ILE C C 1
ATOM 2539 O O . ILE C 1 4 ? 4.393 0.546 27.667 1.00 11.12 213 ILE C O 1
ATOM 2544 N N . VAL C 1 5 ? 5.920 -0.874 28.506 1.00 9.30 214 VAL C N 1
ATOM 2545 C CA . VAL C 1 5 ? 5.327 -2.035 27.851 1.00 9.17 214 VAL C CA 1
ATOM 2546 C C . VAL C 1 5 ? 4.208 -2.514 28.787 1.00 7.97 214 VAL C C 1
ATOM 2547 O O . VAL C 1 5 ? 4.448 -2.802 29.952 1.00 8.78 214 VAL C O 1
ATOM 2551 N N . PRO C 1 6 ? 2.963 -2.582 28.283 1.00 9.17 215 PRO C N 1
ATOM 2552 C CA . PRO C 1 6 ? 1.768 -3.009 29.029 1.00 9.04 215 PRO C CA 1
ATOM 2553 C C . PRO C 1 6 ? 1.713 -4.466 29.479 1.00 9.51 215 PRO C C 1
ATOM 2554 O O . PRO C 1 6 ? 2.469 -5.299 28.998 1.00 12.26 215 PRO C O 1
ATOM 2558 N N . ARG C 1 7 ? 0.809 -4.757 30.415 1.00 11.55 216 ARG C N 1
ATOM 2559 C CA . ARG C 1 7 ? 0.640 -6.107 30.943 1.00 10.44 216 ARG C CA 1
ATOM 2560 C C . ARG C 1 7 ? 0.340 -7.112 29.826 1.00 11.94 216 ARG C C 1
ATOM 2561 O O . ARG C 1 7 ? 0.841 -8.234 29.855 1.00 12.87 216 ARG C O 1
ATOM 2569 N N . SER C 1 8 ? -0.447 -6.710 28.828 1.00 11.11 217 SER C N 1
ATOM 2570 C CA . SER C 1 8 ? -0.777 -7.617 27.733 1.00 8.31 217 SER C CA 1
ATOM 2571 C C . SER C 1 8 ? 0.447 -7.998 26.885 1.00 8.93 217 SER C C 1
ATOM 2572 O O . SER C 1 8 ? 0.520 -9.112 26.369 1.00 8.66 217 SER C O 1
ATOM 2575 N N . VAL C 1 9 ? 1.415 -7.090 26.764 1.00 8.94 218 VAL C N 1
ATOM 2576 C CA . VAL C 1 9 ? 2.620 -7.350 25.979 1.00 8.23 218 VAL C CA 1
ATOM 2577 C C . VAL C 1 9 ? 3.578 -8.396 26.576 1.00 8.08 218 VAL C C 1
ATOM 2578 O O . VAL C 1 9 ? 4.138 -9.212 25.825 1.00 6.53 218 VAL C O 1
ATOM 2582 N N . TRP C 1 10 ? 3.796 -8.353 27.894 1.00 6.40 219 TRP C N 1
ATOM 2583 C CA . TRP C 1 10 ? 4.655 -9.338 28.563 1.00 7.39 219 TRP C CA 1
ATOM 2584 C C . TRP C 1 10 ? 3.839 -10.512 29.118 1.00 7.52 219 TRP C C 1
ATOM 2585 O O . TRP C 1 10 ? 4.384 -11.379 29.811 1.00 4.55 219 TRP C O 1
ATOM 2596 N N . GLY C 1 11 ? 2.536 -10.520 28.825 1.00 6.94 220 GLY C N 1
ATOM 2597 C CA . GLY C 1 11 ? 1.653 -11.601 29.258 1.00 8.26 220 GLY C CA 1
ATOM 2598 C C . GLY C 1 11 ? 1.333 -11.789 30.738 1.00 9.28 220 GLY C C 1
ATOM 2599 O O . GLY C 1 11 ? 1.583 -12.866 31.292 1.00 9.48 220 GLY C O 1
ATOM 2600 N N . ALA C 1 12 ? 0.750 -10.778 31.379 1.00 7.61 221 ALA C N 1
ATOM 2601 C CA . ALA C 1 12 ? 0.403 -10.872 32.806 1.00 7.61 221 ALA C CA 1
ATOM 2602 C C . ALA C 1 12 ? -0.846 -11.703 33.091 1.00 9.92 221 ALA C C 1
ATOM 2603 O O . ALA C 1 12 ? -1.725 -11.813 32.241 1.00 11.54 221 ALA C O 1
ATOM 2605 N N . ARG C 1 13 ? -0.916 -12.292 34.291 1.00 11.67 222 ARG C N 1
ATOM 2606 C CA . ARG C 1 13 ? -2.080 -13.088 34.692 1.00 13.53 222 ARG C CA 1
ATOM 2607 C C . ARG C 1 13 ? -3.189 -12.121 35.103 1.00 14.32 222 ARG C C 1
ATOM 2608 O O . ARG C 1 13 ? -2.912 -10.986 35.485 1.00 14.71 222 ARG C O 1
ATOM 2616 N N . GLU C 1 14 ? -4.441 -12.567 35.023 1.00 14.92 223 GLU C N 1
ATOM 2617 C CA . GLU C 1 14 ? -5.575 -11.715 35.363 1.00 13.12 223 GLU C CA 1
ATOM 2618 C C . GLU C 1 14 ? -5.888 -11.682 36.852 1.00 12.86 223 GLU C C 1
ATOM 2619 O O . GLU C 1 14 ? -5.864 -12.720 37.524 1.00 13.28 223 GLU C O 1
ATOM 2625 N N . THR C 1 15 ? -6.181 -10.484 37.359 1.00 13.00 224 THR C N 1
ATOM 2626 C CA . THR C 1 15 ? -6.524 -10.288 38.770 1.00 13.23 224 THR C CA 1
ATOM 2627 C C . THR C 1 15 ? -7.550 -9.161 38.945 1.00 14.03 224 THR C C 1
ATOM 2628 O O . THR C 1 15 ? -7.873 -8.455 37.985 1.00 14.34 224 THR C O 1
ATOM 2632 N N . HIS C 1 16 ? -8.064 -9.006 40.168 1.00 15.93 225 HIS C N 1
ATOM 2633 C CA . HIS C 1 16 ? -9.032 -7.950 40.490 1.00 15.73 225 HIS C CA 1
ATOM 2634 C C . HIS C 1 16 ? -8.817 -7.479 41.932 1.00 14.68 225 HIS C C 1
ATOM 2635 O O . HIS C 1 16 ? -9.584 -7.827 42.838 1.00 12.66 225 HIS C O 1
ATOM 2642 N N . CYS C 1 17 ? -7.786 -6.657 42.120 1.00 13.47 226 CYS C N 1
ATOM 2643 C CA . CYS C 1 17 ? -7.397 -6.159 43.437 1.00 12.93 226 CYS C CA 1
ATOM 2644 C C . CYS C 1 17 ? -7.847 -4.744 43.797 1.00 13.97 226 CYS C C 1
ATOM 2645 O O . CYS C 1 17 ? -8.172 -3.938 42.920 1.00 12.08 226 CYS C O 1
ATOM 2648 N N . PRO C 1 18 ? -7.870 -4.431 45.109 1.00 12.79 227 PRO C N 1
ATOM 2649 C CA . PRO C 1 18 ? -8.275 -3.120 45.627 1.00 14.28 227 PRO C CA 1
ATOM 2650 C C . PRO C 1 18 ? -7.629 -1.991 44.830 1.00 13.37 227 PRO C C 1
ATOM 2651 O O . PRO C 1 18 ? -6.418 -1.954 44.674 1.00 13.93 227 PRO C O 1
ATOM 2655 N N . ARG C 1 19 ? -8.450 -1.077 44.333 1.00 16.48 228 ARG C N 1
ATOM 2656 C CA . ARG C 1 19 ? -7.973 0.041 43.532 1.00 19.06 228 ARG C CA 1
ATOM 2657 C C . ARG C 1 19 ? -7.359 1.164 44.369 1.00 20.85 228 ARG C C 1
ATOM 2658 O O . ARG C 1 19 ? -7.640 1.289 45.560 1.00 19.87 228 ARG C O 1
ATOM 2666 N N . MET C 1 20 ? -6.526 1.988 43.737 1.00 22.57 229 MET C N 1
ATOM 2667 C CA . MET C 1 20 ? -5.878 3.082 44.450 1.00 21.82 229 MET C CA 1
ATOM 2668 C C . MET C 1 20 ? -6.394 4.464 44.062 1.00 22.49 229 MET C C 1
ATOM 2669 O O . MET C 1 20 ? -6.655 4.745 42.890 1.00 21.22 229 MET C O 1
ATOM 2674 N N . THR C 1 21 ? -6.520 5.328 45.064 1.00 21.62 230 THR C N 1
ATOM 2675 C CA . THR C 1 21 ? -7.014 6.676 44.862 1.00 20.57 230 THR C CA 1
ATOM 2676 C C . THR C 1 21 ? -5.859 7.650 44.605 1.00 21.25 230 THR C C 1
ATOM 2677 O O . THR C 1 21 ? -4.886 7.708 45.361 1.00 20.41 230 THR C O 1
ATOM 2681 N N . LEU C 1 22 ? -5.956 8.404 43.520 1.00 19.35 231 LEU C N 1
ATOM 2682 C CA . LEU C 1 22 ? -4.913 9.367 43.202 1.00 20.65 231 LEU C CA 1
ATOM 2683 C C . LEU C 1 22 ? -5.293 10.767 43.671 1.00 20.99 231 LEU C C 1
ATOM 2684 O O . LEU C 1 22 ? -6.477 11.076 43.840 1.00 20.73 231 LEU C O 1
ATOM 2689 N N . PRO C 1 23 ? -4.290 11.630 43.906 1.00 20.90 232 PRO C N 1
ATOM 2690 C CA . PRO C 1 23 ? -2.849 11.381 43.765 1.00 20.11 232 PRO C CA 1
ATOM 2691 C C . PRO C 1 23 ? -2.192 10.707 44.974 1.00 20.90 232 PRO C C 1
ATOM 2692 O O . PRO C 1 23 ? -2.761 10.664 46.068 1.00 17.70 232 PRO C O 1
ATOM 2696 N N . ALA C 1 24 ? -0.980 10.194 44.762 1.00 20.81 233 ALA C N 1
ATOM 2697 C CA . ALA C 1 24 ? -0.218 9.533 45.821 1.00 19.78 233 ALA C CA 1
ATOM 2698 C C . ALA C 1 24 ? 0.705 10.552 46.478 1.00 19.84 233 ALA C C 1
ATOM 2699 O O . ALA C 1 24 ? 1.172 11.482 45.823 1.00 20.20 233 ALA C O 1
ATOM 2701 N N . LYS C 1 25 ? 0.970 10.384 47.770 1.00 20.27 234 LYS C N 1
ATOM 2702 C CA . LYS C 1 25 ? 1.835 11.321 48.484 1.00 20.96 234 LYS C CA 1
ATOM 2703 C C . LYS C 1 25 ? 3.278 10.838 48.610 1.00 20.25 234 LYS C C 1
ATOM 2704 O O . LYS C 1 25 ? 4.198 11.648 48.702 1.00 20.18 234 LYS C O 1
ATOM 2710 N N . TYR C 1 26 ? 3.475 9.523 48.598 1.00 19.88 235 TYR C N 1
ATOM 2711 C CA . TYR C 1 26 ? 4.817 8.949 48.706 1.00 20.59 235 TYR C CA 1
ATOM 2712 C C . TYR C 1 26 ? 5.292 8.254 47.427 1.00 20.28 235 TYR C C 1
ATOM 2713 O O . TYR C 1 26 ? 4.489 7.797 46.613 1.00 19.71 235 TYR C O 1
ATOM 2722 N N . GLY C 1 27 ? 6.613 8.193 47.268 1.00 21.71 236 GLY C N 1
ATOM 2723 C CA . GLY C 1 27 ? 7.234 7.545 46.124 1.00 20.02 236 GLY C CA 1
ATOM 2724 C C . GLY C 1 27 ? 8.361 6.696 46.683 1.00 21.12 236 GLY C C 1
ATOM 2725 O O . GLY C 1 27 ? 9.361 7.231 47.166 1.00 22.13 236 GLY C O 1
ATOM 2726 N N . ILE C 1 28 ? 8.217 5.375 46.624 1.00 20.70 237 ILE C N 1
ATOM 2727 C CA . ILE C 1 28 ? 9.231 4.492 47.194 1.00 19.50 237 ILE C CA 1
ATOM 2728 C C . ILE C 1 28 ? 10.058 3.665 46.202 1.00 20.41 237 ILE C C 1
ATOM 2729 O O . ILE C 1 28 ? 9.521 2.931 45.370 1.00 21.55 237 ILE C O 1
ATOM 2734 N N . ILE C 1 29 ? 11.379 3.798 46.310 1.00 19.20 238 ILE C N 1
ATOM 2735 C CA . ILE C 1 29 ? 12.320 3.095 45.445 1.00 16.28 238 ILE C CA 1
ATOM 2736 C C . ILE C 1 29 ? 12.717 1.761 46.073 1.00 15.89 238 ILE C C 1
ATOM 2737 O O . ILE C 1 29 ? 13.142 1.716 47.225 1.00 16.12 238 ILE C O 1
ATOM 2742 N N . ILE C 1 30 ? 12.581 0.682 45.303 1.00 15.20 239 ILE C N 1
ATOM 2743 C CA . ILE C 1 30 ? 12.903 -0.661 45.775 1.00 13.85 239 ILE C CA 1
ATOM 2744 C C . ILE C 1 30 ? 13.715 -1.459 44.762 1.00 12.96 239 ILE C C 1
ATOM 2745 O O . ILE C 1 30 ? 13.739 -1.143 43.581 1.00 11.97 239 ILE C O 1
ATOM 2750 N N . HIS C 1 31 ? 14.407 -2.481 45.250 1.00 13.44 240 HIS C N 1
ATOM 2751 C CA . HIS C 1 31 ? 15.157 -3.382 44.390 1.00 12.45 240 HIS C CA 1
ATOM 2752 C C . HIS C 1 31 ? 14.637 -4.780 44.759 1.00 11.58 240 HIS C C 1
ATOM 2753 O O . HIS C 1 31 ? 14.227 -5.021 45.898 1.00 11.05 240 HIS C O 1
ATOM 2760 N N . THR C 1 32 ? 14.629 -5.691 43.798 1.00 11.08 241 THR C N 1
ATOM 2761 C CA . THR C 1 32 ? 14.121 -7.031 44.044 1.00 10.15 241 THR C CA 1
ATOM 2762 C C . THR C 1 32 ? 15.084 -7.925 44.812 1.00 10.51 241 THR C C 1
ATOM 2763 O O . THR C 1 32 ? 14.669 -8.919 45.399 1.00 11.03 241 THR C O 1
ATOM 2767 N N . ALA C 1 33 ? 16.364 -7.571 44.800 1.00 10.61 242 ALA C N 1
ATOM 2768 C CA . ALA C 1 33 ? 17.397 -8.351 45.475 1.00 11.46 242 ALA C CA 1
ATOM 2769 C C . ALA C 1 33 ? 17.578 -9.708 44.794 1.00 12.99 242 ALA C C 1
ATOM 2770 O O . ALA C 1 33 ? 17.941 -10.688 45.451 1.00 12.17 242 ALA C O 1
ATOM 2772 N N . GLY C 1 34 ? 17.327 -9.750 43.479 1.00 11.18 243 GLY C N 1
ATOM 2773 C CA . GLY C 1 34 ? 17.464 -10.979 42.708 1.00 11.24 243 GLY C CA 1
ATOM 2774 C C . GLY C 1 34 ? 18.241 -10.803 41.403 1.00 12.24 243 GLY C C 1
ATOM 2775 O O . GLY C 1 34 ? 19.090 -9.911 41.304 1.00 10.57 243 GLY C O 1
ATOM 2776 N N . ARG C 1 35 ? 17.958 -11.645 40.405 1.00 12.94 244 ARG C N 1
ATOM 2777 C CA . ARG C 1 35 ? 18.649 -11.579 39.105 1.00 12.87 244 ARG C CA 1
ATOM 2778 C C . ARG C 1 35 ? 18.132 -10.433 38.223 1.00 13.66 244 ARG C C 1
ATOM 2779 O O . ARG C 1 35 ? 17.028 -9.925 38.441 1.00 13.88 244 ARG C O 1
ATOM 2787 N N . THR C 1 36 ? 18.924 -10.048 37.220 1.00 12.59 245 THR C N 1
ATOM 2788 C CA . THR C 1 36 ? 18.566 -8.954 36.322 1.00 14.80 245 THR C CA 1
ATOM 2789 C C . THR C 1 36 ? 18.412 -9.344 34.838 1.00 14.37 245 THR C C 1
ATOM 2790 O O . THR C 1 36 ? 18.626 -10.494 34.458 1.00 14.10 245 THR C O 1
ATOM 2794 N N . CYS C 1 37 ? 18.048 -8.368 34.009 1.00 15.31 246 CYS C N 1
ATOM 2795 C CA . CYS C 1 37 ? 17.837 -8.584 32.572 1.00 14.96 246 CYS C CA 1
ATOM 2796 C C . CYS C 1 37 ? 18.380 -7.412 31.734 1.00 15.59 246 CYS C C 1
ATOM 2797 O O . CYS C 1 37 ? 18.235 -6.252 32.123 1.00 15.82 246 CYS C O 1
ATOM 2800 N N . ASN C 1 38 ? 18.991 -7.724 30.589 1.00 14.16 247 ASN C N 1
ATOM 2801 C CA . ASN C 1 38 ? 19.558 -6.713 29.692 1.00 14.31 247 ASN C CA 1
ATOM 2802 C C . ASN C 1 38 ? 18.916 -6.658 28.290 1.00 14.72 247 ASN C C 1
ATOM 2803 O O . ASN C 1 38 ? 18.994 -5.631 27.615 1.00 16.91 247 ASN C O 1
ATOM 2808 N N . ILE C 1 39 ? 18.309 -7.751 27.837 1.00 14.26 248 ILE C N 1
ATOM 2809 C CA . ILE C 1 39 ? 17.663 -7.746 26.522 1.00 14.94 248 ILE C CA 1
ATOM 2810 C C . ILE C 1 39 ? 16.150 -7.921 26.662 1.00 15.70 248 ILE C C 1
ATOM 2811 O O . ILE C 1 39 ? 15.677 -8.719 27.473 1.00 15.74 248 ILE C O 1
ATOM 2816 N N . SER C 1 40 ? 15.406 -7.144 25.878 1.00 15.84 249 SER C N 1
ATOM 2817 C CA . SER C 1 40 ? 13.939 -7.144 25.884 1.00 17.23 249 SER C CA 1
ATOM 2818 C C . SER C 1 40 ? 13.227 -8.468 26.161 1.00 17.86 249 SER C C 1
ATOM 2819 O O . SER C 1 40 ? 12.638 -8.649 27.232 1.00 19.59 249 SER C O 1
ATOM 2822 N N . ASP C 1 41 ? 13.262 -9.381 25.194 1.00 17.91 250 ASP C N 1
ATOM 2823 C CA . ASP C 1 41 ? 12.598 -10.673 25.348 1.00 19.62 250 ASP C CA 1
ATOM 2824 C C . ASP C 1 41 ? 12.964 -11.345 26.670 1.00 19.07 250 ASP C C 1
ATOM 2825 O O . ASP C 1 41 ? 12.191 -12.139 27.207 1.00 19.41 250 ASP C O 1
ATOM 2830 N N . GLU C 1 42 ? 14.142 -11.015 27.194 1.00 17.97 251 GLU C N 1
ATOM 2831 C CA . GLU C 1 42 ? 14.611 -11.581 28.455 1.00 18.38 251 GLU C CA 1
ATOM 2832 C C . GLU C 1 42 ? 13.950 -10.914 29.653 1.00 16.28 251 GLU C C 1
ATOM 2833 O O . GLU C 1 42 ? 13.691 -11.563 30.661 1.00 16.60 251 GLU C O 1
ATOM 2839 N N . CYS C 1 43 ? 13.686 -9.615 29.549 1.00 14.13 252 CYS C N 1
ATOM 2840 C CA . CYS C 1 43 ? 13.037 -8.896 30.644 1.00 13.45 252 CYS C CA 1
ATOM 2841 C C . CYS C 1 43 ? 11.560 -9.274 30.759 1.00 10.35 252 CYS C C 1
ATOM 2842 O O . CYS C 1 43 ? 11.053 -9.452 31.866 1.00 10.28 252 CYS C O 1
ATOM 2845 N N . ARG C 1 44 ? 10.876 -9.390 29.619 1.00 10.98 253 ARG C N 1
ATOM 2846 C CA . ARG C 1 44 ? 9.459 -9.750 29.614 1.00 9.29 253 ARG C CA 1
ATOM 2847 C C . ARG C 1 44 ? 9.244 -10.989 30.477 1.00 10.06 253 ARG C C 1
ATOM 2848 O O . ARG C 1 44 ? 8.254 -11.090 31.199 1.00 7.91 253 ARG C O 1
ATOM 2856 N N . LEU C 1 45 ? 10.199 -11.912 30.414 1.00 11.27 254 LEU C N 1
ATOM 2857 C CA . LEU C 1 45 ? 10.148 -13.161 31.179 1.00 10.33 254 LEU C CA 1
ATOM 2858 C C . LEU C 1 45 ? 10.427 -12.989 32.683 1.00 10.86 254 LEU C C 1
ATOM 2859 O O . LEU C 1 45 ? 9.866 -13.710 33.507 1.00 9.17 254 LEU C O 1
ATOM 2864 N N . LEU C 1 46 ? 11.291 -12.043 33.040 1.00 11.43 255 LEU C N 1
ATOM 2865 C CA . LEU C 1 46 ? 11.622 -11.807 34.445 1.00 10.81 255 LEU C CA 1
ATOM 2866 C C . LEU C 1 46 ? 10.431 -11.215 35.198 1.00 11.36 255 LEU C C 1
ATOM 2867 O O . LEU C 1 46 ? 10.294 -11.412 36.399 1.00 12.47 255 LEU C O 1
ATOM 2872 N N . VAL C 1 47 ? 9.573 -10.479 34.491 1.00 11.41 256 VAL C N 1
ATOM 2873 C CA . VAL C 1 47 ? 8.408 -9.860 35.116 1.00 9.82 256 VAL C CA 1
ATOM 2874 C C . VAL C 1 47 ? 7.318 -10.906 35.359 1.00 9.95 256 VAL C C 1
ATOM 2875 O O . VAL C 1 47 ? 6.566 -10.830 36.339 1.00 9.88 256 VAL C O 1
ATOM 2879 N N . ARG C 1 48 ? 7.233 -11.882 34.465 1.00 10.14 257 ARG C N 1
ATOM 2880 C CA . ARG C 1 48 ? 6.247 -12.944 34.618 1.00 11.85 257 ARG C CA 1
ATOM 2881 C C . ARG C 1 48 ? 6.596 -13.747 35.878 1.00 11.41 257 ARG C C 1
ATOM 2882 O O . ARG C 1 48 ? 5.715 -14.072 36.674 1.00 11.86 257 ARG C O 1
ATOM 2890 N N . ASP C 1 49 ? 7.881 -14.039 36.078 1.00 12.94 258 ASP C N 1
ATOM 2891 C CA . ASP C 1 49 ? 8.317 -14.803 37.266 1.00 11.75 258 ASP C CA 1
ATOM 2892 C C . ASP C 1 49 ? 8.038 -14.124 38.610 1.00 9.66 258 ASP C C 1
ATOM 2893 O O . ASP C 1 49 ? 7.710 -14.791 39.599 1.00 10.29 258 ASP C O 1
ATOM 2898 N N . ILE C 1 50 ? 8.184 -12.803 38.656 1.00 10.22 259 ILE C N 1
ATOM 2899 C CA . ILE C 1 50 ? 7.959 -12.049 39.894 1.00 7.02 259 ILE C CA 1
ATOM 2900 C C . ILE C 1 50 ? 6.475 -11.980 40.300 1.00 6.80 259 ILE C C 1
ATOM 2901 O O . ILE C 1 50 ? 6.142 -12.100 41.491 1.00 1.68 259 ILE C O 1
ATOM 2906 N N . GLN C 1 51 ? 5.588 -11.787 39.321 1.00 3.40 260 GLN C N 1
ATOM 2907 C CA . GLN C 1 51 ? 4.145 -11.713 39.595 1.00 5.41 260 GLN C CA 1
ATOM 2908 C C . GLN C 1 51 ? 3.683 -13.030 40.189 1.00 3.97 260 GLN C C 1
ATOM 2909 O O . GLN C 1 51 ? 2.957 -13.065 41.178 1.00 7.56 260 GLN C O 1
ATOM 2915 N N . SER C 1 52 ? 4.118 -14.117 39.571 1.00 8.04 261 SER C N 1
ATOM 2916 C CA . SER C 1 52 ? 3.776 -15.467 40.014 1.00 6.39 261 SER C CA 1
ATOM 2917 C C . SER C 1 52 ? 4.250 -15.787 41.449 1.00 8.26 261 SER C C 1
ATOM 2918 O O . SER C 1 52 ? 3.574 -16.513 42.174 1.00 8.43 261 SER C O 1
ATOM 2921 N N . PHE C 1 53 ? 5.398 -15.247 41.859 1.00 9.54 262 PHE C N 1
ATOM 2922 C CA . PHE C 1 53 ? 5.916 -15.495 43.207 1.00 12.14 262 PHE C CA 1
ATOM 2923 C C . PHE C 1 53 ? 5.004 -14.842 44.242 1.00 14.01 262 PHE C C 1
ATOM 2924 O O . PHE C 1 53 ? 4.702 -15.427 45.278 1.00 14.51 262 PHE C O 1
ATOM 2932 N N . TYR C 1 54 ? 4.562 -13.624 43.947 1.00 14.41 263 TYR C N 1
ATOM 2933 C CA . TYR C 1 54 ? 3.688 -12.884 44.846 1.00 13.29 263 TYR C CA 1
ATOM 2934 C C . TYR C 1 54 ? 2.319 -13.545 45.014 1.00 14.12 263 TYR C C 1
ATOM 2935 O O . TYR C 1 54 ? 1.831 -13.709 46.133 1.00 10.89 263 TYR C O 1
ATOM 2944 N N . ILE C 1 55 ? 1.710 -13.933 43.896 1.00 13.98 264 ILE C N 1
ATOM 2945 C CA . ILE C 1 55 ? 0.401 -14.578 43.909 1.00 13.47 264 ILE C CA 1
ATOM 2946 C C . ILE C 1 55 ? 0.432 -15.980 44.515 1.00 11.52 264 ILE C C 1
ATOM 2947 O O . ILE C 1 55 ? -0.335 -16.291 45.426 1.00 11.97 264 ILE C O 1
ATOM 2952 N N . ASP C 1 56 ? 1.336 -16.816 44.012 1.00 10.73 265 ASP C N 1
ATOM 2953 C CA . ASP C 1 56 ? 1.460 -18.202 44.452 1.00 8.32 265 ASP C CA 1
ATOM 2954 C C . ASP C 1 56 ? 2.180 -18.458 45.789 1.00 11.96 265 ASP C C 1
ATOM 2955 O O . ASP C 1 56 ? 1.673 -19.197 46.647 1.00 7.04 265 ASP C O 1
ATOM 2960 N N . ARG C 1 57 ? 3.348 -17.849 45.971 1.00 12.62 266 ARG C N 1
ATOM 2961 C CA . ARG C 1 57 ? 4.129 -18.051 47.189 1.00 14.57 266 ARG C CA 1
ATOM 2962 C C . ARG C 1 57 ? 3.787 -17.115 48.349 1.00 15.94 266 ARG C C 1
ATOM 2963 O O . ARG C 1 57 ? 3.671 -17.558 49.491 1.00 15.08 266 ARG C O 1
ATOM 2971 N N . LEU C 1 58 ? 3.628 -15.824 48.068 1.00 17.34 267 LEU C N 1
ATOM 2972 C CA . LEU C 1 58 ? 3.311 -14.867 49.128 1.00 17.27 267 LEU C CA 1
ATOM 2973 C C . LEU C 1 58 ? 1.827 -14.787 49.484 1.00 17.00 267 LEU C C 1
ATOM 2974 O O . LEU C 1 58 ? 1.465 -14.299 50.562 1.00 16.50 267 LEU C O 1
ATOM 2979 N N . LYS C 1 59 ? 0.974 -15.275 48.588 1.00 16.33 268 LYS C N 1
ATOM 2980 C CA . LYS C 1 59 ? -0.471 -15.252 48.806 1.00 16.00 268 LYS C CA 1
ATOM 2981 C C . LYS C 1 59 ? -1.020 -13.829 48.710 1.00 14.82 268 LYS C C 1
ATOM 2982 O O . LYS C 1 59 ? -2.032 -13.498 49.333 1.00 14.93 268 LYS C O 1
ATOM 2988 N N . SER C 1 60 ? -0.343 -12.981 47.945 1.00 13.06 269 SER C N 1
ATOM 2989 C CA . SER C 1 60 ? -0.793 -11.605 47.774 1.00 13.96 269 SER C CA 1
ATOM 2990 C C . SER C 1 60 ? -1.743 -11.552 46.576 1.00 12.25 269 SER C C 1
ATOM 2991 O O . SER C 1 60 ? -1.730 -12.448 45.735 1.00 11.14 269 SER C O 1
ATOM 2994 N N . CYS C 1 61 ? -2.564 -10.506 46.506 1.00 10.48 270 CYS C N 1
ATOM 2995 C CA . CYS C 1 61 ? -3.531 -10.351 45.417 1.00 10.45 270 CYS C CA 1
ATOM 2996 C C . CYS C 1 61 ? -2.905 -10.215 44.020 1.00 9.55 270 CYS C C 1
ATOM 2997 O O . CYS C 1 61 ? -3.461 -10.719 43.040 1.00 10.96 270 CYS C O 1
ATOM 3000 N N . ASP C 1 62 ? -1.766 -9.530 43.928 1.00 8.65 271 ASP C N 1
ATOM 3001 C CA . ASP C 1 62 ? -1.077 -9.335 42.639 1.00 10.98 271 ASP C CA 1
ATOM 3002 C C . ASP C 1 62 ? 0.358 -8.911 42.949 1.00 11.60 271 ASP C C 1
ATOM 3003 O O . ASP C 1 62 ? 0.755 -8.868 44.120 1.00 12.32 271 ASP C O 1
ATOM 3008 N N . ILE C 1 63 ? 1.130 -8.607 41.906 1.00 11.85 272 ILE C N 1
ATOM 3009 C CA . ILE C 1 63 ? 2.512 -8.158 42.073 1.00 12.10 272 ILE C CA 1
ATOM 3010 C C . ILE C 1 63 ? 2.454 -6.934 43.009 1.00 12.50 272 ILE C C 1
ATOM 3011 O O . ILE C 1 63 ? 1.656 -6.025 42.791 1.00 13.39 272 ILE C O 1
ATOM 3016 N N . GLY C 1 64 ? 3.283 -6.925 44.053 1.00 12.26 273 GLY C N 1
ATOM 3017 C CA . GLY C 1 64 ? 3.266 -5.832 45.013 1.00 10.13 273 GLY C CA 1
ATOM 3018 C C . GLY C 1 64 ? 3.972 -4.530 44.671 1.00 11.08 273 GLY C C 1
ATOM 3019 O O . GLY C 1 64 ? 4.250 -3.733 45.573 1.00 10.90 273 GLY C O 1
ATOM 3020 N N . TYR C 1 65 ? 4.253 -4.299 43.389 1.00 8.94 274 TYR C N 1
ATOM 3021 C CA . TYR C 1 65 ? 4.939 -3.082 42.942 1.00 8.17 274 TYR C CA 1
ATOM 3022 C C . TYR C 1 65 ? 4.138 -2.430 41.805 1.00 10.06 274 TYR C C 1
ATOM 3023 O O . TYR C 1 65 ? 3.674 -3.126 40.893 1.00 6.06 274 TYR C O 1
ATOM 3032 N N . ASN C 1 66 ? 3.986 -1.105 41.849 1.00 10.03 275 ASN C N 1
ATOM 3033 C CA . ASN C 1 66 ? 3.246 -0.393 40.806 1.00 10.92 275 ASN C CA 1
ATOM 3034 C C . ASN C 1 66 ? 3.976 -0.424 39.466 1.00 10.22 275 ASN C C 1
ATOM 3035 O O . ASN C 1 66 ? 3.343 -0.602 38.422 1.00 8.44 275 ASN C O 1
ATOM 3040 N N . PHE C 1 67 ? 5.300 -0.248 39.499 1.00 10.41 276 PHE C N 1
ATOM 3041 C CA . PHE C 1 67 ? 6.130 -0.280 38.282 1.00 10.49 276 PHE C CA 1
ATOM 3042 C C . PHE C 1 67 ? 7.516 -0.902 38.499 1.00 10.13 276 PHE C C 1
ATOM 3043 O O . PHE C 1 67 ? 8.055 -0.881 39.608 1.00 8.44 276 PHE C O 1
ATOM 3051 N N . LEU C 1 68 ? 8.083 -1.457 37.427 1.00 11.95 277 LEU C N 1
ATOM 3052 C CA . LEU C 1 68 ? 9.405 -2.087 37.464 1.00 12.04 277 LEU C CA 1
ATOM 3053 C C . LEU C 1 68 ? 10.354 -1.548 36.392 1.00 13.50 277 LEU C C 1
ATOM 3054 O O . LEU C 1 68 ? 9.917 -1.002 35.376 1.00 12.65 277 LEU C O 1
ATOM 3059 N N . VAL C 1 69 ? 11.653 -1.731 36.617 1.00 13.64 278 VAL C N 1
ATOM 3060 C CA . VAL C 1 69 ? 12.659 -1.245 35.680 1.00 13.76 278 VAL C CA 1
ATOM 3061 C C . VAL C 1 69 ? 13.681 -2.296 35.241 1.00 14.18 278 VAL C C 1
ATOM 3062 O O . VAL C 1 69 ? 14.303 -2.950 36.072 1.00 13.90 278 VAL C O 1
ATOM 3066 N N . GLY C 1 70 ? 13.857 -2.434 33.928 1.00 16.90 279 GLY C N 1
ATOM 3067 C CA . GLY C 1 70 ? 14.819 -3.382 33.390 1.00 16.44 279 GLY C CA 1
ATOM 3068 C C . GLY C 1 70 ? 16.045 -2.627 32.904 1.00 18.59 279 GLY C C 1
ATOM 3069 O O . GLY C 1 70 ? 15.954 -1.430 32.618 1.00 18.28 279 GLY C O 1
ATOM 3070 N N . GLN C 1 71 ? 17.189 -3.303 32.811 1.00 18.97 280 GLN C N 1
ATOM 3071 C CA . GLN C 1 71 ? 18.413 -2.641 32.365 1.00 19.16 280 GLN C CA 1
ATOM 3072 C C . GLN C 1 71 ? 18.528 -2.594 30.855 1.00 17.84 280 GLN C C 1
ATOM 3073 O O . GLN C 1 71 ? 19.605 -2.369 30.304 1.00 20.02 280 GLN C O 1
ATOM 3079 N N . ASP C 1 72 ? 17.408 -2.817 30.181 1.00 18.60 281 ASP C N 1
ATOM 3080 C CA . ASP C 1 72 ? 17.377 -2.754 28.728 1.00 17.53 281 ASP C CA 1
ATOM 3081 C C . ASP C 1 72 ? 16.908 -1.341 28.391 1.00 16.49 281 ASP C C 1
ATOM 3082 O O . ASP C 1 72 ? 16.699 -0.996 27.230 1.00 15.11 281 ASP C O 1
ATOM 3087 N N . GLY C 1 73 ? 16.741 -0.533 29.435 1.00 16.46 282 GLY C N 1
ATOM 3088 C CA . GLY C 1 73 ? 16.304 0.840 29.266 1.00 15.14 282 GLY C CA 1
ATOM 3089 C C . GLY C 1 73 ? 14.804 1.033 29.110 1.00 14.30 282 GLY C C 1
ATOM 3090 O O . GLY C 1 73 ? 14.365 2.088 28.643 1.00 12.23 282 GLY C O 1
ATOM 3091 N N . ALA C 1 74 ? 14.014 0.031 29.496 1.00 14.02 283 ALA C N 1
ATOM 3092 C CA . ALA C 1 74 ? 12.556 0.124 29.382 1.00 13.04 283 ALA C CA 1
ATOM 3093 C C . ALA C 1 74 ? 11.864 -0.104 30.716 1.00 13.71 283 ALA C C 1
ATOM 3094 O O . ALA C 1 74 ? 12.403 -0.777 31.598 1.00 13.24 283 ALA C O 1
ATOM 3096 N N . ILE C 1 75 ? 10.667 0.468 30.849 1.00 13.35 284 ILE C N 1
ATOM 3097 C CA . ILE C 1 75 ? 9.859 0.365 32.064 1.00 12.13 284 ILE C CA 1
ATOM 3098 C C . ILE C 1 75 ? 8.758 -0.686 31.885 1.00 12.61 284 ILE C C 1
ATOM 3099 O O . ILE C 1 75 ? 8.157 -0.781 30.819 1.00 12.48 284 ILE C O 1
ATOM 3104 N N . TYR C 1 76 ? 8.487 -1.457 32.934 1.00 13.28 285 TYR C N 1
ATOM 3105 C CA . TYR C 1 76 ? 7.452 -2.492 32.876 1.00 14.09 285 TYR C CA 1
ATOM 3106 C C . TYR C 1 76 ? 6.364 -2.316 33.941 1.00 12.80 285 TYR C C 1
ATOM 3107 O O . TYR C 1 76 ? 6.661 -2.132 35.124 1.00 14.02 285 TYR C O 1
ATOM 3116 N N . GLU C 1 77 ? 5.108 -2.387 33.502 1.00 12.35 286 GLU C N 1
ATOM 3117 C CA . GLU C 1 77 ? 3.937 -2.231 34.368 1.00 15.25 286 GLU C CA 1
ATOM 3118 C C . GLU C 1 77 ? 3.653 -3.428 35.285 1.00 15.03 286 GLU C C 1
ATOM 3119 O O . GLU C 1 77 ? 3.540 -4.566 34.818 1.00 15.41 286 GLU C O 1
ATOM 3125 N N . GLY C 1 78 ? 3.542 -3.150 36.586 1.00 13.81 287 GLY C N 1
ATOM 3126 C CA . GLY C 1 78 ? 3.243 -4.177 37.574 1.00 12.71 287 GLY C CA 1
ATOM 3127 C C . GLY C 1 78 ? 1.740 -4.206 37.773 1.00 11.65 287 GLY C C 1
ATOM 3128 O O . GLY C 1 78 ? 1.038 -4.900 37.035 1.00 12.59 287 GLY C O 1
ATOM 3129 N N . VAL C 1 79 ? 1.247 -3.461 38.765 1.00 9.27 288 VAL C N 1
ATOM 3130 C CA . VAL C 1 79 ? -0.190 -3.358 39.028 1.00 7.02 288 VAL C CA 1
ATOM 3131 C C . VAL C 1 79 ? -0.683 -2.076 38.372 1.00 7.30 288 VAL C C 1
ATOM 3132 O O . VAL C 1 79 ? -1.872 -1.920 38.109 1.00 7.91 288 VAL C O 1
ATOM 3136 N N . GLY C 1 80 ? 0.236 -1.146 38.129 1.00 8.89 289 GLY C N 1
ATOM 3137 C CA . GLY C 1 80 ? -0.132 0.093 37.461 1.00 10.17 289 GLY C CA 1
ATOM 3138 C C . GLY C 1 80 ? -0.369 1.326 38.308 1.00 10.22 289 GLY C C 1
ATOM 3139 O O . GLY C 1 80 ? -0.037 1.360 39.497 1.00 10.61 289 GLY C O 1
ATOM 3140 N N . TRP C 1 81 ? -0.943 2.351 37.677 1.00 11.23 290 TRP C N 1
ATOM 3141 C CA . TRP C 1 81 ? -1.243 3.610 38.348 1.00 13.13 290 TRP C CA 1
ATOM 3142 C C . TRP C 1 81 ? -2.527 3.541 39.186 1.00 13.57 290 TRP C C 1
ATOM 3143 O O . TRP C 1 81 ? -2.650 4.225 40.208 1.00 13.57 290 TRP C O 1
ATOM 3154 N N . ASN C 1 82 ? -3.472 2.707 38.757 1.00 14.30 291 ASN C N 1
ATOM 3155 C CA . ASN C 1 82 ? -4.774 2.593 39.421 1.00 14.87 291 ASN C CA 1
ATOM 3156 C C . ASN C 1 82 ? -5.018 1.468 40.434 1.00 14.22 291 ASN C C 1
ATOM 3157 O O . ASN C 1 82 ? -6.162 1.242 40.827 1.00 14.94 291 ASN C O 1
ATOM 3162 N N . VAL C 1 83 ? -3.971 0.768 40.862 1.00 14.25 292 VAL C N 1
ATOM 3163 C CA . VAL C 1 83 ? -4.130 -0.317 41.834 1.00 11.22 292 VAL C CA 1
ATOM 3164 C C . VAL C 1 83 ? -3.060 -0.267 42.923 1.00 11.76 292 VAL C C 1
ATOM 3165 O O . VAL C 1 83 ? -1.888 -0.055 42.629 1.00 10.53 292 VAL C O 1
ATOM 3169 N N . GLN C 1 84 ? -3.468 -0.479 44.176 1.00 11.45 293 GLN C N 1
ATOM 3170 C CA . GLN C 1 84 ? -2.537 -0.440 45.305 1.00 11.73 293 GLN C CA 1
ATOM 3171 C C . GLN C 1 84 ? -1.521 -1.578 45.283 1.00 10.28 293 GLN C C 1
ATOM 3172 O O . GLN C 1 84 ? -1.817 -2.674 44.824 1.00 9.82 293 GLN C O 1
ATOM 3178 N N . GLY C 1 85 ? -0.329 -1.308 45.806 1.00 11.40 294 GLY C N 1
ATOM 3179 C CA . GLY C 1 85 ? 0.706 -2.323 45.889 1.00 10.91 294 GLY C CA 1
ATOM 3180 C C . GLY C 1 85 ? 0.700 -2.881 47.308 1.00 13.43 294 GLY C C 1
ATOM 3181 O O . GLY C 1 85 ? -0.150 -2.495 48.113 1.00 13.60 294 GLY C O 1
ATOM 3182 N N . SER C 1 86 ? 1.632 -3.780 47.624 1.00 12.34 295 SER C N 1
ATOM 3183 C CA . SER C 1 86 ? 1.708 -4.369 48.957 1.00 14.34 295 SER C CA 1
ATOM 3184 C C . SER C 1 86 ? 3.150 -4.631 49.394 1.00 14.35 295 SER C C 1
ATOM 3185 O O . SER C 1 86 ? 3.611 -5.776 49.391 1.00 15.41 295 SER C O 1
ATOM 3188 N N . SER C 1 87 ? 3.858 -3.569 49.775 1.00 14.34 296 SER C N 1
ATOM 3189 C CA . SER C 1 87 ? 5.245 -3.700 50.210 1.00 16.66 296 SER C CA 1
ATOM 3190 C C . SER C 1 87 ? 5.583 -2.878 51.456 1.00 16.27 296 SER C C 1
ATOM 3191 O O . SER C 1 87 ? 6.580 -3.153 52.126 1.00 17.39 296 SER C O 1
ATOM 3194 N N . THR C 1 88 ? 4.7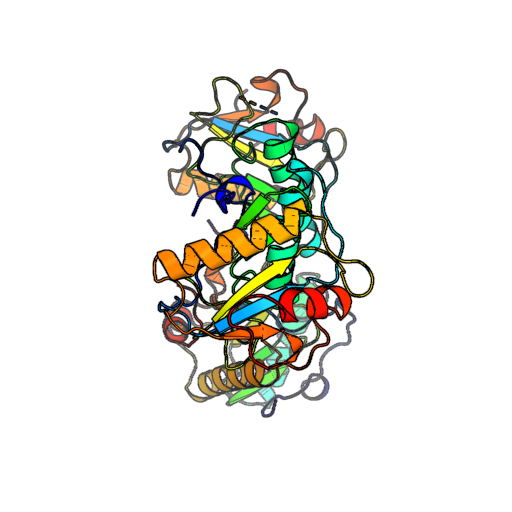56 -1.880 51.771 1.00 16.09 297 THR C N 1
ATOM 3195 C CA . THR C 1 88 ? 4.997 -1.033 52.942 1.00 15.81 297 THR C CA 1
ATOM 3196 C C . THR C 1 88 ? 3.748 -0.888 53.815 1.00 16.53 297 THR C C 1
ATOM 3197 O O . THR C 1 88 ? 2.850 -0.115 53.501 1.00 17.88 297 THR C O 1
ATOM 3201 N N . PRO C 1 89 ? 3.681 -1.631 54.932 1.00 17.01 298 PRO C N 1
ATOM 3202 C CA . PRO C 1 89 ? 2.550 -1.597 55.860 1.00 18.47 298 PRO C CA 1
ATOM 3203 C C . PRO C 1 89 ? 2.226 -0.201 56.403 1.00 20.57 298 PRO C C 1
ATOM 3204 O O . PRO C 1 8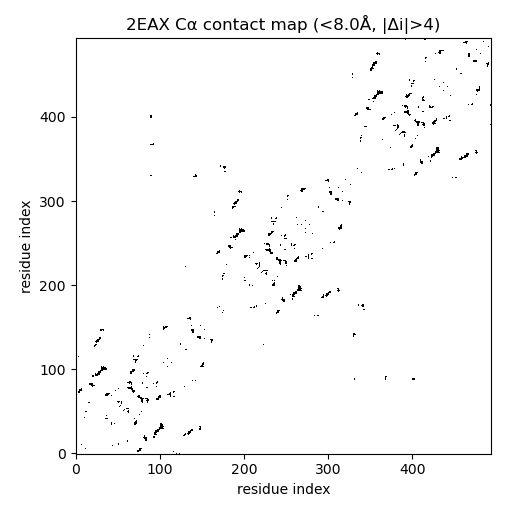9 ? 2.989 0.370 57.196 1.00 20.31 298 PRO C O 1
ATOM 3208 N N . GLY C 1 90 ? 1.089 0.338 55.970 1.00 20.30 299 GLY C N 1
ATOM 3209 C CA . GLY C 1 90 ? 0.673 1.650 56.422 1.00 19.56 299 GLY C CA 1
ATOM 3210 C C . GLY C 1 90 ? 0.932 2.748 55.414 1.00 19.25 299 GLY C C 1
ATOM 3211 O O . GLY C 1 90 ? 0.586 3.907 55.659 1.00 19.46 299 GLY C O 1
ATOM 3212 N N . TYR C 1 91 ? 1.535 2.397 54.282 1.00 17.70 300 TYR C N 1
ATOM 3213 C CA . TYR C 1 91 ? 1.832 3.392 53.256 1.00 16.64 300 TYR C CA 1
ATOM 3214 C C . TYR C 1 91 ? 1.301 2.960 51.889 1.00 17.36 300 TYR C C 1
ATOM 3215 O O . TYR C 1 91 ? 1.171 3.774 50.979 1.00 15.65 300 TYR C O 1
ATOM 3224 N N . ASP C 1 92 ? 0.981 1.673 51.765 1.00 18.61 301 ASP C N 1
ATOM 3225 C CA . ASP C 1 92 ? 0.475 1.094 50.520 1.00 15.81 301 ASP C CA 1
ATOM 3226 C C . ASP C 1 92 ? -0.667 1.874 49.870 1.00 15.81 301 ASP C C 1
ATOM 3227 O O . ASP C 1 92 ? -0.648 2.116 48.658 1.00 14.25 301 ASP C O 1
ATOM 3232 N N . ASP C 1 93 ? -1.665 2.260 50.662 1.00 13.34 302 ASP C N 1
ATOM 3233 C CA . ASP C 1 93 ? -2.801 2.987 50.111 1.00 12.42 302 ASP C CA 1
ATOM 3234 C C . ASP C 1 93 ? -2.500 4.452 49.825 1.00 13.30 302 ASP C C 1
ATOM 3235 O O . ASP C 1 93 ? -3.340 5.161 49.264 1.00 11.81 302 ASP C O 1
ATOM 3240 N N . ILE C 1 94 ? -1.312 4.911 50.210 1.00 13.07 303 ILE C N 1
ATOM 3241 C CA . ILE C 1 94 ? -0.929 6.293 49.935 1.00 14.14 303 ILE C CA 1
ATOM 3242 C C . ILE C 1 94 ? 0.451 6.445 49.268 1.00 13.53 303 ILE C C 1
ATOM 3243 O O . ILE C 1 94 ? 1.093 7.487 49.419 1.00 13.94 303 ILE C O 1
ATOM 3248 N N . ALA C 1 95 ? 0.874 5.438 48.491 1.00 11.31 304 ALA C N 1
ATOM 3249 C CA . ALA C 1 95 ? 2.185 5.462 47.827 1.00 11.07 304 ALA C CA 1
ATOM 3250 C C . ALA C 1 95 ? 2.307 4.716 46.477 1.00 11.39 304 ALA C C 1
ATOM 3251 O O . ALA C 1 95 ? 1.448 3.922 46.112 1.00 10.58 304 ALA C O 1
ATOM 3253 N N . LEU C 1 96 ? 3.397 4.972 45.751 1.00 11.01 305 LEU C N 1
ATOM 3254 C CA . LEU C 1 96 ? 3.656 4.327 44.454 1.00 12.32 305 LEU C CA 1
ATOM 3255 C C . LEU C 1 96 ? 5.021 3.624 44.455 1.00 12.46 305 LEU C C 1
ATOM 3256 O O . LEU C 1 96 ? 6.062 4.279 44.523 1.00 14.71 305 LEU C O 1
ATOM 3261 N N . GLY C 1 97 ? 5.016 2.295 44.364 1.00 11.05 306 GLY C N 1
ATOM 3262 C CA . GLY C 1 97 ? 6.264 1.548 44.377 1.00 8.88 306 GLY C CA 1
ATOM 3263 C C . GLY C 1 97 ? 6.951 1.323 43.041 1.00 8.57 306 GLY C C 1
ATOM 3264 O O . GLY C 1 97 ? 6.349 0.781 42.119 1.00 5.83 306 GLY C O 1
ATOM 3265 N N . ILE C 1 98 ? 8.216 1.739 42.955 1.00 9.19 307 ILE C N 1
ATOM 3266 C CA . ILE C 1 98 ? 9.044 1.579 41.750 1.00 11.23 307 ILE C CA 1
ATOM 3267 C C . ILE C 1 98 ? 10.317 0.780 42.095 1.00 11.62 307 ILE C C 1
ATOM 3268 O O . ILE C 1 98 ? 11.247 1.316 42.708 1.00 11.59 307 ILE C O 1
ATOM 3273 N N . THR C 1 99 ? 10.370 -0.493 41.715 1.00 12.29 308 THR C N 1
ATOM 3274 C CA . THR C 1 99 ? 11.559 -1.287 42.008 1.00 13.08 308 THR C CA 1
ATOM 3275 C C . THR C 1 99 ? 12.388 -1.653 40.776 1.00 13.02 308 THR C C 1
ATOM 3276 O O . THR C 1 99 ? 11.858 -1.805 39.675 1.00 12.96 308 THR C O 1
ATOM 3280 N N . PHE C 1 100 ? 13.696 -1.785 40.982 1.00 12.39 309 PHE C N 1
ATOM 3281 C CA . PHE C 1 100 ? 14.624 -2.158 39.921 1.00 11.17 309 PHE C CA 1
ATOM 3282 C C . PHE C 1 100 ? 14.886 -3.647 40.011 1.00 9.97 309 PHE C C 1
ATOM 3283 O O . PHE C 1 100 ? 15.193 -4.164 41.087 1.00 10.93 309 PHE C O 1
ATOM 3291 N N . MET C 1 101 ? 14.774 -4.329 38.879 1.00 10.99 310 MET C N 1
ATOM 3292 C CA . MET C 1 101 ? 15.013 -5.765 38.825 1.00 11.31 310 MET C CA 1
ATOM 3293 C C . MET C 1 101 ? 16.517 -6.045 38.927 1.00 11.26 310 MET C C 1
ATOM 3294 O O . MET C 1 101 ? 17.280 -5.761 37.998 1.00 11.82 310 MET C O 1
ATOM 3299 N N . GLY C 1 102 ? 16.936 -6.592 40.066 1.00 9.85 311 GLY C N 1
ATOM 3300 C CA . GLY C 1 102 ? 18.342 -6.891 40.283 1.00 10.76 311 GLY C CA 1
ATOM 3301 C C . GLY C 1 102 ? 18.774 -6.643 41.719 1.00 12.03 311 GLY C C 1
ATOM 3302 O O . GLY C 1 102 ? 17.955 -6.253 42.556 1.00 11.22 311 GLY C O 1
ATOM 3303 N N . THR C 1 103 ? 20.052 -6.879 42.014 1.00 13.54 312 THR C N 1
ATOM 3304 C CA . THR C 1 103 ? 20.587 -6.664 43.366 1.00 13.23 312 THR C CA 1
ATOM 3305 C C . THR C 1 103 ? 21.624 -5.540 43.314 1.00 14.18 312 THR C C 1
ATOM 3306 O O . THR C 1 103 ? 22.741 -5.721 42.809 1.00 14.52 312 THR C O 1
ATOM 3310 N N . PHE C 1 104 ? 21.252 -4.379 43.841 1.00 15.07 313 PHE C N 1
ATOM 3311 C CA . PHE C 1 104 ? 22.133 -3.223 43.812 1.00 15.88 313 PHE C CA 1
ATOM 3312 C C . PHE C 1 104 ? 22.614 -2.740 45.179 1.00 17.64 313 PHE C C 1
ATOM 3313 O O . PHE C 1 104 ? 22.397 -1.589 45.554 1.00 18.65 313 PHE C O 1
ATOM 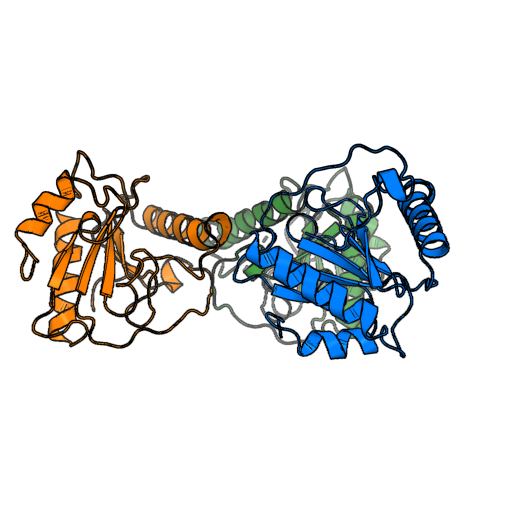3321 N N . THR C 1 105 ? 23.275 -3.622 45.922 1.00 17.37 314 THR C N 1
ATOM 3322 C CA . THR C 1 105 ? 23.800 -3.260 47.231 1.00 18.89 314 THR C CA 1
ATOM 3323 C C . THR C 1 105 ? 25.196 -2.651 47.087 1.00 19.64 314 THR C C 1
ATOM 3324 O O . THR C 1 105 ? 25.521 -1.655 47.740 1.00 18.37 314 THR C O 1
ATOM 3328 N N . GLY C 1 106 ? 26.007 -3.259 46.223 1.00 19.59 315 GLY C N 1
ATOM 3329 C CA . GLY C 1 106 ? 27.355 -2.783 45.981 1.00 19.81 315 GLY C CA 1
ATOM 3330 C C . GLY C 1 106 ? 27.514 -2.211 44.583 1.00 20.08 315 GLY C C 1
ATOM 3331 O O . GLY C 1 106 ? 28.310 -1.302 44.376 1.00 20.75 315 GLY C O 1
ATOM 3332 N N . ILE C 1 107 ? 26.769 -2.752 43.622 1.00 20.75 316 ILE C N 1
ATOM 3333 C CA . ILE C 1 107 ? 26.817 -2.279 42.238 1.00 22.29 316 ILE C CA 1
ATOM 3334 C C . ILE C 1 107 ? 25.486 -1.619 41.885 1.00 21.88 316 ILE C C 1
ATOM 3335 O O . ILE C 1 107 ? 24.425 -2.194 42.122 1.00 22.69 316 ILE C O 1
ATOM 3340 N N . PRO C 1 108 ? 25.526 -0.403 41.313 1.00 21.65 317 PRO C N 1
ATOM 3341 C CA . PRO C 1 108 ? 24.321 0.335 40.925 1.00 21.65 317 PRO C CA 1
ATOM 3342 C C . PRO C 1 108 ? 23.889 0.002 39.493 1.00 21.75 317 PRO C C 1
ATOM 3343 O O . PRO C 1 108 ? 24.640 -0.622 38.745 1.00 20.21 317 PRO C O 1
ATOM 3347 N N . PRO C 1 109 ? 22.667 0.411 39.102 1.00 21.97 318 PRO C N 1
ATOM 3348 C CA . PRO C 1 109 ? 22.118 0.169 37.761 1.00 22.29 318 PRO C CA 1
ATOM 3349 C C . PRO C 1 109 ? 22.755 1.054 36.681 1.00 23.72 318 PRO C C 1
ATOM 3350 O O . PRO C 1 109 ? 23.225 2.159 36.968 1.00 23.53 318 PRO C O 1
ATOM 3354 N N . ASN C 1 110 ? 22.752 0.572 35.440 1.00 24.57 319 ASN C N 1
ATOM 3355 C CA . ASN C 1 110 ? 23.334 1.319 34.328 1.00 24.79 319 ASN C CA 1
ATOM 3356 C C . ASN C 1 110 ? 22.629 2.653 34.085 1.00 24.84 319 ASN C C 1
ATOM 3357 O O . ASN C 1 110 ? 21.644 2.983 34.752 1.00 24.42 319 ASN C O 1
ATOM 3362 N N . ALA C 1 111 ? 23.140 3.407 33.117 1.00 22.73 320 ALA C N 1
ATOM 3363 C CA . ALA C 1 111 ? 22.584 4.709 32.764 1.00 22.40 320 ALA C CA 1
ATOM 3364 C C . ALA C 1 111 ? 21.189 4.597 32.157 1.00 21.66 320 ALA C C 1
ATOM 3365 O O . ALA C 1 111 ? 20.265 5.305 32.565 1.00 18.39 320 ALA C O 1
ATOM 3367 N N . ALA C 1 112 ? 21.050 3.716 31.171 1.00 20.96 321 ALA C N 1
ATOM 3368 C CA . ALA C 1 112 ? 19.771 3.507 30.498 1.00 21.36 321 ALA C CA 1
ATOM 3369 C C . ALA C 1 112 ? 18.649 3.351 31.517 1.00 21.07 321 ALA C C 1
ATOM 3370 O O . ALA C 1 112 ? 17.616 4.020 31.434 1.00 21.09 321 ALA C O 1
ATOM 3372 N N . ALA C 1 113 ? 18.872 2.469 32.483 1.00 20.58 322 ALA C N 1
ATOM 3373 C CA . ALA C 1 113 ? 17.896 2.189 33.528 1.00 21.27 322 ALA C CA 1
ATOM 3374 C C . ALA C 1 113 ? 17.588 3.393 34.403 1.00 21.23 322 ALA C C 1
ATOM 3375 O O . ALA C 1 113 ? 16.429 3.783 34.539 1.00 22.60 322 ALA C O 1
ATOM 3377 N N . LEU C 1 114 ? 18.626 3.967 35.004 1.00 22.02 323 LEU C N 1
ATOM 3378 C CA . LEU C 1 114 ? 18.474 5.119 35.888 1.00 21.05 323 LEU C CA 1
ATOM 3379 C C . LEU C 1 114 ? 17.702 6.265 35.243 1.00 21.12 323 LEU C C 1
ATOM 3380 O O . LEU C 1 114 ? 16.918 6.948 35.904 1.00 21.99 323 LEU C O 1
ATOM 3385 N N . GLU C 1 115 ? 17.923 6.473 33.952 1.00 19.73 324 GLU C N 1
ATOM 3386 C CA . GLU C 1 115 ? 17.242 7.542 33.233 1.00 20.87 324 GLU C CA 1
ATOM 3387 C C . GLU C 1 115 ? 15.754 7.258 33.092 1.00 20.45 324 GLU C C 1
ATOM 3388 O O . GLU C 1 115 ? 14.925 8.161 33.210 1.00 20.90 324 GLU C O 1
ATOM 3394 N N . ALA C 1 116 ? 15.418 5.997 32.843 1.00 19.99 325 ALA C N 1
ATOM 3395 C CA . ALA C 1 116 ? 14.027 5.606 32.673 1.00 19.66 325 ALA C CA 1
ATOM 3396 C C . ALA C 1 116 ? 13.208 5.826 33.945 1.00 18.82 325 ALA C C 1
ATOM 3397 O O . ALA C 1 116 ? 12.054 6.253 33.882 1.00 17.28 325 ALA C O 1
ATOM 3399 N N . ALA C 1 117 ? 13.808 5.546 35.097 1.00 18.57 326 ALA C N 1
ATOM 3400 C CA . ALA C 1 117 ? 13.119 5.711 36.369 1.00 20.07 326 ALA C CA 1
ATOM 3401 C C . ALA C 1 117 ? 12.785 7.177 36.640 1.00 21.46 326 ALA C C 1
ATOM 3402 O O . ALA C 1 117 ? 11.653 7.507 36.999 1.00 23.10 326 ALA C O 1
ATOM 3404 N N . GLN C 1 118 ? 13.775 8.049 36.473 1.00 22.01 327 GLN C N 1
ATOM 3405 C CA . GLN C 1 118 ? 13.584 9.474 36.691 1.00 22.14 327 GLN C CA 1
ATOM 3406 C C . GLN C 1 118 ? 12.574 10.031 35.682 1.00 21.89 327 GLN C C 1
ATOM 3407 O O . GLN C 1 118 ? 11.751 10.881 36.022 1.00 21.09 327 GLN C O 1
ATOM 3413 N N . ASP C 1 119 ? 12.631 9.542 34.446 1.00 21.37 328 ASP C N 1
ATOM 3414 C CA . ASP C 1 119 ? 11.704 9.988 33.404 1.00 22.20 328 ASP C CA 1
ATOM 3415 C C . ASP C 1 119 ? 10.269 9.638 33.800 1.00 22.36 328 ASP C C 1
ATOM 3416 O O . ASP C 1 119 ? 9.347 10.425 33.584 1.00 22.56 328 ASP C O 1
ATOM 3421 N N . LEU C 1 120 ? 10.095 8.456 34.389 1.00 21.93 329 LEU C N 1
ATOM 3422 C CA . LEU C 1 120 ? 8.782 7.981 34.821 1.00 20.79 329 LEU C CA 1
ATOM 3423 C C . LEU C 1 120 ? 8.188 8.839 35.935 1.00 21.48 329 LEU C C 1
ATOM 3424 O O . LEU C 1 120 ? 7.046 9.293 35.841 1.00 20.34 329 LEU C O 1
ATOM 3429 N N . ILE C 1 121 ? 8.966 9.034 36.996 1.00 20.89 330 ILE C N 1
ATOM 3430 C CA . ILE C 1 121 ? 8.549 9.846 38.137 1.00 22.51 330 ILE C CA 1
ATOM 3431 C C . ILE C 1 121 ? 8.155 11.256 37.692 1.00 22.93 330 ILE C C 1
ATOM 3432 O O . ILE C 1 121 ? 7.158 11.814 38.160 1.00 21.21 330 ILE C O 1
ATOM 3437 N N . GLN C 1 122 ? 8.957 11.826 36.797 1.00 23.98 331 GLN C N 1
ATOM 3438 C CA . GLN C 1 122 ? 8.712 13.163 36.275 1.00 26.95 331 GLN C CA 1
ATOM 3439 C C . GLN C 1 122 ? 7.369 13.233 35.544 1.00 28.25 331 GLN C C 1
ATOM 3440 O O . GLN C 1 122 ? 6.670 14.247 35.594 1.00 27.70 331 GLN C O 1
ATOM 3446 N N . CYS C 1 123 ? 7.010 12.145 34.871 1.00 28.97 332 CYS C N 1
ATOM 3447 C CA . CYS C 1 123 ? 5.754 12.088 34.135 1.00 28.38 332 CYS C CA 1
ATOM 3448 C C . CYS C 1 123 ? 4.574 11.925 35.090 1.00 28.24 332 CYS C C 1
ATOM 3449 O O . CYS C 1 123 ? 3.460 12.370 34.804 1.00 27.13 332 CYS C O 1
ATOM 3452 N N . ALA C 1 124 ? 4.831 11.294 36.231 1.00 28.86 333 ALA C N 1
ATOM 3453 C CA . ALA C 1 124 ? 3.795 11.050 37.229 1.00 29.10 333 ALA C CA 1
ATOM 3454 C C . ALA C 1 124 ? 3.234 12.320 37.865 1.00 30.79 333 ALA C C 1
ATOM 3455 O O . ALA C 1 124 ? 2.017 12.510 37.905 1.00 31.84 333 ALA C O 1
ATOM 3457 N N . MET C 1 125 ? 4.108 13.187 38.368 1.00 32.09 334 MET C N 1
ATOM 3458 C CA . MET C 1 125 ? 3.649 14.420 39.002 1.00 33.59 334 MET C CA 1
ATOM 3459 C C . MET C 1 125 ? 3.096 15.391 37.970 1.00 33.38 334 MET C C 1
ATOM 3460 O O . MET C 1 125 ? 2.148 16.128 38.243 1.00 34.58 334 MET C O 1
ATOM 3465 N N . VAL C 1 126 ? 3.695 15.390 36.785 1.00 33.54 335 VAL C N 1
ATOM 3466 C CA . VAL C 1 126 ? 3.263 16.269 35.708 1.00 33.21 335 VAL C CA 1
ATOM 3467 C C . VAL C 1 126 ? 1.820 15.964 35.316 1.00 33.66 335 VAL C C 1
ATOM 3468 O O . VAL C 1 126 ? 1.133 16.819 34.758 1.00 33.68 335 VAL C O 1
ATOM 3472 N N . LYS C 1 127 ? 1.359 14.751 35.619 1.00 33.02 336 LYS C N 1
ATOM 3473 C CA . LYS C 1 127 ? -0.012 14.363 35.290 1.00 32.18 336 LYS C CA 1
ATOM 3474 C C . LYS C 1 127 ? -0.900 14.161 36.518 1.00 30.73 336 LYS C C 1
ATOM 3475 O O . LYS C 1 127 ? -1.987 13.590 36.419 1.00 31.66 336 LYS C O 1
ATOM 3481 N N . GLY C 1 128 ? -0.435 14.632 37.671 1.00 29.42 337 GLY C N 1
ATOM 3482 C CA . GLY C 1 128 ? -1.214 14.513 38.893 1.00 25.87 337 GLY C CA 1
ATOM 3483 C C . GLY C 1 128 ? -1.250 13.148 39.557 1.00 24.87 337 GLY C C 1
ATOM 3484 O O . GLY C 1 128 ? -2.016 12.935 40.503 1.00 25.02 337 GLY C O 1
ATOM 3485 N N . TYR C 1 129 ? -0.425 12.224 39.075 1.00 22.99 338 TYR C N 1
ATOM 3486 C CA . TYR C 1 129 ? -0.367 10.877 39.634 1.00 20.49 338 TYR C CA 1
ATOM 3487 C C . TYR C 1 129 ? 0.305 10.914 41.013 1.00 20.30 338 TYR C C 1
ATOM 3488 O O . TYR C 1 129 ? 0.147 9.998 41.818 1.00 18.35 338 TYR C O 1
ATOM 3497 N N . LEU C 1 130 ? 1.065 11.978 41.262 1.00 20.40 339 LEU C N 1
ATOM 3498 C CA . LEU C 1 130 ? 1.766 12.190 42.528 1.00 20.32 339 LEU C CA 1
ATOM 3499 C C . LEU C 1 130 ? 1.500 13.624 42.976 1.00 22.64 339 LEU C C 1
ATOM 3500 O O . LEU C 1 130 ? 1.592 14.559 42.174 1.00 21.15 339 LEU C O 1
ATOM 3505 N N . THR C 1 131 ? 1.165 13.799 44.251 1.00 23.50 340 THR C N 1
ATOM 3506 C CA . THR C 1 131 ? 0.894 15.128 44.783 1.00 26.04 340 THR C CA 1
ATOM 3507 C C . THR C 1 131 ? 2.054 16.063 44.442 1.00 27.60 340 THR C C 1
ATOM 3508 O O . THR C 1 131 ? 3.202 15.630 44.363 1.00 28.31 340 THR C O 1
ATOM 3512 N N . PRO C 1 132 ? 1.768 17.358 44.220 1.00 29.35 341 PRO C N 1
ATOM 3513 C CA . PRO C 1 132 ? 2.833 18.310 43.888 1.00 29.17 341 PRO C CA 1
ATOM 3514 C C . PRO C 1 132 ? 3.917 18.387 44.961 1.00 29.14 341 PRO C C 1
ATOM 3515 O O . PRO C 1 132 ? 5.034 18.825 44.694 1.00 29.08 341 PRO C O 1
ATOM 3519 N N . ASN C 1 133 ? 3.581 17.964 46.176 1.00 29.92 342 ASN C N 1
ATOM 3520 C CA . ASN C 1 133 ? 4.542 17.984 47.272 1.00 30.23 342 ASN C CA 1
ATOM 3521 C C . ASN C 1 133 ? 4.836 16.569 47.748 1.00 28.83 342 ASN C C 1
ATOM 3522 O O . ASN C 1 133 ? 5.079 16.341 48.933 1.00 27.89 342 ASN C O 1
ATOM 3527 N N . TYR C 1 134 ? 4.822 15.619 46.816 1.00 28.40 343 TYR C N 1
ATOM 3528 C CA . TYR C 1 134 ? 5.081 14.225 47.158 1.00 27.63 343 TYR C CA 1
ATOM 3529 C C . TYR C 1 134 ? 6.432 14.096 47.844 1.00 25.12 343 TYR C C 1
ATOM 3530 O O . TYR C 1 134 ? 7.261 15.001 47.773 1.00 25.03 343 TYR C O 1
ATOM 3539 N N . LEU C 1 135 ? 6.645 12.970 48.513 1.00 24.35 344 LEU C N 1
ATOM 3540 C CA . LEU C 1 135 ? 7.895 12.719 49.221 1.00 23.24 344 LEU C CA 1
ATOM 3541 C C . LEU C 1 135 ? 8.599 11.460 48.736 1.00 22.13 344 LEU C C 1
ATOM 3542 O O . LEU C 1 135 ? 8.007 10.384 48.685 1.00 21.40 344 LEU C O 1
ATOM 3547 N N . LEU C 1 136 ? 9.870 11.605 48.378 1.00 22.06 345 LEU C N 1
ATOM 3548 C CA . LEU C 1 136 ? 10.670 10.478 47.921 1.00 21.50 345 LEU C CA 1
ATOM 3549 C C . LEU C 1 136 ? 11.380 9.853 49.129 1.00 21.12 345 LEU C C 1
ATOM 3550 O O . LEU C 1 136 ? 11.997 10.551 49.941 1.00 20.70 345 LEU C O 1
ATOM 3555 N N . VAL C 1 137 ? 11.290 8.536 49.254 1.00 19.48 346 VAL C N 1
ATOM 3556 C CA . VAL C 1 137 ? 11.912 7.857 50.383 1.00 17.05 346 VAL C CA 1
ATOM 3557 C C . VAL C 1 137 ? 12.449 6.491 49.977 1.00 16.32 346 VAL C C 1
ATOM 3558 O O . VAL C 1 137 ? 11.963 5.891 49.027 1.00 13.16 346 VAL C O 1
ATOM 3562 N N . GLY C 1 138 ? 13.463 6.018 50.694 1.00 14.62 347 GLY C N 1
ATOM 3563 C CA . GLY C 1 138 ? 14.022 4.709 50.406 1.00 18.21 347 GLY C CA 1
ATOM 3564 C C . GLY C 1 138 ? 13.129 3.707 51.110 1.00 17.31 347 GLY C C 1
ATOM 3565 O O . GLY C 1 138 ? 12.425 4.077 52.040 1.00 17.87 347 GLY C O 1
ATOM 3566 N N . HIS C 1 139 ? 13.140 2.451 50.681 1.00 19.06 348 HIS C N 1
ATOM 3567 C CA . HIS C 1 139 ? 12.287 1.437 51.304 1.00 18.89 348 HIS C CA 1
ATOM 3568 C C . HIS C 1 139 ? 12.705 1.206 52.755 1.00 19.97 348 HIS C C 1
ATOM 3569 O O . HIS C 1 139 ? 11.872 0.906 53.614 1.00 19.95 348 HIS C O 1
ATOM 3576 N N . SER C 1 140 ? 13.997 1.367 53.028 1.00 21.23 349 SER C N 1
ATOM 3577 C CA . SER C 1 140 ? 14.535 1.157 54.372 1.00 21.76 349 SER C CA 1
ATOM 3578 C C . SER C 1 140 ? 14.020 2.143 55.420 1.00 22.25 349 SER C C 1
ATOM 3579 O O . SER C 1 140 ? 13.988 1.825 56.609 1.00 22.36 349 SER C O 1
ATOM 3582 N N . ASP C 1 141 ? 13.605 3.328 54.978 1.00 22.96 350 ASP C N 1
ATOM 3583 C CA . ASP C 1 141 ? 13.101 4.357 55.886 1.00 22.86 350 ASP C CA 1
ATOM 3584 C C . ASP C 1 141 ? 11.733 4.059 56.505 1.00 24.10 350 ASP C C 1
ATOM 3585 O O . ASP C 1 141 ? 11.436 4.522 57.611 1.00 23.85 350 ASP C O 1
ATOM 3590 N N . VAL C 1 142 ? 10.906 3.292 55.797 1.00 24.41 351 VAL C N 1
ATOM 3591 C CA . VAL C 1 142 ? 9.562 2.970 56.275 1.00 24.27 351 VAL C CA 1
ATOM 3592 C C . VAL C 1 142 ? 9.201 1.485 56.359 1.00 24.95 351 VAL C C 1
ATOM 3593 O O . VAL C 1 142 ? 8.018 1.135 56.426 1.00 24.38 351 VAL C O 1
ATOM 3597 N N . ALA C 1 143 ? 10.213 0.620 56.367 1.00 24.43 352 ALA C N 1
ATOM 3598 C CA . ALA C 1 143 ? 9.994 -0.822 56.467 1.00 23.56 352 ALA C CA 1
ATOM 3599 C C . ALA C 1 143 ? 11.165 -1.559 57.128 1.00 22.32 352 ALA C C 1
ATOM 3600 O O . ALA C 1 143 ? 12.265 -1.023 57.258 1.00 20.45 352 ALA C O 1
ATOM 3602 N N . ARG C 1 144 ? 10.909 -2.793 57.548 1.00 22.61 353 ARG C N 1
ATOM 3603 C CA . ARG C 1 144 ? 11.921 -3.634 58.186 1.00 22.65 353 ARG C CA 1
ATOM 3604 C C . ARG C 1 144 ? 12.708 -4.341 57.086 1.00 22.79 353 ARG C C 1
ATOM 3605 O O . ARG C 1 144 ? 12.521 -5.537 56.855 1.00 21.87 353 ARG C O 1
ATOM 3613 N N . THR C 1 145 ? 13.575 -3.591 56.402 1.00 22.86 354 THR C N 1
ATOM 3614 C CA . THR C 1 145 ? 14.377 -4.138 55.306 1.00 22.78 354 THR C CA 1
ATOM 3615 C C . THR C 1 145 ? 15.591 -3.274 54.943 1.00 24.21 354 THR C C 1
ATOM 3616 O O . THR C 1 145 ? 15.643 -2.080 55.250 1.00 24.09 354 THR C O 1
ATOM 3620 N N . LEU C 1 146 ? 16.555 -3.893 54.265 1.00 24.14 355 LEU C N 1
ATOM 3621 C CA . LEU C 1 146 ? 17.774 -3.219 53.842 1.00 23.91 355 LEU C CA 1
ATOM 3622 C C . LEU C 1 146 ? 17.629 -2.623 52.444 1.00 22.42 355 LEU C C 1
ATOM 3623 O O . LEU C 1 146 ? 18.455 -1.818 52.026 1.00 22.79 355 LEU C O 1
ATOM 3628 N N . SER C 1 147 ? 16.576 -3.026 51.736 1.00 23.35 356 SER C N 1
ATOM 3629 C CA . SER C 1 147 ? 16.285 -2.563 50.375 1.00 23.58 356 SER C CA 1
ATOM 3630 C C . SER C 1 147 ? 16.219 -1.043 50.307 1.00 23.06 356 SER C C 1
ATOM 3631 O O . SER C 1 147 ? 15.886 -0.398 51.296 1.00 25.71 356 SER C O 1
ATOM 3634 N N . PRO C 1 148 ? 16.512 -0.450 49.134 1.00 22.65 357 PRO C N 1
ATOM 3635 C CA . PRO C 1 148 ? 16.899 -1.079 47.863 1.00 22.44 357 PRO C CA 1
ATOM 3636 C C . PRO C 1 148 ? 18.404 -1.204 47.622 1.00 22.43 357 PRO C C 1
ATOM 3637 O O . PRO C 1 148 ? 18.857 -1.128 46.478 1.00 23.96 357 PRO C O 1
ATOM 3641 N N . GLY C 1 149 ? 19.172 -1.396 48.690 1.00 22.41 358 GLY C N 1
ATOM 3642 C CA . GLY C 1 149 ? 20.613 -1.521 48.556 1.00 22.53 358 GLY C CA 1
ATOM 3643 C C . GLY C 1 149 ? 21.325 -0.220 48.871 1.00 23.22 358 GLY C C 1
ATOM 3644 O O . GLY C 1 149 ? 20.850 0.851 48.494 1.00 24.29 358 GLY C O 1
ATOM 3645 N N . GLN C 1 150 ? 22.462 -0.304 49.559 1.00 23.71 359 GLN C N 1
ATOM 3646 C CA . GLN C 1 150 ? 23.230 0.888 49.920 1.00 24.27 359 GLN C CA 1
ATOM 3647 C C . GLN C 1 150 ? 23.692 1.682 48.697 1.00 24.35 359 GLN C C 1
ATOM 3648 O O . GLN C 1 150 ? 23.594 2.911 48.677 1.00 23.31 359 GLN C O 1
ATOM 3654 N N . ALA C 1 151 ? 24.196 0.974 47.686 1.00 22.22 360 ALA C N 1
ATOM 3655 C CA . ALA C 1 151 ? 24.686 1.602 46.460 1.00 22.61 360 ALA C CA 1
ATOM 3656 C C . ALA C 1 151 ? 23.601 2.366 45.712 1.00 22.20 360 ALA C C 1
ATOM 3657 O O . ALA C 1 151 ? 23.854 3.440 45.165 1.00 21.86 360 ALA C O 1
ATOM 3659 N N . LEU C 1 152 ? 22.398 1.798 45.682 1.00 22.37 361 LEU C N 1
ATOM 3660 C CA . LEU C 1 152 ? 21.265 2.411 44.998 1.00 21.50 361 LEU C CA 1
ATOM 3661 C C . LEU C 1 152 ? 20.685 3.528 45.864 1.00 22.51 361 LEU C C 1
ATOM 3662 O O . LEU C 1 152 ? 20.269 4.571 45.349 1.00 19.30 361 LEU C O 1
ATOM 3667 N N . TYR C 1 153 ? 20.665 3.296 47.178 1.00 23.29 362 TYR C N 1
ATOM 3668 C CA . TYR C 1 153 ? 20.152 4.265 48.142 1.00 24.45 362 TYR C CA 1
ATOM 3669 C C . TYR C 1 153 ? 20.951 5.564 48.097 1.00 25.24 362 TYR C C 1
ATOM 3670 O O . TYR C 1 153 ? 20.374 6.650 48.043 1.00 26.72 362 TYR C O 1
ATOM 3679 N N . ASN C 1 154 ? 22.278 5.455 48.117 1.00 24.47 363 ASN C N 1
ATOM 3680 C CA . ASN C 1 154 ? 23.131 6.641 48.091 1.00 23.51 363 ASN C CA 1
ATOM 3681 C C . ASN C 1 154 ? 22.881 7.509 46.866 1.00 23.33 363 ASN C C 1
ATOM 3682 O O . ASN C 1 154 ? 22.941 8.730 46.949 1.00 22.39 363 ASN C O 1
ATOM 3687 N N . ILE C 1 155 ? 22.608 6.874 45.730 1.00 23.98 364 ILE C N 1
ATOM 3688 C CA . ILE C 1 155 ? 22.366 7.598 44.486 1.00 24.73 364 ILE C CA 1
ATOM 3689 C C . ILE C 1 155 ? 21.045 8.363 44.458 1.00 24.52 364 ILE C C 1
ATOM 3690 O O . ILE C 1 155 ? 20.982 9.482 43.939 1.00 23.77 364 ILE C O 1
ATOM 3695 N N . ILE C 1 156 ? 19.998 7.766 45.023 1.00 23.58 365 ILE C N 1
ATOM 3696 C CA . ILE C 1 156 ? 18.680 8.392 45.044 1.00 24.22 365 ILE C CA 1
ATOM 3697 C C . ILE C 1 156 ? 18.546 9.496 46.089 1.00 23.83 365 ILE C C 1
ATOM 3698 O O . ILE C 1 156 ? 17.648 10.331 46.010 1.00 21.50 365 ILE C O 1
ATOM 3703 N N . SER C 1 157 ? 19.452 9.497 47.060 1.00 26.73 366 SER C N 1
ATOM 3704 C CA . SER C 1 157 ? 19.453 10.497 48.123 1.00 28.67 366 SER C CA 1
ATOM 3705 C C . SER C 1 157 ? 19.625 11.928 47.607 1.00 29.36 366 SER C C 1
ATOM 3706 O O . SER C 1 157 ? 19.308 12.885 48.312 1.00 30.05 366 SER C O 1
ATOM 3709 N N . THR C 1 158 ? 20.130 12.075 46.385 1.00 29.74 367 THR C N 1
ATOM 3710 C CA . THR C 1 158 ? 20.343 13.398 45.802 1.00 30.28 367 THR C CA 1
ATOM 3711 C C . THR C 1 158 ? 19.162 13.812 44.931 1.00 30.79 367 THR C C 1
ATOM 3712 O O . THR C 1 158 ? 18.984 14.990 44.627 1.00 31.67 367 THR C O 1
ATOM 3716 N N . TRP C 1 159 ? 18.353 12.835 44.540 1.00 31.36 368 TRP C N 1
ATOM 3717 C CA . TRP C 1 159 ? 17.182 13.089 43.710 1.00 31.12 368 TRP C CA 1
ATOM 3718 C C . TRP C 1 159 ? 16.223 14.064 44.401 1.00 31.60 368 TRP C C 1
ATOM 3719 O O . TRP C 1 159 ? 16.283 14.259 45.619 1.00 32.53 368 TRP C O 1
ATOM 3730 N N . PRO C 1 160 ? 15.325 14.695 43.623 1.00 31.98 369 PRO C N 1
ATOM 3731 C CA . PRO C 1 160 ? 14.341 15.662 44.130 1.00 32.20 369 PRO C CA 1
ATOM 3732 C C . PRO C 1 160 ? 13.267 15.061 45.038 1.00 32.57 369 PRO C C 1
ATOM 3733 O O . PRO C 1 160 ? 12.943 13.880 44.935 1.00 32.55 369 PRO C O 1
ATOM 3737 N N . HIS C 1 161 ? 12.721 15.892 45.922 1.00 33.54 370 HIS C N 1
ATOM 3738 C CA . HIS C 1 161 ? 11.665 15.488 46.850 1.00 33.77 370 HIS C CA 1
ATOM 3739 C C . HIS C 1 161 ? 12.039 14.374 47.824 1.00 33.88 370 HIS C C 1
ATOM 3740 O O . HIS C 1 161 ? 11.178 13.872 48.545 1.00 34.13 370 HIS C O 1
ATOM 3747 N N . PHE C 1 162 ? 13.306 13.979 47.855 1.00 34.66 371 PHE C N 1
ATOM 3748 C CA . PHE C 1 162 ? 13.718 12.920 48.771 1.00 34.46 371 PHE C CA 1
ATOM 3749 C C . PHE C 1 162 ? 13.491 13.392 50.203 1.00 35.43 371 PHE C C 1
ATOM 3750 O O . PHE C 1 162 ? 13.667 14.572 50.509 1.00 35.02 371 PHE C O 1
ATOM 3758 N N . LYS C 1 163 ? 13.107 12.469 51.081 1.00 35.95 372 LYS C N 1
ATOM 3759 C CA . LYS C 1 163 ? 12.836 12.811 52.473 1.00 36.46 372 LYS C CA 1
ATOM 3760 C C . LYS C 1 163 ? 13.995 12.513 53.421 1.00 37.34 372 LYS C C 1
ATOM 3761 O O . LYS C 1 163 ? 14.207 11.362 53.808 1.00 37.73 372 LYS C O 1
ATOM 3767 N N . HIS C 1 164 ? 14.734 13.556 53.791 1.00 36.91 373 HIS C N 1
ATOM 3768 C CA . HIS C 1 164 ? 15.858 13.440 54.718 1.00 37.18 373 HIS C CA 1
ATOM 3769 C C . HIS C 1 164 ? 16.704 14.709 54.710 1.00 36.57 373 HIS C C 1
ATOM 3770 O O . HIS C 1 164 ? 16.791 15.357 55.775 1.00 35.96 373 HIS C O 1
ATOM 3778 N N . ALA D 2 1 ? 9.614 -7.398 50.066 1.00 30.80 502 ALA L N 1
ATOM 3779 C CA . ALA D 2 1 ? 8.246 -6.958 50.382 1.00 30.75 502 ALA L CA 1
ATOM 3780 C C . ALA D 2 1 ? 8.017 -6.945 51.895 1.00 30.03 502 ALA L C 1
ATOM 3781 O O . ALA D 2 1 ? 8.837 -7.440 52.667 1.00 30.80 502 ALA L O 1
ATOM 3792 N N . LYS D 2 3 ? 1.651 -6.877 53.322 1.00 35.29 504 LYS L N 1
ATOM 3793 C CA . LYS D 2 3 ? 0.248 -6.443 53.266 1.00 35.57 504 LYS L CA 1
ATOM 3794 C C . LYS D 2 3 ? -0.292 -6.178 54.672 1.00 37.38 504 LYS L C 1
ATOM 3795 O O . LYS D 2 3 ? 0.018 -6.889 55.626 1.00 36.60 504 LYS L O 1
#

Secondary structure (DSSP, 8-state):
--SEE-HHHHTPPP---PBP-SSEEEEEEEE-SS----SHHHHHHHHHHHHHIIIIIS--SS-S-SEEE-TTS-EEESS-SSB---SSTTTGGGEEEEEESS--SSSPPPHHHHHHHHHHHHHHHHTTSEEEEEEEEEGGGGSSS-TT-HHHHHHHTTSTTB--/--SEE-HHHHTPPP----B-PSSEEEEEEEE--S----SHHHHHHHHHHHHHHHHHTS--SS-S-SEEE-SSS-EEESS-SSB---SSTTTGGGEEEEEESS--SSS---HHHHHHHHHHHHHHHHTTSEEEEEEEEEGGGGSSS-TT-HHHHHHHTTSTTB--/--SEE-HHHHTPPP----B-PSSEEEEEEEE-SS----SHHHHHHHHHHHHHIIIIII--SS-S-SEEE-TTS-EEESS-SSB---SSTTTGGGEEEEEESS--SSS---HHHHHHHHHHHHHHHHTTSEEEEEEEEEGGGSSSS-TT-HHHHHHHTTSTTB--/--

Organism: Homo sapiens (NCBI:txid9606)

Radius of gyration: 26.56 Å; Cα contacts (8 Å, |Δi|>4): 1045; chains: 4; bounding box: 60×66×65 Å

CATH classification: 3.40.80.10